Protein 5HOB (pdb70)

Sequence (363 aa):
DEDTYYLQVRGRKNFEILMELKRSLELMELVPQPLVDSYEQQQQLDTYYLQVRGRKNFEILMELKRSLELMELVPQPLVDSYEEQQQQLLQEDTYYLQVRGRKNFEILMEELKRSLELMELVPQPLVDSYEQQQQLLQDTYYLQVRGRKNFEILMELKRSLELMELVPQPLVDSYEQQQQLGSDEDTYYLQVRGRKNFEILMELKRSLELMELVPQPLVDSYEQQQQLLDTYYLQVRGRKNFEILMELKRSLELMELVPQPLVDSYEQQQQLLDEDTYYLQVRGRKNFEILMELKRSLELMELVPQPLVDSYEQQQQLLQSDEDTYYLQVRGRKNFEILMELKRSLELMELVPQPLVDSYEQQQQ

Solvent-accessible surface area: 19938 Å² total

Radius of gyration: 28.08 Å; Cα contacts (8 Å, |Δi|>4): 445; chains: 8; bounding box: 33×70×87 Å

Foldseek 3Di:
DPDDDDDDDPDPVVVVVVVVVVCCVVCVVVDPPVVVVVVVVVVVD/DDDDDDDPDPVVVVVVVVVVVVVVCVVVPPPVVVVVVVVVVVVVD/DPDDDDDDDDDVVVVVVVVVVVVVVCVVVPPVVVVVVVVVVVVVPD/DDDDDDDPDDVVVVVVVVVVVCVVCVVVDPVVVVVVVVVVVVD/DVVPDDDDDDDPDPVVVVVVVVVVVVVVCVVVDPPVVVVVVVVVVVVD/DDDDDDDPDPVVVVVVVVVVVCVVVVVVDDVVVVVVVVVVVVVD/DDDDDDDDDPDPVVVVVVVVVVVCVVVVVVDPPVVVVVVVVVVVVDD/DVPDDDDDDDDDPVVVVVVVVVVVVVVCVVVDDVVNVVVVVVVVD

CATH classification: 4.10.170.10

Secondary structure (P-SEA, 3-state):
ccbbbbbccccaaaaaaaaaaaaaaaacccccaaaaaaaaaaaac/cccccccccaaaaaaaaaaaaaaaacccccaaaaaaaaaaacccc/ccbbbbbbccaaaaaaaaaaaaaaaacccccaaaaaaaaaaacccc/cbbbbbbccaaaaaaaaaaaaaaaccccccaaaaaaaaaaaac/ccccbbbbbccccaaaaaaaaaaaaaaaacccccaaaaaaaaaaaaac/cccccccccaaaaaaaaaaaaaaaaaaaccaaaaaaaaaaaaac/ccbbbbbccccaaaaaaaaaaaaaaaaaaaccaaaaaaaaaaaaaac/cccbbbbbccccaaaaaaaaaaaaaaaaccccaaaaaaaaaaacc

Structure (mmCIF, N/CA/C/O backbone):
data_5HOB
#
_entry.id   5HOB
#
_cell.length_a   29.050
_cell.length_b   48.400
_cell.length_c   75.730
_cell.angle_alpha   89.600
_cell.angle_beta   83.200
_cell.angle_gamma   74.270
#
_symmetry.space_group_name_H-M   'P 1'
#
loop_
_entity.id
_entity.type
_entity.pdbx_description
1 polymer 'Tumor protein p73'
2 non-polymer 'MAGNESIUM ION'
3 water water
#
loop_
_atom_site.group_PDB
_atom_site.id
_atom_site.type_symbol
_atom_site.label_atom_id
_atom_site.label_alt_id
_atom_site.label_comp_id
_atom_site.label_asym_id
_atom_site.label_entity_id
_atom_site.label_seq_id
_atom_site.pdbx_PDB_ins_code
_atom_site.Cartn_x
_atom_site.Cartn_y
_atom_site.Cartn_z
_atom_site.occupancy
_atom_site.B_iso_or_equiv
_atom_site.auth_seq_id
_atom_site.auth_comp_id
_atom_site.auth_asym_id
_atom_site.auth_atom_id
_atom_site.pdbx_PDB_model_num
ATOM 1 N N . ASP A 1 3 ? -16.82955 -4.02288 15.32106 1.000 56.22899 351 ASP A N 1
ATOM 2 C CA . ASP A 1 3 ? -16.58814 -4.19389 16.75012 1.000 52.47655 351 ASP A CA 1
ATOM 3 C C . ASP A 1 3 ? -15.09423 -4.07003 17.04834 1.000 44.57277 351 ASP A C 1
ATOM 4 O O . ASP A 1 3 ? -14.27383 -4.80714 16.49847 1.000 43.62133 351 ASP A O 1
ATOM 12 N N . GLU A 1 4 ? -14.74941 -3.12040 17.91616 1.000 46.38284 352 GLU A N 1
ATOM 13 C CA . GLU A 1 4 ? -13.36158 -2.78859 18.20538 1.000 43.23162 352 GLU A CA 1
ATOM 14 C C . GLU A 1 4 ? -12.94656 -3.19904 19.60746 1.000 40.03682 352 GLU A C 1
ATOM 15 O O . GLU A 1 4 ? -11.77919 -3.01343 19.97884 1.000 40.26924 352 GLU A O 1
ATOM 19 N N . ASP A 1 5 ? -13.87222 -3.74257 20.39086 1.000 40.54767 353 ASP A N 1
ATOM 20 C CA . ASP A 1 5 ? -13.55054 -4.26336 21.70901 1.000 38.24201 353 ASP A CA 1
ATOM 21 C C . ASP A 1 5 ? -12.49733 -5.36195 21.59884 1.000 33.09314 353 ASP A C 1
ATOM 22 O O . ASP A 1 5 ? -12.42453 -6.09588 20.60701 1.000 30.84405 353 ASP A O 1
ATOM 31 N N . THR A 1 6 ? -11.68634 -5.48360 22.63947 1.000 30.22769 354 THR A N 1
ATOM 32 C CA . THR A 1 6 ? -10.67787 -6.52274 22.70315 1.000 28.42823 354 THR A CA 1
ATOM 33 C C . THR A 1 6 ? -11.05129 -7.55737 23.75766 1.000 31.09925 354 THR A C 1
ATOM 34 O O . THR A 1 6 ? -11.65118 -7.24530 24.79494 1.000 26.87320 354 THR A O 1
ATOM 45 N N . TYR A 1 7 ? -10.69484 -8.80236 23.46265 1.000 23.38234 355 TYR A N 1
ATOM 46 C CA . TYR A 1 7 ? -11.05054 -9.94217 24.28001 1.000 22.23835 355 TYR A CA 1
ATOM 47 C C . TYR A 1 7 ? -9.79577 -10.75998 24.51734 1.000 22.11335 355 TYR A C 1
ATOM 48 O O . TYR A 1 7 ? -8.87089 -10.75536 23.69730 1.000 27.09739 355 TYR A O 1
ATOM 66 N N . TYR A 1 8 ? -9.77254 -11.46272 25.64089 1.000 21.94299 356 TYR A N 1
ATOM 67 C CA . TYR A 1 8 ? -8.62588 -12.25075 26.05113 1.000 20.44383 356 TYR A CA 1
ATOM 68 C C . TYR A 1 8 ? -9.00683 -13.71961 26.10498 1.000 22.67989 356 TYR A C 1
ATOM 69 O O . TYR A 1 8 ? -10.14283 -14.08140 26.42773 1.000 26.39884 356 TYR A O 1
ATOM 73 N N . LEU A 1 9 ? -8.04166 -14.56623 25.77016 1.000 22.29667 357 LEU A N 1
ATOM 74 C CA . LEU A 1 9 ? -8.18986 -15.98547 25.99746 1.000 22.76333 357 LEU A CA 1
ATOM 75 C C . LEU A 1 9 ? -6.82656 -16.56617 26.32348 1.000 20.23443 357 LEU A C 1
ATOM 76 O O . LEU A 1 9 ? -5.78694 -15.95458 26.08304 1.000 24.71166 357 LEU A O 1
ATOM 92 N N . GLN A 1 10 ? -6.84835 -17.75646 26.88669 1.000 22.40075 358 GLN A N 1
ATOM 93 C CA . GLN A 1 10 ? -5.63787 -18.52160 27.07504 1.000 23.59871 358 GLN A CA 1
ATOM 94 C C . GLN A 1 10 ? -5.84105 -19.86587 26.41181 1.000 19.75422 358 GLN A C 1
ATOM 95 O O . GLN A 1 10 ? -6.96654 -20.31948 26.22386 1.000 23.38780 358 GLN A O 1
ATOM 109 N N . VAL A 1 11 ? -4.74654 -20.48540 26.03267 1.000 18.73801 359 VAL A N 1
ATOM 110 C CA . VAL A 1 11 ? -4.80671 -21.78170 25.37818 1.000 17.77512 359 VAL A CA 1
ATOM 111 C C . VAL A 1 11 ? -3.63543 -22.61701 25.85930 1.000 20.74543 359 VAL A C 1
ATOM 112 O O . VAL A 1 11 ? -2.54078 -22.09257 26.09837 1.000 21.13074 359 VAL A O 1
ATOM 125 N N . ARG A 1 12 ? -3.88432 -23.90791 26.02542 1.000 18.69799 360 ARG A N 1
ATOM 126 C CA . ARG A 1 12 ? -2.87302 -24.85637 26.46043 1.000 23.25444 360 ARG A CA 1
ATOM 127 C C . ARG A 1 12 ? -2.19579 -25.46732 25.24669 1.000 23.91110 360 ARG A C 1
ATOM 128 O O . ARG A 1 12 ? -2.86498 -26.00231 24.35645 1.000 24.75449 360 ARG A O 1
ATOM 149 N N . GLY A 1 13 ? -0.87317 -25.38684 25.21303 1.000 22.76351 361 GLY A N 1
ATOM 150 C CA . GLY A 1 13 ? -0.11048 -26.02697 24.16702 1.000 23.09638 361 GLY A CA 1
ATOM 151 C C . GLY A 1 13 ? 0.47893 -25.02195 23.21242 1.000 24.25696 361 GLY A C 1
ATOM 152 O O . GLY A 1 13 ? -0.25479 -24.21574 22.63218 1.000 21.79029 361 GLY A O 1
ATOM 156 N N . ARG A 1 14 ? 1.79887 -25.07175 23.01235 1.000 23.87763 362 ARG A N 1
ATOM 157 C CA . ARG A 1 14 ? 2.44831 -24.08929 22.15116 1.000 22.40853 362 ARG A CA 1
ATOM 158 C C . ARG A 1 14 ? 1.96638 -24.20361 20.71704 1.000 21.88051 362 ARG A C 1
ATOM 159 O O . ARG A 1 14 ? 1.76345 -23.18959 20.04870 1.000 20.80019 362 ARG A O 1
ATOM 180 N N . LYS A 1 15 ? 1.81000 -25.42806 20.21357 1.000 22.14861 363 LYS A N 1
ATOM 181 C CA . LYS A 1 15 ? 1.35940 -25.59415 18.83703 1.000 22.41385 363 LYS A CA 1
ATOM 182 C C . LYS A 1 15 ? -0.05018 -25.03153 18.64976 1.000 18.47349 363 LYS A C 1
ATOM 183 O O . LYS A 1 15 ? -0.35084 -24.40278 17.62606 1.000 19.97866 363 LYS A O 1
ATOM 190 N N . ASN A 1 16 ? -0.91809 -25.25237 19.62927 1.000 19.53087 364 ASN A N 1
ATOM 191 C CA . ASN A 1 16 ? -2.25814 -24.68776 19.56065 1.000 17.72380 364 ASN A CA 1
ATOM 192 C C . ASN A 1 16 ? -2.20386 -23.16622 19.59139 1.000 17.00459 364 ASN A C 1
ATOM 193 O O . ASN A 1 16 ? -2.90476 -22.48935 18.83006 1.000 16.99438 364 ASN A O 1
ATOM 204 N N . PHE A 1 17 ? -1.37025 -22.61096 20.47009 1.000 16.89400 365 PHE A N 1
ATOM 205 C CA . PHE A 1 17 ? -1.16216 -21.17270 20.50336 1.000 15.98381 365 PHE A CA 1
ATOM 206 C C . PHE A 1 17 ? -0.73304 -20.65850 19.14104 1.000 16.14077 365 PHE A C 1
ATOM 207 O O . PHE A 1 17 ? -1.24611 -19.64901 18.66820 1.000 15.88746 365 PHE A O 1
ATOM 224 N N . GLU A 1 18 ? 0.22406 -21.33837 18.49310 1.000 17.78218 366 GLU A N 1
ATOM 225 C CA . GLU A 1 18 ? 0.73899 -20.84251 17.22099 1.000 17.29619 366 GLU A CA 1
ATOM 226 C C . GLU A 1 18 ? -0.33597 -20.84283 16.13269 1.000 16.76706 366 GLU A C 1
ATOM 227 O O . GLU A 1 18 ? -0.42342 -19.90562 15.33847 1.000 16.54160 366 GLU A O 1
ATOM 239 N N . ILE A 1 19 ? -1.18234 -21.87807 16.09881 1.000 17.43609 367 ILE A N 1
ATOM 240 C CA . ILE A 1 19 ? -2.28236 -21.88250 15.14266 1.000 17.33857 367 ILE A CA 1
ATOM 241 C C . ILE A 1 19 ? -3.23429 -20.73202 15.42293 1.000 13.98350 367 ILE A C 1
ATOM 242 O O . ILE A 1 19 ? -3.64223 -20.00285 14.52444 1.000 14.81007 367 ILE A O 1
ATOM 258 N N . LEU A 1 20 ? -3.64531 -20.57920 16.67682 1.000 14.09065 368 LEU A N 1
ATOM 259 C CA . LEU A 1 20 ? -4.59227 -19.51218 16.99804 1.000 13.78910 368 LEU A CA 1
ATOM 260 C C . LEU A 1 20 ? -4.01407 -18.13405 16.69200 1.000 14.78155 368 LEU A C 1
ATOM 261 O O . LEU A 1 20 ? -4.72984 -17.24158 16.23233 1.000 14.38418 368 LEU A O 1
ATOM 277 N N . MET A 1 21 ? -2.70433 -17.94566 16.91475 1.000 13.62017 369 MET A N 1
ATOM 278 C CA . MET A 1 21 ? -2.08593 -16.67570 16.58719 1.000 15.19513 369 MET A CA 1
ATOM 279 C C . MET A 1 21 ? -2.11819 -16.40957 15.08568 1.000 14.06861 369 MET A C 1
ATOM 280 O O . MET A 1 21 ? -2.34188 -15.27258 14.67783 1.000 15.93439 369 MET A O 1
ATOM 294 N N . GLU A 1 22 ? -1.90993 -17.44289 14.25417 1.000 14.71903 370 GLU A N 1
ATOM 295 C CA . GLU A 1 22 ? -2.00965 -17.24674 12.80598 1.000 16.45534 370 GLU A CA 1
ATOM 296 C C . GLU A 1 22 ? -3.41152 -16.81119 12.41015 1.000 15.21489 370 GLU A C 1
ATOM 297 O O . GLU A 1 22 ? -3.57582 -15.94454 11.54391 1.000 15.32515 370 GLU A O 1
ATOM 309 N N . LEU A 1 23 ? -4.42511 -17.43042 13.01711 1.000 14.10074 371 LEU A N 1
ATOM 310 C CA . LEU A 1 23 ? -5.79536 -17.09353 12.70180 1.000 12.97195 371 LEU A CA 1
ATOM 311 C C . LEU A 1 23 ? -6.14616 -15.70778 13.20805 1.000 14.84995 371 LEU A C 1
ATOM 312 O O . LEU A 1 23 ? -6.82549 -14.95053 12.51252 1.000 15.07809 371 LEU A O 1
ATOM 328 N N . LYS A 1 24 ? -5.72153 -15.38256 14.42214 1.000 13.92999 372 LYS A N 1
ATOM 329 C CA . LYS A 1 24 ? -5.88875 -14.03562 14.94423 1.000 14.79854 372 LYS A CA 1
ATOM 330 C C . LYS A 1 24 ? -5.30967 -13.00067 13.99453 1.000 15.00684 372 LYS A C 1
ATOM 331 O O . LYS A 1 24 ? -5.97280 -12.01655 13.66391 1.000 14.70921 372 LYS A O 1
ATOM 350 N N . ARG A 1 25 ? -4.07846 -13.23085 13.53568 1.000 14.61567 373 ARG A N 1
ATOM 351 C CA . ARG A 1 25 ? -3.42177 -12.33449 12.58994 1.000 16.22768 373 ARG A CA 1
ATOM 352 C C . ARG A 1 25 ? -4.25943 -12.19504 11.32475 1.000 16.70722 373 ARG A C 1
ATOM 353 O O . ARG A 1 25 ? -4.55585 -11.08342 10.88163 1.000 16.64426 373 ARG A O 1
ATOM 374 N N . SER A 1 26 ? -4.72795 -13.31953 10.76009 1.000 15.13964 374 SER A N 1
ATOM 375 C CA . SER A 1 26 ? -5.49372 -13.21903 9.52340 1.000 15.58014 374 SER A CA 1
ATOM 376 C C . SER A 1 26 ? -6.80605 -12.47871 9.74680 1.000 15.51607 374 SER A C 1
ATOM 377 O O . SER A 1 26 ? -7.23084 -11.66936 8.91174 1.000 16.16845 374 SER A O 1
ATOM 385 N N . LEU A 1 27 ? -7.49805 -12.75626 10.85192 1.000 15.10744 375 LEU A N 1
ATOM 386 C CA . LEU A 1 27 ? -8.77850 -12.10683 11.11395 1.000 14.86938 375 LEU A CA 1
ATOM 387 C C . LEU A 1 27 ? -8.60681 -10.61819 11.35603 1.000 16.49016 375 LEU A C 1
ATOM 388 O O . LEU A 1 27 ? -9.46057 -9.82587 10.94116 1.000 18.81779 375 LEU A O 1
ATOM 404 N N . GLU A 1 28 ? -7.50869 -10.22220 11.99422 1.000 15.43447 376 GLU A N 1
ATOM 405 C CA . GLU A 1 28 ? -7.28115 -8.80866 12.26504 1.000 17.69372 376 GLU A CA 1
ATOM 406 C C . GLU A 1 28 ? -6.70327 -8.08290 11.05223 1.000 18.47001 376 GLU A C 1
ATOM 407 O O . GLU A 1 28 ? -6.97388 -6.89304 10.87564 1.000 24.01193 376 GLU A O 1
ATOM 419 N N . LEU A 1 29 ? -5.86545 -8.74681 10.26127 1.000 16.99291 377 LEU A N 1
ATOM 420 C CA . LEU A 1 29 ? -5.28647 -8.11022 9.07576 1.000 17.18853 377 LEU A CA 1
ATOM 421 C C . LEU A 1 29 ? -6.31099 -7.89454 7.95475 1.000 20.36079 377 LEU A C 1
ATOM 422 O O . LEU A 1 29 ? -6.08619 -7.04027 7.08636 1.000 20.22258 377 LEU A O 1
ATOM 438 N N . MET A 1 30 ? -7.43353 -8.61978 7.95664 1.000 18.26568 378 MET A N 1
ATOM 439 C CA . MET A 1 30 ? -8.33624 -8.64501 6.80943 1.000 22.11500 378 MET A CA 1
ATOM 440 C C . MET A 1 30 ? -8.90351 -7.26286 6.53277 1.000 22.76950 378 MET A C 1
ATOM 441 O O . MET A 1 30 ? -9.09243 -6.88565 5.37141 1.000 22.21339 378 MET A O 1
ATOM 455 N N . GLU A 1 31 ? -9.14856 -6.47330 7.58712 1.000 25.39480 379 GLU A N 1
ATOM 456 C CA . GLU A 1 31 ? -9.70188 -5.14064 7.38117 1.000 30.32117 379 GLU A CA 1
ATOM 457 C C . GLU A 1 31 ? -8.69974 -4.17581 6.76458 1.000 24.32930 379 GLU A C 1
ATOM 458 O O . GLU A 1 31 ? -9.10758 -3.08459 6.36317 1.000 30.22028 379 GLU A O 1
ATOM 465 N N . LEU A 1 32 ? -7.41364 -4.53737 6.68534 1.000 21.43286 380 LEU A N 1
ATOM 466 C CA . LEU A 1 32 ? -6.40851 -3.68748 6.04989 1.000 19.52387 380 LEU A CA 1
ATOM 467 C C . LEU A 1 32 ? -6.30702 -3.90856 4.53835 1.000 20.32645 380 LEU A C 1
ATOM 468 O O . LEU A 1 32 ? -5.53626 -3.21516 3.87964 1.000 21.52437 380 LEU A O 1
ATOM 484 N N . VAL A 1 33 ? -7.05741 -4.84551 3.96269 1.000 17.58876 381 VAL A N 1
ATOM 485 C CA . VAL A 1 33 ? -7.01023 -5.03293 2.50459 1.000 18.11996 381 VAL A CA 1
ATOM 486 C C . VAL A 1 33 ? -7.74518 -3.88162 1.83280 1.000 19.05318 381 VAL A C 1
ATOM 487 O O . VAL A 1 33 ? -8.90946 -3.61611 2.16800 1.000 19.56676 381 VAL A O 1
ATOM 500 N N . PRO A 1 34 ? -7.14254 -3.22882 0.83593 1.000 18.99129 382 PRO A N 1
ATOM 501 C CA . PRO A 1 34 ? -7.85667 -2.19176 0.07459 1.000 20.43358 382 PRO A CA 1
ATOM 502 C C . PRO A 1 34 ? -9.15603 -2.71167 -0.50191 1.000 18.76243 382 PRO A C 1
ATOM 503 O O . PRO A 1 34 ? -9.21506 -3.79999 -1.07740 1.000 20.76588 382 PRO A O 1
ATOM 514 N N . GLN A 1 35 ? -10.20686 -1.91080 -0.37403 1.000 22.51076 383 GLN A N 1
ATOM 515 C CA . GLN A 1 35 ? -11.51940 -2.36522 -0.81332 1.000 25.04712 383 GLN A CA 1
ATOM 516 C C . GLN A 1 35 ? -11.56640 -2.82180 -2.26595 1.000 22.92771 383 GLN A C 1
ATOM 517 O O . GLN A 1 35 ? -12.23254 -3.83148 -2.54096 1.000 23.41341 383 GLN A O 1
ATOM 531 N N . PRO A 1 36 ? -10.90789 -2.17351 -3.23277 1.000 24.65805 384 PRO A N 1
ATOM 532 C CA . PRO A 1 36 ? -10.97717 -2.71418 -4.59966 1.000 22.47364 384 PRO A CA 1
ATOM 533 C C . PRO A 1 36 ? -10.46397 -4.14698 -4.71473 1.000 20.25766 384 PRO A C 1
ATOM 534 O O . PRO A 1 36 ? -11.00496 -4.93923 -5.49903 1.000 22.92339 384 PRO A O 1
ATOM 545 N N . LEU A 1 37 ? -9.43936 -4.50456 -3.93538 1.000 19.72526 385 LEU A N 1
ATOM 546 C CA . LEU A 1 37 ? -8.91391 -5.86633 -3.98934 1.000 20.99142 385 LEU A CA 1
ATOM 547 C C . LEU A 1 37 ? -9.86221 -6.84999 -3.31744 1.000 20.31972 385 LEU A C 1
ATOM 548 O O . LEU A 1 37 ? -10.00382 -7.98142 -3.78732 1.000 18.93494 385 LEU A O 1
ATOM 564 N N . VAL A 1 38 ? -10.51606 -6.43347 -2.23053 1.000 18.72958 386 VAL A N 1
ATOM 565 C CA . VAL A 1 38 ? -11.54099 -7.28328 -1.62109 1.000 19.61154 386 VAL A CA 1
ATOM 566 C C . VAL A 1 38 ? -12.63846 -7.57684 -2.63571 1.000 21.20261 386 VAL A C 1
ATOM 567 O O . VAL A 1 38 ? -13.06506 -8.72658 -2.80876 1.000 21.64628 386 VAL A O 1
ATOM 580 N N . ASP A 1 39 ? -13.08600 -6.53650 -3.35438 1.000 24.06265 387 ASP A N 1
ATOM 581 C CA . ASP A 1 39 ? -14.15822 -6.70870 -4.33270 1.000 22.96063 387 ASP A CA 1
ATOM 582 C C . ASP A 1 39 ? -13.75055 -7.67273 -5.44170 1.000 21.82583 387 ASP A C 1
ATOM 583 O O . ASP A 1 39 ? -14.53984 -8.52521 -5.86983 1.000 23.19990 387 ASP A O 1
ATOM 592 N N . SER A 1 40 ? -12.51098 -7.56962 -5.89283 1.000 21.94429 388 SER A N 1
ATOM 593 C CA . SER A 1 40 ? -12.01115 -8.47650 -6.90888 1.000 25.66389 388 SER A CA 1
ATOM 594 C C . SER A 1 40 ? -11.92950 -9.89809 -6.37787 1.000 28.61303 388 SER A C 1
ATOM 595 O O . SER A 1 40 ? -12.21201 -10.85518 -7.10609 1.000 28.08042 388 SER A O 1
ATOM 603 N N . TYR A 1 41 ? -11.54000 -10.05478 -5.10649 1.000 22.76430 389 TYR A N 1
ATOM 604 C CA . TYR A 1 41 ? -11.53786 -11.37417 -4.48544 1.000 23.37668 389 TYR A CA 1
ATOM 605 C C . TYR A 1 41 ? -12.94490 -11.95605 -4.41129 1.000 20.94526 389 TYR A C 1
ATOM 606 O O . TYR A 1 41 ? -13.15860 -13.12917 -4.74707 1.000 23.76777 389 TYR A O 1
ATOM 624 N N . GLU A 1 42 ? -13.91249 -11.17278 -3.92007 1.000 21.54732 390 GLU A N 1
ATOM 625 C CA . GLU A 1 42 ? -15.27724 -11.68438 -3.81009 1.000 26.87025 390 GLU A CA 1
ATOM 626 C C . GLU A 1 42 ? -15.78691 -12.15906 -5.16327 1.000 34.81045 390 GLU A C 1
ATOM 627 O O . GLU A 1 42 ? -16.43873 -13.20630 -5.25753 1.000 34.18891 390 GLU A O 1
ATOM 639 N N . GLN A 1 43 ? -15.50197 -11.39604 -6.22190 1.000 34.21394 391 GLN A N 1
ATOM 640 C CA . GLN A 1 43 ? -15.94585 -11.78054 -7.55780 1.000 38.31960 391 GLN A CA 1
ATOM 641 C C . GLN A 1 43 ? -15.38234 -13.13969 -7.94743 1.000 39.03793 391 GLN A C 1
ATOM 642 O O . GLN A 1 43 ? -16.12043 -14.02849 -8.38988 1.000 39.86141 391 GLN A O 1
ATOM 656 N N . GLN A 1 44 ? -14.06963 -13.32058 -7.78760 1.000 31.27605 392 GLN A N 1
ATOM 657 C CA . GLN A 1 44 ? -13.45956 -14.59602 -8.13531 1.000 32.65498 392 GLN A CA 1
ATOM 658 C C . GLN A 1 44 ? -14.10208 -15.74352 -7.36290 1.000 41.34894 392 GLN A C 1
ATOM 659 O O . GLN A 1 44 ? -14.32372 -16.82726 -7.91816 1.000 42.66547 392 GLN A O 1
ATOM 663 N N . GLN A 1 45 ? -14.44928 -15.51559 -6.09121 1.000 34.74922 393 GLN A N 1
ATOM 664 C CA . GLN A 1 45 ? -14.87400 -16.62382 -5.23946 1.000 38.21997 393 GLN A CA 1
ATOM 665 C C . GLN A 1 45 ? -16.25389 -17.15264 -5.62962 1.000 45.68358 393 GLN A C 1
ATOM 666 O O . GLN A 1 45 ? -16.47065 -18.37032 -5.63619 1.000 48.18025 393 GLN A O 1
ATOM 680 N N . GLN A 1 46 ? -17.20370 -16.27231 -5.95489 1.000 46.06483 394 GLN A N 1
ATOM 681 C CA . GLN A 1 46 ? -18.52393 -16.76336 -6.35755 1.000 52.80236 394 GLN A CA 1
ATOM 682 C C . GLN A 1 46 ? -18.47135 -17.43668 -7.72597 1.000 50.79173 394 GLN A C 1
ATOM 683 O O . GLN A 1 46 ? -18.86581 -18.59985 -7.87477 1.000 52.97384 394 GLN A O 1
ATOM 697 N N . LEU A 1 47 ? -17.97180 -16.73033 -8.73374 1.000 50.48032 395 LEU A N 1
ATOM 698 C CA . LEU A 1 47 ? -17.75607 -17.32721 -10.04946 1.000 53.49635 395 LEU A CA 1
ATOM 699 C C . LEU A 1 47 ? -16.89860 -18.58657 -9.94552 1.000 51.61659 395 LEU A C 1
ATOM 700 O O . LEU A 1 47 ? -16.53413 -19.01696 -8.85012 1.000 58.87294 395 LEU A O 1
ATOM 704 N N . ASP B 1 5 ? 2.93684 -24.11363 30.00457 1.000 33.89804 353 ASP B N 1
ATOM 705 C CA . ASP B 1 5 ? 2.48816 -24.47975 28.67156 1.000 27.78177 353 ASP B CA 1
ATOM 706 C C . ASP B 1 5 ? 1.15994 -23.80282 28.34904 1.000 26.02190 353 ASP B C 1
ATOM 707 O O . ASP B 1 5 ? 0.47827 -24.19120 27.39478 1.000 27.03589 353 ASP B O 1
ATOM 710 N N . THR B 1 6 ? 0.79976 -22.80518 29.15209 1.000 28.65404 354 THR B N 1
ATOM 711 C CA . THR B 1 6 ? -0.37690 -21.98153 28.91652 1.000 28.72330 354 THR B CA 1
ATOM 712 C C . THR B 1 6 ? 0.05472 -20.66036 28.29109 1.000 26.67773 354 THR B C 1
ATOM 713 O O . THR B 1 6 ? 0.99126 -20.00350 28.76801 1.000 26.12283 354 THR B O 1
ATOM 724 N N . TYR B 1 7 ? -0.63835 -20.27306 27.22813 1.000 21.92708 355 TYR B N 1
ATOM 725 C CA . TYR B 1 7 ? -0.28155 -19.10055 26.44920 1.000 22.92529 355 TYR B CA 1
ATOM 726 C C . TYR B 1 7 ? -1.47744 -18.17716 26.36085 1.000 20.80088 355 TYR B C 1
ATOM 727 O O . TYR B 1 7 ? -2.61904 -18.62626 26.29283 1.000 22.69287 355 TYR B O 1
ATOM 745 N N . TYR B 1 8 ? -1.19803 -16.87731 26.32859 1.000 24.14230 356 TYR B N 1
ATOM 746 C CA . TYR B 1 8 ? -2.19877 -15.84283 26.46877 0.000 26.28705 356 TYR B CA 1
ATOM 747 C C . TYR B 1 8 ? -2.21494 -15.02693 25.20153 0.000 24.72543 356 TYR B C 1
ATOM 748 O O . TYR B 1 8 ? -1.16416 -14.64865 24.67347 0.000 25.20385 356 TYR B O 1
ATOM 766 N N . LEU B 1 9 ? -3.41345 -14.76904 24.71753 1.000 19.20097 357 LEU B N 1
ATOM 767 C CA . LEU B 1 9 ? -3.56537 -13.92089 23.53543 1.000 19.04364 357 LEU B CA 1
ATOM 768 C C . LEU B 1 9 ? -4.80154 -13.04579 23.67244 1.000 21.07081 357 LEU B C 1
ATOM 769 O O . LEU B 1 9 ? -5.71145 -13.30319 24.47256 1.000 23.71312 357 LEU B O 1
ATOM 785 N N . GLN B 1 10 ? -4.83301 -11.99618 22.87023 1.000 19.67732 358 GLN B N 1
ATOM 786 C CA . GLN B 1 10 ? -5.98290 -11.12297 22.82638 1.000 18.73720 358 GLN B CA 1
ATOM 787 C C . GLN B 1 10 ? -6.33014 -10.91895 21.37023 1.000 18.02157 358 GLN B C 1
ATOM 788 O O . GLN B 1 10 ? -5.47420 -11.04015 20.48500 1.000 19.16343 358 GLN B O 1
ATOM 802 N N . VAL B 1 11 ? -7.58878 -10.62022 21.12523 1.000 18.14152 359 VAL B N 1
ATOM 803 C CA . VAL B 1 11 ? -8.06162 -10.43232 19.76592 1.000 20.17683 359 VAL B CA 1
ATOM 804 C C . VAL B 1 11 ? -9.09895 -9.32420 19.77146 1.000 18.67787 359 VAL B C 1
ATOM 805 O O . VAL B 1 11 ? -9.87723 -9.18440 20.72231 1.000 20.64680 359 VAL B O 1
ATOM 818 N N . ARG B 1 12 ? -9.11472 -8.54486 18.70172 1.000 20.42915 360 ARG B N 1
ATOM 819 C CA . ARG B 1 12 ? -10.09032 -7.47633 18.54887 1.000 22.59380 360 ARG B CA 1
ATOM 820 C C . ARG B 1 12 ? -11.31422 -8.00924 17.81566 1.000 23.69034 360 ARG B C 1
ATOM 821 O O . ARG B 1 12 ? -11.18716 -8.68206 16.79102 1.000 22.06407 360 ARG B O 1
ATOM 842 N N . GLY B 1 13 ? -12.49650 -7.70529 18.33462 1.000 24.35133 361 GLY B N 1
ATOM 843 C CA . GLY B 1 13 ? -13.72220 -8.10286 17.67529 1.000 23.60631 361 GLY B CA 1
ATOM 844 C C . GLY B 1 13 ? -14.40806 -9.28210 18.32642 1.000 25.97298 361 GLY B C 1
ATOM 845 O O . GLY B 1 13 ? -13.81775 -10.35072 18.44675 1.000 21.29355 361 GLY B O 1
ATOM 849 N N . ARG B 1 14 ? -15.66573 -9.10401 18.73578 1.000 23.83314 362 ARG B N 1
ATOM 850 C CA . ARG B 1 14 ? -16.38437 -10.15881 19.44448 1.000 22.17635 362 ARG B CA 1
ATOM 851 C C . ARG B 1 14 ? -16.57549 -11.39307 18.57144 1.000 22.77733 362 ARG B C 1
ATOM 852 O O . ARG B 1 14 ? -16.45821 -12.52572 19.05485 1.000 20.76891 362 ARG B O 1
ATOM 873 N N . LYS B 1 15 ? -16.86941 -11.19841 17.28616 1.000 21.92550 363 LYS B N 1
ATOM 874 C CA . LYS B 1 15 ? -17.07096 -12.33343 16.39734 1.000 19.52318 363 LYS B CA 1
ATOM 875 C C . LYS B 1 15 ? -15.76156 -13.08185 16.17906 1.000 16.87093 363 LYS B C 1
ATOM 876 O O . LYS B 1 15 ? -15.75164 -14.32037 16.13569 1.000 18.39287 363 LYS B O 1
ATOM 883 N N . ASN B 1 16 ? -14.65485 -12.35032 16.05320 1.000 17.57573 364 ASN B N 1
ATOM 884 C CA . ASN B 1 16 ? -13.34062 -12.99440 15.99274 1.000 18.49247 364 ASN B CA 1
ATOM 885 C C . ASN B 1 16 ? -13.04350 -13.77224 17.26508 1.000 19.29048 364 ASN B C 1
ATOM 886 O O . ASN B 1 16 ? -12.54367 -14.89642 17.21364 1.000 17.19869 364 ASN B O 1
ATOM 897 N N . PHE B 1 17 ? -13.34399 -13.18810 18.41004 1.000 17.95218 365 PHE B N 1
ATOM 898 C CA . PHE B 1 17 ? -13.16077 -13.89644 19.66286 1.000 16.95368 365 PHE B CA 1
ATOM 899 C C . PHE B 1 17 ? -13.97076 -15.18257 19.69703 1.000 16.72471 365 PHE B C 1
ATOM 900 O O . PHE B 1 17 ? -13.47644 -16.23023 20.13140 1.000 16.06995 365 PHE B O 1
ATOM 917 N N . GLU B 1 18 ? -15.21703 -15.12413 19.25815 1.000 16.83313 366 GLU B N 1
ATOM 918 C CA . GLU B 1 18 ? -16.06518 -16.30024 19.31986 1.000 18.91891 366 GLU B CA 1
ATOM 919 C C . GLU B 1 18 ? -15.55728 -17.41407 18.41673 1.000 17.62487 366 GLU B C 1
ATOM 920 O O . GLU B 1 18 ? -15.61601 -18.58644 18.79048 1.000 16.25969 366 GLU B O 1
ATOM 932 N N . ILE B 1 19 ? -15.03888 -17.07095 17.23128 1.000 15.99014 367 ILE B N 1
ATOM 933 C CA . ILE B 1 19 ? -14.44252 -18.09375 16.36754 1.000 17.07015 367 ILE B CA 1
ATOM 934 C C . ILE B 1 19 ? -13.22018 -18.71369 17.03534 1.000 14.88244 367 ILE B C 1
ATOM 935 O O . ILE B 1 19 ? -13.06949 -19.94502 17.07205 1.000 14.43599 367 ILE B O 1
ATOM 951 N N . LEU B 1 20 ? -12.30625 -17.87267 17.55827 1.000 14.21255 368 LEU B N 1
ATOM 952 C CA . LEU B 1 20 ? -11.11122 -18.41642 18.18323 1.000 15.28260 368 LEU B CA 1
ATOM 953 C C . LEU B 1 20 ? -11.45732 -19.28116 19.38994 1.000 14.15969 368 LEU B C 1
ATOM 954 O O . LEU B 1 20 ? -10.76689 -20.25862 19.66667 1.000 15.24179 368 LEU B O 1
ATOM 970 N N . MET B 1 21 ? -12.52045 -18.94513 20.13610 1.000 14.37273 369 MET B N 1
ATOM 971 C CA . MET B 1 21 ? -12.88262 -19.75599 21.30124 1.000 15.53430 369 MET B CA 1
ATOM 972 C C . MET B 1 21 ? -13.41677 -21.11594 20.88565 1.000 14.80950 369 MET B C 1
ATOM 973 O O . MET B 1 21 ? -13.13873 -22.11451 21.56261 1.000 15.98381 369 MET B O 1
ATOM 987 N N . GLU B 1 22 ? -14.18295 -21.17497 19.79257 1.000 15.85401 370 GLU B N 1
ATOM 988 C CA . GLU B 1 22 ? -14.61341 -22.47567 19.29043 1.000 15.56209 370 GLU B CA 1
ATOM 989 C C . GLU B 1 22 ? -13.40243 -23.32478 18.92893 1.000 14.39661 370 GLU B C 1
ATOM 990 O O . GLU B 1 22 ? -13.34847 -24.51540 19.25289 1.000 14.66642 370 GLU B O 1
ATOM 1002 N N . LEU B 1 23 ? -12.40313 -22.71550 18.29967 1.000 13.78798 371 LEU B N 1
ATOM 1003 C CA . LEU B 1 23 ? -11.22323 -23.46590 17.88819 1.000 14.88572 371 LEU B CA 1
ATOM 1004 C C . LEU B 1 23 ? -10.32130 -23.80794 19.06943 1.000 14.94976 371 LEU B C 1
ATOM 1005 O O . LEU B 1 23 ? -9.71276 -24.88106 19.09289 1.000 14.05332 371 LEU B O 1
ATOM 1021 N N . LYS B 1 24 ? -10.20343 -22.91015 20.05563 1.000 14.36027 372 LYS B N 1
ATOM 1022 C CA . LYS B 1 24 ? -9.46132 -23.23670 21.26255 1.000 15.75808 372 LYS B CA 1
ATOM 1023 C C . LYS B 1 24 ? -10.03305 -24.50072 21.88186 1.000 14.33261 372 LYS B C 1
ATOM 1024 O O . LYS B 1 24 ? -9.29956 -25.40967 22.28974 1.000 15.20224 372 LYS B O 1
ATOM 1043 N N . ARG B 1 25 ? -11.35060 -24.54576 21.99179 1.000 13.78990 373 ARG B N 1
ATOM 1044 C CA . ARG B 1 25 ? -12.00550 -25.70520 22.58085 1.000 16.56952 373 ARG B CA 1
ATOM 1045 C C . ARG B 1 25 ? -11.72752 -26.97330 21.77589 1.000 14.88223 373 ARG B C 1
ATOM 1046 O O . ARG B 1 25 ? -11.37400 -28.01641 22.33519 1.000 14.85675 373 ARG B O 1
ATOM 1067 N N . SER B 1 26 ? -11.90781 -26.92085 20.45479 1.000 13.6183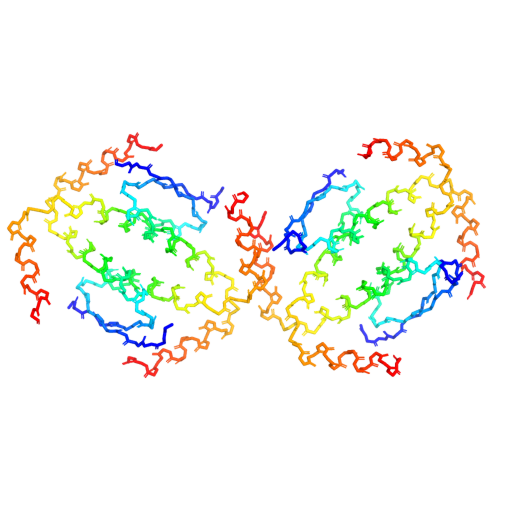6 374 SER B N 1
ATOM 1068 C CA . SER B 1 26 ? -11.68398 -28.12926 19.66085 1.000 13.43649 374 SER B CA 1
ATOM 1069 C C . SER B 1 26 ? -10.22469 -28.58001 19.72328 1.000 13.37426 374 SER B C 1
ATOM 1070 O O . SER B 1 26 ? -9.92443 -29.77929 19.82884 1.000 13.98881 374 SER B O 1
ATOM 1078 N N . LEU B 1 27 ? -9.29352 -27.63382 19.65102 1.000 12.73835 375 LEU B N 1
ATOM 1079 C CA . LEU B 1 27 ? -7.88782 -28.00708 19.70205 1.000 13.46036 375 LEU B CA 1
ATOM 1080 C C . LEU B 1 27 ? -7.50762 -28.56647 21.06096 1.000 15.10162 375 LEU B C 1
ATOM 1081 O O . LEU B 1 27 ? -6.71363 -29.51331 21.14737 1.000 16.77328 375 LEU B O 1
ATOM 1097 N N . GLU B 1 28 ? -8.05293 -28.00051 22.13788 1.000 14.97805 376 GLU B N 1
ATOM 1098 C CA . GLU B 1 28 ? -7.69313 -28.51367 23.45070 1.000 15.37153 376 GLU B CA 1
ATOM 1099 C C . GLU B 1 28 ? -8.31822 -29.88005 23.67793 1.000 17.38831 376 GLU B C 1
ATOM 1100 O O . GLU B 1 28 ? -7.67790 -30.77039 24.25130 1.000 19.27196 376 GLU B O 1
ATOM 1112 N 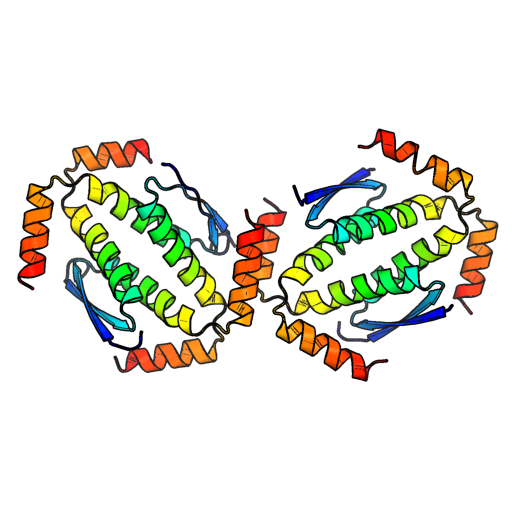N . LEU B 1 29 ? -9.57750 -30.05726 23.26763 1.000 14.50147 377 LEU B N 1
ATOM 1113 C CA . LEU B 1 29 ? -10.23092 -31.35041 23.42383 1.000 16.02527 377 LEU B CA 1
ATOM 1114 C C . LEU B 1 29 ? -9.56596 -32.43313 22.59439 1.000 18.69855 377 LEU B C 1
ATOM 1115 O O . LEU B 1 29 ? -9.68040 -33.61584 22.92682 1.000 17.02390 377 LEU B O 1
ATOM 1131 N N . MET B 1 30 ? -8.86819 -32.06988 21.51379 1.000 17.72323 378 MET B N 1
ATOM 1132 C CA . MET B 1 30 ? -8.16151 -33.07904 20.72749 1.000 19.23797 378 MET B CA 1
ATOM 1133 C C . MET B 1 30 ? -7.22680 -33.92568 21.56525 1.000 21.91822 378 MET B C 1
ATOM 1134 O O . MET B 1 30 ? -7.02579 -35.11257 21.26583 1.000 22.91138 378 MET B O 1
ATOM 1148 N N . GLU B 1 31 ? -6.60727 -33.33525 22.58982 1.000 20.13434 379 GLU B N 1
ATOM 1149 C CA . GLU B 1 31 ? -5.65842 -34.07277 23.40638 1.000 24.51083 379 GLU B CA 1
ATOM 1150 C C . GLU B 1 31 ? -6.32862 -35.22844 24.13585 1.000 20.28045 379 GLU B C 1
ATOM 1151 O O . GLU B 1 31 ? -5.63434 -36.15685 24.56749 1.000 24.83001 379 GLU B O 1
ATOM 1155 N N . LEU B 1 32 ? -7.65152 -35.17437 24.29796 1.000 15.93234 380 LEU B N 1
ATOM 1156 C CA . LEU B 1 32 ? -8.40829 -36.14097 25.07643 1.000 16.64202 380 LEU B CA 1
ATOM 1157 C C . LEU B 1 32 ? -9.10354 -37.17103 24.20710 1.000 14.89422 380 LEU B C 1
ATOM 1158 O O . LEU B 1 32 ? -9.74031 -38.08399 24.73304 1.000 18.34229 380 LEU B O 1
ATOM 1174 N N . VAL B 1 33 ? -9.00452 -37.05529 22.88500 1.000 15.26294 381 VAL B N 1
ATOM 1175 C CA . VAL B 1 33 ? -9.56324 -38.10196 22.03737 1.000 15.18272 381 VAL B CA 1
ATOM 1176 C C . VAL B 1 33 ? -8.69807 -39.34866 22.16106 1.000 14.59569 381 VAL B C 1
ATOM 1177 O O . VAL B 1 33 ? -7.48350 -39.28499 21.93194 1.000 15.14170 381 VAL B O 1
ATOM 1190 N N . PRO B 1 34 ? -9.26620 -40.50141 22.48518 1.000 14.64825 382 PRO B N 1
ATOM 1191 C CA . PRO B 1 34 ? -8.46928 -41.72861 22.50915 1.000 14.68030 382 PRO B CA 1
ATOM 1192 C C . PRO B 1 34 ? -7.72378 -41.95143 21.19575 1.000 14.97803 382 PRO B C 1
ATOM 1193 O O . PRO B 1 34 ? -8.29133 -41.81545 20.10191 1.000 15.02347 382 PRO B O 1
ATOM 1204 N N . GLN B 1 35 ? -6.45354 -42.32669 21.30042 1.000 14.26284 383 GLN B N 1
ATOM 1205 C CA . GLN B 1 35 ? -5.59434 -42.42043 20.13015 1.000 15.84796 383 GLN B CA 1
ATOM 1206 C C . GLN B 1 35 ? -6.16008 -43.29550 19.03078 1.000 15.38079 383 GLN B C 1
ATOM 1207 O O . GLN B 1 35 ? -6.11594 -42.86262 17.86479 1.000 14.53386 383 GLN B O 1
ATOM 1221 N N . PRO B 1 36 ? -6.72511 -44.47339 19.29616 1.000 13.82608 384 PRO B N 1
ATOM 1222 C CA . PRO B 1 36 ? -7.23677 -45.28223 18.18280 1.000 17.57993 384 PRO B CA 1
ATOM 1223 C C . PRO B 1 36 ? -8.32775 -44.58137 17.41270 1.000 17.47351 384 PRO B C 1
ATOM 1224 O O . PRO B 1 36 ? -8.48799 -44.84295 16.20447 1.000 16.44630 384 PRO B O 1
ATOM 1235 N N . LEU B 1 37 ? -9.06166 -43.65936 18.02396 1.000 15.14686 385 LEU B N 1
ATOM 1236 C CA . LEU B 1 37 ? -10.08235 -42.93325 17.28211 1.000 16.27687 385 LEU B CA 1
ATOM 1237 C C . LEU B 1 37 ? -9.48176 -41.88650 16.37568 1.000 19.00658 385 LEU B C 1
ATOM 1238 O O . LEU B 1 37 ? -10.06378 -41.57911 15.31659 1.000 18.19099 385 LEU B O 1
ATOM 1254 N N . VAL B 1 38 ? -8.32397 -41.34454 16.73548 1.000 16.34086 386 VAL B N 1
ATOM 1255 C CA . VAL B 1 38 ? -7.60127 -40.46374 15.83004 1.000 18.21098 386 VAL B CA 1
ATOM 1256 C C . VAL B 1 38 ? -7.11429 -41.25472 14.62162 1.000 19.11142 386 VAL B C 1
ATOM 1257 O O . VAL B 1 38 ? -7.21090 -40.79447 13.46848 1.000 16.38233 386 VAL B O 1
ATOM 1270 N N . ASP B 1 39 ? -6.60610 -42.46497 14.86701 1.000 16.67933 387 ASP B N 1
ATOM 1271 C CA . ASP B 1 39 ? -6.15277 -43.33371 13.79421 1.000 18.22431 387 ASP B CA 1
ATOM 1272 C C . ASP B 1 39 ? -7.32142 -43.74223 12.90444 1.000 16.45405 387 ASP B C 1
ATOM 1273 O O . ASP B 1 39 ? -7.21466 -43.69622 11.66703 1.000 16.41157 387 ASP B O 1
ATOM 1282 N N . SER B 1 40 ? -8.46034 -44.06427 13.50099 1.000 14.60216 388 SER B N 1
ATOM 1283 C CA . SER B 1 40 ? -9.65839 -44.39207 12.73996 1.000 16.81210 388 SER B CA 1
ATOM 1284 C C . SER B 1 40 ? -10.06629 -43.22137 11.85432 1.000 16.17536 388 SER B C 1
ATOM 1285 O O . SER B 1 40 ? -10.41662 -43.41817 10.68199 1.000 16.38178 388 SER B O 1
ATOM 1293 N N . TYR B 1 41 ? -9.97939 -41.99246 12.36650 1.000 16.22834 389 TYR B N 1
ATOM 1294 C CA . TYR B 1 41 ? -10.37088 -40.81787 11.60743 1.000 17.42926 389 TYR B CA 1
ATOM 1295 C C . TYR B 1 41 ? -9.51440 -40.70653 10.36456 1.000 17.64735 389 TYR B C 1
ATOM 1296 O O . TYR B 1 41 ? -10.01004 -40.42114 9.26615 1.000 16.51077 389 TYR B O 1
ATOM 1314 N N . GLU B 1 42 ? -8.20662 -40.87114 10.50886 1.000 15.88651 390 GLU B N 1
ATOM 1315 C CA A GLU B 1 42 ? -7.31654 -40.76544 9.36480 0.445 18.63839 390 GLU B CA 1
ATOM 1316 C CA B GLU B 1 42 ? -7.32254 -40.75982 9.35953 0.555 18.62882 390 GLU B CA 1
ATOM 1317 C C . GLU B 1 42 ? -7.66490 -41.81267 8.32102 1.000 18.61870 390 GLU B C 1
ATOM 1318 O O . GLU B 1 42 ? -7.66722 -41.53082 7.12264 1.000 18.07686 390 GLU B O 1
ATOM 1331 N N . GLN B 1 43 ? -8.02464 -43.00908 8.75789 1.000 16.13543 391 GLN B N 1
ATOM 1332 C CA . GLN B 1 43 ? -8.41224 -44.03734 7.80227 1.000 18.30827 391 GLN B CA 1
ATOM 1333 C C . GLN B 1 43 ? -9.70477 -43.65929 7.09446 1.000 18.67490 391 GLN B C 1
ATOM 1334 O O . GLN B 1 43 ? -9.82123 -43.81279 5.86919 1.000 17.27024 391 GLN B O 1
ATOM 1348 N N . GLN B 1 44 ? -10.69992 -43.19408 7.84426 1.000 16.78358 392 GLN B N 1
ATOM 1349 C CA . GLN B 1 44 ? -11.98061 -42.82686 7.24502 1.000 16.92010 392 GLN B CA 1
ATOM 1350 C C . GLN B 1 44 ? -11.79598 -41.73492 6.20786 1.000 21.11917 392 GLN B C 1
ATOM 1351 O O . GLN B 1 44 ? -12.47832 -41.71832 5.16677 1.000 18.15251 392 GLN B O 1
ATOM 1365 N N . GLN B 1 45 ? -10.89106 -40.80294 6.46100 1.000 16.81484 393 GLN B N 1
ATOM 1366 C CA . GLN B 1 45 ? -10.71580 -39.68059 5.56199 1.000 19.03092 393 GLN B CA 1
ATOM 1367 C C . GLN B 1 45 ? -10.15676 -40.12135 4.21829 1.000 17.42620 393 GLN B C 1
ATOM 1368 O O . GLN B 1 45 ? -10.36617 -39.41707 3.21933 1.000 21.17512 393 GLN B O 1
ATOM 1382 N N . GLN B 1 46 ? -9.51122 -41.29787 4.16156 1.000 18.28700 394 GLN B N 1
ATOM 1383 C CA . GLN B 1 46 ? -9.08359 -41.87239 2.88527 1.000 20.48850 394 GLN B CA 1
ATOM 1384 C C . GLN B 1 46 ? -10.25864 -42.23856 1.97303 1.000 17.18973 394 GLN B C 1
ATOM 1385 O O . GLN B 1 46 ? -10.04169 -42.45603 0.77133 1.000 20.05289 394 GLN B O 1
ATOM 1399 N N . LEU B 1 47 ? -11.47102 -42.36669 2.49926 1.000 18.58879 395 LEU B N 1
ATOM 1400 C CA . LEU B 1 47 ? -12.64023 -42.65803 1.66765 1.000 17.89083 395 LEU B CA 1
ATOM 1401 C C . LEU B 1 47 ? -13.30503 -41.39831 1.12237 1.000 24.26981 395 LEU B C 1
ATOM 1402 O O . LEU B 1 47 ? -14.26050 -41.51135 0.33819 1.000 20.90146 395 LEU B O 1
ATOM 1418 N N . LEU B 1 48 ? -12.82186 -40.20886 1.48803 1.000 20.16590 396 LEU B N 1
ATOM 1419 C CA . LEU B 1 48 ? -13.51872 -38.98225 1.12789 1.000 19.77600 396 LEU B CA 1
ATOM 1420 C C . LEU B 1 48 ? -12.82816 -38.26335 -0.01181 1.000 27.02758 396 LEU B C 1
ATOM 1421 O O . LEU B 1 48 ? -13.50329 -37.57253 -0.78670 1.000 27.37491 396 LEU B O 1
ATOM 1437 N N . GLN B 1 49 ? -11.53290 -38.50343 -0.18971 1.000 23.80718 397 GLN B N 1
ATOM 1438 C CA . GLN B 1 49 ? -10.72248 -37.93299 -1.25663 1.000 32.15452 397 GLN B CA 1
ATOM 1439 C C . GLN B 1 49 ? -11.48334 -37.92706 -2.56167 1.000 38.67336 397 GLN B C 1
ATOM 1446 N N . GLU C 1 4 ? -2.77174 -26.52191 -9.05928 1.000 44.62028 352 GLU C N 1
ATOM 1447 C CA . GLU C 1 4 ? -1.39964 -26.59767 -8.56531 1.000 44.59104 352 GLU C CA 1
ATOM 1448 C C . GLU C 1 4 ? -1.28479 -26.18997 -7.09487 1.000 39.64874 352 GLU C C 1
ATOM 1449 O O . GLU C 1 4 ? -0.79507 -26.96047 -6.26773 1.000 46.64514 352 GLU C O 1
ATOM 1450 N N . ASP C 1 5 ? -1.74392 -24.97795 -6.77503 1.000 34.65004 353 ASP C N 1
ATOM 1451 C CA . ASP C 1 5 ? -1.60725 -24.40370 -5.43808 1.000 26.06770 353 ASP C CA 1
ATOM 1452 C C . ASP C 1 5 ? -2.95394 -24.26617 -4.72889 1.000 21.79614 353 ASP C C 1
ATOM 1453 O O . ASP C 1 5 ? -3.02363 -23.64877 -3.66222 1.000 23.01074 353 ASP C O 1
ATOM 1462 N N . THR C 1 6 ? -4.01497 -24.79475 -5.31175 1.000 24.05740 354 THR C N 1
ATOM 1463 C CA . THR C 1 6 ? -5.33345 -24.81084 -4.69978 1.000 22.56728 354 THR C CA 1
ATOM 1464 C C . THR C 1 6 ? -5.61337 -26.21772 -4.19359 1.000 19.44348 354 THR C C 1
ATOM 1465 O O . THR C 1 6 ? -5.32654 -27.21007 -4.87726 1.000 23.32169 354 THR C O 1
ATOM 1476 N N . TYR C 1 7 ? -6.17119 -26.30750 -2.98303 1.000 16.65733 355 TYR C N 1
ATOM 1477 C CA . TYR C 1 7 ? -6.37784 -27.57514 -2.29468 1.000 13.95683 355 TYR C CA 1
ATOM 1478 C C . TYR C 1 7 ? -7.83817 -27.70036 -1.90679 1.000 16.37122 355 TYR C C 1
ATOM 1479 O O . TYR C 1 7 ? -8.48535 -26.71055 -1.55572 1.000 19.99761 355 TYR C O 1
ATOM 1497 N N . TYR C 1 8 ? -8.33713 -28.92185 -1.97313 1.000 17.79239 356 TYR C N 1
ATOM 1498 C CA . TYR C 1 8 ? -9.73185 -29.26616 -1.75080 1.000 17.75681 356 TYR C CA 1
ATOM 1499 C C . TYR C 1 8 ? -9.83628 -29.86747 -0.35971 1.000 13.61314 356 TYR C C 1
ATOM 1500 O O . TYR C 1 8 ? -9.02740 -30.71594 0.01812 1.000 13.85592 356 TYR C O 1
ATOM 1518 N N . LEU C 1 9 ? -10.91053 -29.53453 0.33813 1.000 14.03245 357 LEU C N 1
ATOM 1519 C CA . LEU C 1 9 ? -11.20138 -30.09393 1.63957 1.000 14.56642 357 LEU C CA 1
ATOM 1520 C C . LEU C 1 9 ? -12.69524 -30.33418 1.76292 1.000 14.77046 357 LEU C C 1
ATOM 1521 O O . LEU C 1 9 ? -13.49941 -29.63902 1.15136 1.000 15.05394 357 LEU C O 1
ATOM 1537 N N . GLN C 1 10 ? -13.05894 -31.35269 2.48499 1.000 13.87404 358 GLN C N 1
ATOM 1538 C CA . GLN C 1 10 ? -14.45893 -31.56031 2.79272 1.000 13.82952 358 GLN C CA 1
ATOM 1539 C C . GLN C 1 10 ? -14.60335 -31.62512 4.30369 1.000 13.66292 358 GLN C C 1
ATOM 1540 O O . GLN C 1 10 ? -13.67983 -32.04303 5.01879 1.000 18.34257 358 GLN C O 1
ATOM 1554 N N . VAL C 1 11 ? -15.72615 -31.15107 4.80798 1.000 12.82909 359 VAL C N 1
ATOM 1555 C CA . VAL C 1 11 ? -15.94229 -31.07679 6.23900 1.000 13.06095 359 VAL C CA 1
ATOM 1556 C C . VAL C 1 11 ? -17.39316 -31.40962 6.53773 1.000 13.88006 359 VAL C C 1
ATOM 1557 O O . VAL C 1 11 ? -18.30266 -31.05385 5.78164 1.000 14.50616 359 VAL C O 1
ATOM 1570 N N . ARG C 1 12 ? -17.59851 -32.10852 7.62999 1.000 13.10561 360 ARG C N 1
ATOM 1571 C CA . ARG C 1 12 ? -18.92321 -32.48116 8.08519 1.000 15.06585 360 ARG C CA 1
ATOM 1572 C C . ARG C 1 12 ? -19.46810 -31.41658 9.02454 1.000 14.08229 360 ARG C C 1
ATOM 1573 O O . ARG C 1 12 ? -18.78957 -31.01104 9.97528 1.000 15.71490 360 ARG C O 1
ATOM 1594 N N . GLY C 1 13 ? -20.71347 -31.01600 8.78819 1.000 13.93226 361 GLY C N 1
ATOM 1595 C CA . GLY C 1 13 ? -21.42589 -30.13270 9.67440 1.000 15.65463 361 GLY C CA 1
ATOM 1596 C C . GLY C 1 13 ? -21.46977 -28.71408 9.16645 1.000 13.98413 361 GLY C C 1
ATOM 1597 O O . GLY C 1 13 ? -20.43810 -28.13019 8.79287 1.000 13.80703 361 GLY C O 1
ATOM 1601 N N . ARG C 1 14 ? -22.65868 -28.12774 9.16852 1.000 14.19315 362 ARG C N 1
ATOM 1602 C CA . ARG C 1 14 ? -22.83364 -26.77038 8.67860 1.000 14.16254 362 ARG C CA 1
ATOM 1603 C C . ARG C 1 14 ? -22.02464 -25.76421 9.48840 1.000 13.93345 362 ARG C C 1
ATOM 1604 O O . ARG C 1 14 ? -21.38491 -24.87474 8.91561 1.000 12.97252 362 ARG C O 1
ATOM 1625 N N . LYS C 1 15 ? -22.08903 -25.84119 10.81391 1.000 13.94863 363 LYS C N 1
ATOM 1626 C CA . LYS C 1 15 ? -21.36897 -24.85540 11.60214 1.000 14.35146 363 LYS C CA 1
ATOM 1627 C C . LYS C 1 15 ? -19.86259 -24.98452 11.38348 1.000 11.99863 363 LYS C C 1
ATOM 1628 O O . LYS C 1 15 ? -19.16453 -23.97467 11.27486 1.000 12.96376 363 LYS C O 1
ATOM 1647 N N . ASN C 1 16 ? -19.35837 -26.21389 11.34720 1.000 12.01154 364 ASN C N 1
ATOM 1648 C CA . ASN C 1 16 ? -17.93933 -26.41827 11.05897 1.000 11.22357 364 ASN C CA 1
ATOM 1649 C C . ASN C 1 16 ? -17.56287 -25.84140 9.71035 1.000 12.85282 364 ASN C C 1
ATOM 1650 O O . ASN C 1 16 ? -16.50831 -25.21932 9.57614 1.000 11.65367 364 ASN C O 1
ATOM 1661 N N . PHE C 1 17 ? -18.37685 -26.08562 8.70503 1.000 11.98318 365 PHE C N 1
ATOM 1662 C CA . PHE C 1 17 ? -18.14684 -25.50032 7.40119 1.000 10.73786 365 PHE C CA 1
ATOM 1663 C C . PHE C 1 17 ? -18.08069 -23.97862 7.47488 1.000 13.31556 365 PHE C C 1
ATOM 1664 O O . PHE C 1 17 ? -17.20239 -23.34791 6.87752 1.000 12.19930 365 PHE C O 1
ATOM 1681 N N . GLU C 1 18 ? -19.03131 -23.35469 8.16463 1.000 12.54751 366 GLU C N 1
ATOM 1682 C CA . GLU C 1 18 ? -19.03339 -21.89810 8.21843 1.000 13.34129 366 GLU C CA 1
ATOM 1683 C C . GLU C 1 18 ? -17.78250 -21.35187 8.90002 1.000 12.10617 366 GLU C C 1
ATOM 1684 O O . GLU C 1 18 ? -17.26870 -20.30355 8.51343 1.000 12.78326 366 GLU C O 1
ATOM 1696 N N . ILE C 1 19 ? -17.31799 -22.02246 9.94667 1.000 12.25571 367 ILE C N 1
ATOM 1697 C CA . ILE C 1 19 ? -16.09631 -21.60202 10.63629 1.000 14.33881 367 ILE C CA 1
ATOM 1698 C C . ILE C 1 19 ? -14.91532 -21.67565 9.69579 1.000 11.99309 367 ILE C C 1
ATOM 1699 O O . ILE C 1 19 ? -14.15644 -20.70770 9.52911 1.000 12.85943 367 ILE C O 1
ATOM 1715 N N . LEU C 1 20 ? -14.77876 -22.80930 8.99511 1.000 11.34160 368 LEU C N 1
ATOM 1716 C CA . LEU C 1 20 ? -13.66498 -22.96569 8.08916 1.000 11.09042 368 LEU C CA 1
ATOM 1717 C C . LEU C 1 20 ? -13.75540 -21.98059 6.93681 1.000 12.46201 368 LEU C C 1
ATOM 1718 O O . LEU C 1 20 ? -12.72297 -21.53215 6.42672 1.000 11.90646 368 LEU C O 1
ATOM 1734 N N . MET C 1 21 ? -14.96676 -21.67631 6.44407 1.000 12.09916 369 MET C N 1
ATOM 1735 C CA . MET C 1 21 ? -15.10686 -20.71602 5.34646 1.000 13.36816 369 MET C CA 1
ATOM 1736 C C . MET C 1 21 ? -14.66991 -19.31947 5.78513 1.000 13.16863 369 MET C C 1
ATOM 1737 O O . MET C 1 21 ? -14.04281 -18.59305 5.00540 1.000 13.41237 369 MET C O 1
ATOM 1751 N N . GLU C 1 22 ? -15.01177 -18.92101 7.00407 1.000 12.49636 370 GLU C N 1
ATOM 1752 C CA A GLU C 1 22 ? -14.60330 -17.61235 7.48634 0.383 13.64450 370 GLU C CA 1
ATOM 1753 C CA B GLU C 1 22 ? -14.60117 -17.60864 7.46846 0.617 13.61324 370 GLU C CA 1
ATOM 1754 C C . GLU C 1 22 ? -13.08526 -17.52681 7.55450 1.000 13.67680 370 GLU C C 1
ATOM 1755 O O . GLU C 1 22 ? -12.49420 -16.49193 7.21297 1.000 14.61076 370 GLU C O 1
ATOM 1768 N N . LEU C 1 23 ? -12.44825 -18.60610 8.01344 1.000 13.03579 371 LEU C N 1
ATOM 1769 C CA . LEU C 1 23 ? -10.98717 -18.61888 8.11270 1.000 13.63627 371 LEU C CA 1
ATOM 1770 C C . LEU C 1 23 ? -10.31422 -18.74820 6.75580 1.000 14.31505 371 LEU C C 1
ATOM 1771 O O . LEU C 1 23 ? -9.25293 -18.15384 6.52366 1.000 13.06295 371 LEU C O 1
ATOM 1787 N N . LYS C 1 24 ? -10.89854 -19.51244 5.83785 1.000 12.59005 372 LYS C N 1
ATOM 1788 C CA . LYS C 1 24 ? -10.41389 -19.55044 4.46607 1.000 14.27472 372 LYS C CA 1
ATOM 1789 C C . LYS C 1 24 ? -10.33482 -18.14133 3.92278 1.000 13.73206 372 LYS C C 1
ATOM 1790 O O . LYS C 1 24 ? -9.32695 -17.74232 3.32892 1.000 13.28990 372 LYS C O 1
ATOM 1809 N N . ARG C 1 25 ? -11.41216 -17.38801 4.08200 1.000 12.27440 373 ARG C N 1
ATOM 1810 C CA . ARG C 1 25 ? -11.45290 -16.03316 3.55001 1.000 13.57342 373 ARG C CA 1
ATOM 1811 C C . ARG C 1 25 ? -10.36951 -15.17037 4.18913 1.000 14.58714 373 ARG C C 1
ATOM 1812 O O . ARG C 1 25 ? -9.62767 -14.48799 3.49391 1.000 14.05138 373 ARG C O 1
ATOM 1833 N N . SER C 1 26 ? -10.21483 -15.22750 5.51079 1.000 13.17451 374 SER C N 1
ATOM 1834 C CA . SER C 1 26 ? -9.23384 -14.35246 6.14576 1.000 12.67209 374 SER C CA 1
ATOM 1835 C C . SER C 1 26 ? -7.81363 -14.74400 5.75568 1.000 14.06348 374 SER C C 1
ATOM 1836 O O . SER C 1 26 ? -6.96265 -13.87977 5.49121 1.000 13.20992 374 SER C O 1
ATOM 1844 N N . LEU C 1 27 ? -7.53888 -16.04166 5.69287 1.000 12.56705 375 LEU C N 1
ATOM 1845 C CA . LEU C 1 27 ? -6.21865 -16.49846 5.31463 1.000 13.96505 375 LEU C CA 1
ATOM 1846 C C . LEU C 1 27 ? -5.89094 -16.13508 3.87394 1.000 14.09969 375 LEU C C 1
ATOM 1847 O O . LEU C 1 27 ? -4.75008 -15.75934 3.56809 1.000 14.77206 375 LEU C O 1
ATOM 1863 N N . GLU C 1 28 ? -6.85810 -16.23764 2.97564 1.000 13.06907 376 GLU C N 1
ATOM 1864 C CA . GLU C 1 28 ? -6.60844 -15.88166 1.58344 1.000 14.26540 376 GLU C CA 1
ATOM 1865 C C . GLU C 1 28 ? -6.44482 -14.38030 1.43450 1.000 12.98677 376 GLU C C 1
ATOM 1866 O O . GLU C 1 28 ? -5.57947 -13.91981 0.67791 1.000 17.12835 376 GLU C O 1
ATOM 1878 N N . LEU C 1 29 ? -7.27104 -13.60167 2.10220 1.000 13.10811 377 LEU C N 1
ATOM 1879 C CA . LEU C 1 29 ? -7.18088 -12.14881 1.98782 1.000 14.76734 377 LEU C CA 1
ATOM 1880 C C . LEU C 1 29 ? -5.91879 -11.59256 2.60390 1.000 16.34610 377 LEU C C 1
ATOM 1881 O O . LEU C 1 29 ? -5.47756 -10.50965 2.19392 1.000 16.19413 377 LEU C O 1
ATOM 1897 N N . MET C 1 30 ? -5.30254 -12.29202 3.55134 1.000 14.87199 378 MET C N 1
ATOM 1898 C CA . MET C 1 30 ? -4.16294 -11.67187 4.19851 1.000 16.58184 378 MET C CA 1
ATOM 1899 C C . MET C 1 30 ? -2.99785 -11.49502 3.23062 1.000 18.42133 378 MET C C 1
ATOM 1900 O O . MET C 1 30 ? -2.17379 -10.58440 3.43044 1.000 20.56347 378 MET C O 1
ATOM 1914 N N . GLU C 1 31 ? -2.95515 -12.26836 2.14022 1.000 21.00241 379 GLU C N 1
ATOM 1915 C CA . GLU C 1 31 ? -1.91505 -12.09541 1.13783 1.000 22.91193 379 GLU C CA 1
ATOM 1916 C C . GLU C 1 31 ? -2.02613 -10.76346 0.40232 1.000 21.18563 379 GLU C C 1
ATOM 1917 O O . GLU C 1 31 ? -1.04125 -10.32321 -0.20864 1.000 23.33569 379 GLU C O 1
ATOM 1921 N N . LEU C 1 32 ? -3.19442 -10.13778 0.43166 1.000 17.62176 380 LEU C N 1
ATOM 1922 C CA . LEU C 1 32 ? -3.45952 -8.88466 -0.26600 1.000 16.94621 380 LEU C CA 1
ATOM 1923 C C . LEU C 1 32 ? -3.25687 -7.64621 0.60219 1.000 17.45193 380 LEU C C 1
ATOM 1924 O O . LEU C 1 32 ? -3.48322 -6.51981 0.11375 1.000 17.88559 380 LEU C O 1
ATOM 1940 N N . VAL C 1 33 ? -2.86090 -7.80974 1.86587 1.000 15.75048 381 VAL C N 1
ATOM 1941 C CA . VAL C 1 33 ? -2.57483 -6.64513 2.70518 1.000 15.70536 381 VAL C CA 1
ATOM 1942 C C . VAL C 1 33 ? -1.24268 -6.04200 2.28603 1.000 15.67248 381 VAL C C 1
ATOM 1943 O O . VAL C 1 33 ? -0.22697 -6.74325 2.25054 1.000 15.81018 381 VAL C O 1
ATOM 1956 N N . PRO C 1 34 ? -1.20081 -4.75764 1.96683 1.000 15.94760 382 PRO C N 1
ATOM 1957 C CA . PRO C 1 34 ? 0.07197 -4.11806 1.64834 1.000 18.23040 382 PRO C CA 1
ATOM 1958 C C . PRO C 1 34 ? 1.07373 -4.33208 2.77181 1.000 15.09795 382 PRO C C 1
ATOM 1959 O O . PRO C 1 34 ? 0.74295 -4.20557 3.95667 1.000 17.25645 382 PRO C O 1
ATOM 1970 N N . GLN C 1 35 ? 2.30830 -4.60674 2.39558 1.000 16.11934 383 GLN C N 1
ATOM 1971 C CA . GLN C 1 35 ? 3.29555 -5.00068 3.39463 1.000 18.11708 383 GLN C CA 1
ATOM 1972 C C . GLN C 1 35 ? 3.50060 -3.96226 4.48839 1.000 18.66828 383 GLN C C 1
ATOM 1973 O O . GLN C 1 35 ? 3.58436 -4.35982 5.65893 1.000 17.50599 383 GLN C O 1
ATOM 1987 N N . PRO C 1 36 ? 3.57004 -2.66317 4.21791 1.000 15.93474 384 PRO C N 1
ATOM 1988 C CA . PRO C 1 36 ? 3.76813 -1.73071 5.33774 1.000 17.43957 384 PRO C CA 1
ATOM 1989 C C . PRO C 1 36 ? 2.64494 -1.76754 6.34093 1.000 18.09761 384 PRO C C 1
ATOM 1990 O O . PRO C 1 36 ? 2.87854 -1.48614 7.52781 1.000 15.93985 384 PRO C O 1
ATOM 2001 N N . LEU C 1 37 ? 1.42717 -2.14094 5.93721 1.000 15.73132 385 LEU C N 1
ATOM 2002 C CA . LEU C 1 37 ? 0.34747 -2.24356 6.89268 1.000 16.19280 385 LEU C CA 1
ATOM 2003 C C . LEU C 1 37 ? 0.48209 -3.49870 7.73008 1.000 16.84628 385 LEU C C 1
ATOM 2004 O O . LEU C 1 37 ? 0.06510 -3.50743 8.89261 1.000 16.69538 385 LEU C O 1
ATOM 2020 N N . VAL C 1 38 ? 1.07932 -4.56275 7.18094 1.000 15.42599 386 VAL C N 1
ATOM 2021 C CA . VAL C 1 38 ? 1.41898 -5.71317 8.01074 1.000 17.72967 386 VAL C CA 1
ATOM 2022 C C . VAL C 1 38 ? 2.44064 -5.29531 9.05540 1.000 16.60294 386 VAL C C 1
ATOM 2023 O O . VAL C 1 38 ? 2.32008 -5.62517 10.25225 1.000 17.66217 386 VAL C O 1
ATOM 2036 N N . ASP C 1 39 ? 3.45839 -4.56071 8.62869 1.000 15.75974 387 ASP C N 1
ATOM 2037 C CA . ASP C 1 39 ? 4.47707 -4.11829 9.57271 1.000 18.09096 387 ASP C CA 1
ATOM 2038 C C . ASP C 1 39 ? 3.87417 -3.21615 10.65232 1.000 17.66715 387 ASP C C 1
ATOM 2039 O O . ASP C 1 39 ? 4.18432 -3.36042 11.85165 1.000 17.15163 387 ASP C O 1
ATOM 2048 N N . SER C 1 40 ? 3.00617 -2.28614 10.25031 1.000 17.49358 388 SER C N 1
ATOM 2049 C CA . SER C 1 40 ? 2.31573 -1.42153 11.20005 1.000 16.82122 388 SER C CA 1
ATOM 2050 C C . SER C 1 40 ? 1.50574 -2.22637 12.20573 1.000 18.03783 388 SER C C 1
ATOM 2051 O O . SER C 1 40 ? 1.53283 -1.92599 13.40467 1.000 15.75918 388 SER C O 1
ATOM 2059 N N . TYR C 1 41 ? 0.80293 -3.26842 11.74253 1.000 15.90139 389 TYR C N 1
ATOM 2060 C CA . TYR C 1 41 ? 0.02932 -4.13785 12.61913 1.000 15.75165 389 TYR C CA 1
ATOM 2061 C C . TYR C 1 41 ? 0.92767 -4.78609 13.65875 1.000 15.99380 389 TYR C C 1
ATOM 2062 O O . TYR C 1 41 ? 0.60903 -4.79225 14.85433 1.000 16.11534 389 TYR C O 1
ATOM 2080 N N . GLU C 1 42 ? 2.08217 -5.28691 13.22696 1.000 15.94539 390 GLU C N 1
ATOM 2081 C CA . GLU C 1 42 ? 2.96797 -5.94764 14.17276 1.000 17.08035 390 GLU C CA 1
ATOM 2082 C C . GLU C 1 42 ? 3.47470 -4.95758 15.21630 1.000 17.34046 390 GLU C C 1
ATOM 2083 O O . GLU C 1 42 ? 3.62828 -5.31733 16.39421 1.000 18.39267 390 GLU C O 1
ATOM 2095 N N . GLN C 1 43 ? 3.71549 -3.71129 14.81526 1.000 15.84090 391 GLN C N 1
ATOM 2096 C CA . GLN C 1 43 ? 4.14249 -2.67740 15.75282 1.000 16.87975 391 GLN C CA 1
ATOM 2097 C C . GLN C 1 43 ? 3.02642 -2.37102 16.73607 1.000 18.54113 391 GLN C C 1
ATOM 2098 O O . GLN C 1 43 ? 3.25464 -2.34365 17.94559 1.000 17.33602 391 GLN C O 1
ATOM 2112 N N . GLN C 1 44 ? 1.80287 -2.19258 16.24469 1.000 15.85950 392 GLN C N 1
ATOM 2113 C CA . GLN C 1 44 ? 0.67593 -1.92501 17.11928 1.000 18.19061 392 GLN C CA 1
ATOM 2114 C C . GLN C 1 44 ? 0.50748 -3.03679 18.14149 1.000 17.62625 392 GLN C C 1
ATOM 2115 O O . GLN C 1 44 ? 0.13850 -2.78310 19.29234 1.000 18.45538 392 GLN C O 1
ATOM 2129 N N . GLN C 1 45 ? 0.72189 -4.28154 17.73231 1.000 17.25454 393 GLN C N 1
ATOM 2130 C CA . GLN C 1 45 ? 0.50582 -5.41059 18.61285 1.000 19.88650 393 GLN C CA 1
ATOM 2131 C C . GLN C 1 45 ? 1.45468 -5.38688 19.80754 1.000 20.16678 393 GLN C C 1
ATOM 2132 O O . GLN C 1 45 ? 1.15321 -6.00683 20.83618 1.000 20.90670 393 GLN C O 1
ATOM 2146 N N . GLN C 1 46 ? 2.58834 -4.69054 19.69724 1.000 17.74793 394 GLN C N 1
ATOM 2147 C CA . GLN C 1 46 ? 3.50454 -4.56303 20.82838 1.000 17.74996 394 GLN C CA 1
ATOM 2148 C C . GLN C 1 46 ? 2.90397 -3.79490 21.99946 1.000 17.99288 394 GLN C C 1
ATOM 2149 O O . GLN C 1 46 ? 3.42388 -3.93107 23.12082 1.000 19.58288 394 GLN C O 1
ATOM 2163 N N . LEU C 1 47 ? 1.85225 -2.99733 21.77655 1.000 17.83343 395 LEU C N 1
ATOM 2164 C CA . LEU C 1 47 ? 1.19287 -2.23112 22.83482 1.000 17.06960 395 LEU C CA 1
ATOM 2165 C C . LEU C 1 47 ? 0.15678 -3.04694 23.58935 1.000 22.90665 395 LEU C C 1
ATOM 2166 O O . LEU C 1 47 ? -0.40704 -2.54274 24.56983 1.000 22.50086 395 LEU C O 1
ATOM 2182 N N . LEU C 1 48 ? -0.13675 -4.27388 23.15399 1.000 22.11027 396 LEU C N 1
ATOM 2183 C CA . LEU C 1 48 ? -1.24575 -5.02535 23.71940 1.000 23.14424 396 LEU C CA 1
ATOM 2184 C C . LEU C 1 48 ? -0.82185 -6.18758 24.61010 1.000 35.67918 396 LEU C C 1
ATOM 2185 O O . LEU C 1 48 ? -1.52206 -6.48652 25.58696 1.000 41.02224 396 LEU C O 1
ATOM 2201 N N . GLN C 1 49 ? 0.30884 -6.82724 24.32585 1.000 33.13628 397 GLN C N 1
ATOM 2202 C CA . GLN C 1 49 ? 0.81764 -7.90946 25.17340 1.000 42.07083 397 GLN C CA 1
ATOM 2203 C C . GLN C 1 49 ? 2.21377 -7.57237 25.69776 1.000 40.72120 397 GLN C C 1
ATOM 2204 O O . GLN C 1 49 ? 2.57270 -7.93362 26.82691 1.000 41.89338 397 GLN C O 1
ATOM 2208 C C . GLU D 1 4 ? -24.09576 -34.43102 7.97854 1.000 28.82165 352 GLU D C 1
ATOM 2209 O O . GLU D 1 4 ? -23.49314 -35.38038 7.48116 1.000 32.96109 352 GLU D O 1
ATOM 2210 N N . ASP D 1 5 ? -24.44377 -33.36463 7.26983 1.000 28.89436 353 ASP D N 1
ATOM 2211 C CA . ASP D 1 5 ? -24.09099 -33.26241 5.85858 1.000 26.81771 353 ASP D CA 1
ATOM 2212 C C . ASP D 1 5 ? -22.63039 -32.85152 5.73640 1.000 19.56158 353 ASP D C 1
ATOM 2213 O O . ASP D 1 5 ? -22.05329 -32.36414 6.69290 1.000 18.66515 353 ASP D O 1
ATOM 2222 N N . THR D 1 6 ? -22.05309 -33.09634 4.57327 1.000 19.70696 354 THR D N 1
ATOM 2223 C CA . THR D 1 6 ? -20.67516 -32.73896 4.29345 1.000 18.16357 354 THR D CA 1
ATOM 2224 C C . THR D 1 6 ? -20.62224 -31.69321 3.19117 1.000 16.13731 354 THR D C 1
ATOM 2225 O O . THR D 1 6 ? -21.46871 -31.65384 2.29150 1.000 17.04786 354 THR D O 1
ATOM 2236 N N . TYR D 1 7 ? -19.61874 -30.82599 3.28488 1.000 14.38558 355 TYR D N 1
ATOM 2237 C CA . TYR D 1 7 ? -19.49772 -29.64767 2.44937 1.000 12.40206 355 TYR D CA 1
ATOM 2238 C C . TYR D 1 7 ? -18.07448 -29.54661 1.95194 1.000 12.01963 355 TYR D C 1
ATOM 2239 O O . TYR D 1 7 ? -17.14170 -29.98164 2.62344 1.000 17.21098 355 TYR D O 1
ATOM 2257 N N . TYR D 1 8 ? -17.88126 -28.98020 0.79000 1.000 12.50389 356 TYR D N 1
ATOM 2258 C CA . TYR D 1 8 ? -16.54298 -28.84099 0.24949 1.000 13.46079 356 TYR D CA 1
ATOM 2259 C C . TYR D 1 8 ? -16.11057 -27.38876 0.25257 1.000 12.94786 356 TYR D C 1
ATOM 2260 O O . TYR D 1 8 ? -16.92146 -26.45252 0.15157 1.000 13.67407 356 TYR D O 1
ATOM 2278 N N . LEU D 1 9 ? -14.79802 -27.23893 0.31691 1.000 13.38985 357 LEU D N 1
ATOM 2279 C CA . LEU D 1 9 ? -14.12730 -25.96999 0.39391 1.000 16.49197 357 LEU D CA 1
ATOM 2280 C C . LEU D 1 9 ? -12.86319 -26.08956 -0.44311 1.000 16.64074 357 LEU D C 1
ATOM 2281 O O . LEU D 1 9 ? -12.22947 -27.14271 -0.43475 1.000 18.29956 357 LEU D O 1
ATOM 2297 N N . GLN D 1 10 ? -12.51953 -25.04960 -1.18672 1.000 15.66083 358 GLN D N 1
ATOM 2298 C CA . GLN D 1 10 ? -11.22407 -24.94241 -1.83505 1.000 16.79828 358 GLN D CA 1
ATOM 2299 C C . GLN D 1 10 ? -10.45963 -23.79680 -1.19072 1.000 18.14008 358 GLN D C 1
ATOM 2300 O O . GLN D 1 10 ? -11.03528 -22.76245 -0.85148 1.000 18.81963 358 GLN D O 1
ATOM 2314 N N . VAL D 1 11 ? -9.15765 -23.97253 -1.01293 1.000 14.38723 359 VAL D N 1
ATOM 2315 C CA . VAL D 1 11 ? -8.32068 -22.94216 -0.41368 1.000 15.04980 359 VAL D CA 1
ATOM 2316 C C . VAL D 1 11 ? -7.00169 -22.85732 -1.16688 1.000 15.05807 359 VAL D C 1
ATOM 2317 O O . VAL D 1 11 ? -6.42743 -23.87571 -1.56217 1.000 16.51874 359 VAL D O 1
ATOM 2330 N N . ARG D 1 12 ? -6.54990 -21.63198 -1.39398 1.000 13.79347 360 ARG D N 1
ATOM 2331 C CA . ARG D 1 12 ? -5.28024 -21.38139 -2.04463 1.000 15.84015 360 ARG D CA 1
ATOM 2332 C C . ARG D 1 12 ? -4.18381 -21.30067 -0.99825 1.000 14.40538 360 ARG D C 1
ATOM 2333 O O . ARG D 1 12 ? -4.30428 -20.56663 -0.01513 1.000 18.11059 360 ARG D O 1
ATOM 2354 N N . GLY D 1 13 ? -3.12381 -22.06018 -1.22431 1.000 15.46960 361 GLY D N 1
ATOM 2355 C CA . GLY D 1 13 ? -1.95632 -21.99870 -0.38325 1.000 16.99586 361 GLY D CA 1
ATOM 2356 C C . GLY D 1 13 ? -1.77924 -23.21503 0.48899 1.000 14.72479 361 GLY D C 1
ATOM 2357 O O . GLY D 1 13 ? -2.68737 -23.58640 1.24353 1.000 14.35130 361 GLY D O 1
ATOM 2361 N N . ARG D 1 14 ? -0.60968 -23.84266 0.40884 1.000 14.64411 362 ARG D N 1
ATOM 2362 C CA . ARG D 1 14 ? -0.39728 -25.10351 1.10259 1.000 14.00417 362 ARG D CA 1
ATOM 2363 C C . ARG D 1 14 ? -0.42326 -24.92421 2.61486 1.000 14.23261 362 ARG D C 1
ATOM 2364 O O . ARG D 1 14 ? -1.01494 -25.73872 3.34519 1.000 13.44990 362 ARG D O 1
ATOM 2385 N N . LYS D 1 15 ? 0.22855 -23.87931 3.12242 1.000 13.62005 363 LYS D N 1
ATOM 2386 C CA . LYS D 1 15 ? 0.17420 -23.64495 4.55784 1.000 13.25745 363 LYS D CA 1
ATOM 2387 C C . LYS D 1 15 ? -1.25994 -23.38280 5.02227 1.000 12.56278 363 LYS D C 1
ATOM 2388 O O . LYS D 1 15 ? -1.67908 -23.90050 6.05556 1.000 13.73278 363 LYS D O 1
ATOM 2407 N N . ASN D 1 16 ? -2.01760 -22.60827 4.23688 1.000 13.02407 364 ASN D N 1
ATOM 2408 C CA . ASN D 1 16 ? -3.41444 -22.35869 4.58664 1.000 14.44391 364 ASN D CA 1
ATOM 2409 C C . ASN D 1 16 ? -4.19269 -23.67213 4.64840 1.000 12.53639 364 ASN D C 1
ATOM 2410 O O . ASN D 1 16 ? -5.01035 -23.88945 5.55839 1.000 13.15246 364 ASN D O 1
ATOM 2421 N N . PHE D 1 17 ? -3.98283 -24.52928 3.64910 1.000 11.55020 365 PHE D N 1
ATOM 2422 C CA . PHE D 1 17 ? -4.57733 -25.85455 3.65079 1.000 11.81160 365 PHE D CA 1
ATOM 2423 C C . PHE D 1 17 ? -4.19574 -26.65103 4.89996 1.000 11.87431 365 PHE D C 1
ATOM 2424 O O . PHE D 1 17 ? -5.04224 -27.28338 5.53903 1.000 11.86427 365 PHE D O 1
ATOM 2441 N N . GLU D 1 18 ? -2.92183 -26.61979 5.30594 1.000 11.76588 366 GLU D N 1
ATOM 2442 C CA . GLU D 1 18 ? -2.51353 -27.36844 6.48894 1.000 11.54827 366 GLU D CA 1
ATOM 2443 C C . GLU D 1 18 ? -3.24636 -26.87568 7.71970 1.000 11.02020 366 GLU D C 1
ATOM 2444 O O . GLU D 1 18 ? -3.65684 -27.66557 8.57787 1.000 11.90378 366 GLU D O 1
ATOM 2456 N N . ILE D 1 19 ? -3.36823 -25.55716 7.83727 1.000 11.73373 367 ILE D N 1
ATOM 2457 C CA . ILE D 1 19 ? -4.06981 -24.99024 8.97508 1.000 12.38320 367 ILE D CA 1
ATOM 2458 C C . ILE D 1 19 ? -5.53042 -25.44937 8.99062 1.000 11.62940 367 ILE D C 1
ATOM 2459 O O . ILE D 1 19 ? -6.03580 -25.92140 10.00190 1.000 13.04034 367 ILE D O 1
ATOM 2475 N N . LEU D 1 20 ? -6.22715 -25.26146 7.88751 1.000 10.85099 368 LEU D N 1
ATOM 2476 C CA . LEU D 1 20 ? -7.63581 -25.63837 7.83099 1.000 10.64495 368 LEU D CA 1
ATOM 2477 C C . LEU D 1 20 ? -7.81589 -27.13037 8.08705 1.000 10.95089 368 LEU D C 1
ATOM 2478 O O . LEU D 1 20 ? -8.80200 -27.53001 8.71233 1.000 11.32248 368 LEU D O 1
ATOM 2494 N N . MET D 1 21 ? -6.87919 -27.97018 7.59246 1.000 11.58079 369 MET D N 1
ATOM 2495 C CA . MET D 1 21 ? -7.01029 -29.40318 7.81000 1.000 11.36227 369 MET D CA 1
ATOM 2496 C C . MET D 1 21 ? -6.84768 -29.76069 9.28275 1.000 11.71216 369 MET D C 1
ATOM 2497 O O . MET D 1 21 ? -7.51302 -30.67121 9.78164 1.000 12.72378 369 MET D O 1
ATOM 2511 N N . GLU D 1 22 ? -5.92983 -29.09089 9.98623 1.000 11.79023 370 GLU D N 1
ATOM 2512 C CA . GLU D 1 22 ? -5.77289 -29.33180 11.42160 1.000 12.66356 370 GLU D CA 1
ATOM 2513 C C . GLU D 1 22 ? -7.03133 -28.92940 12.17989 1.000 12.13012 370 GLU D C 1
ATOM 2514 O O . GLU D 1 22 ? -7.47715 -29.64476 13.08049 1.000 12.81307 370 GLU D O 1
ATOM 2526 N N . LEU D 1 23 ? -7.60663 -27.79640 11.81774 1.000 10.89206 371 LEU D N 1
ATOM 2527 C CA . LEU D 1 23 ? -8.83238 -27.34836 12.45747 1.000 11.64124 371 LEU D CA 1
ATOM 2528 C C . LEU D 1 23 ? -9.99750 -28.27134 12.12214 1.000 11.96417 371 LEU D C 1
ATOM 2529 O O . LEU D 1 23 ? -10.82241 -28.58868 12.98626 1.000 12.49933 371 LEU D O 1
ATOM 2545 N N . LYS D 1 24 ? -10.10555 -28.68682 10.87489 1.000 10.98397 372 LYS D N 1
ATOM 2546 C CA . LYS D 1 24 ? -11.15306 -29.61638 10.49661 1.000 11.98810 372 LYS D CA 1
ATOM 2547 C C . LYS D 1 24 ? -11.12269 -30.87188 11.34813 1.000 11.29339 372 LYS D C 1
ATOM 2548 O O . LYS D 1 24 ? -12.15119 -31.31559 11.85693 1.000 11.66483 372 LYS D O 1
ATOM 2567 N N . ARG D 1 25 ? -9.93720 -31.44628 11.51830 1.000 10.82718 373 ARG D N 1
ATOM 2568 C CA . ARG D 1 25 ? -9.80478 -32.63612 12.34311 1.000 12.27025 373 ARG D CA 1
ATOM 2569 C C . ARG D 1 25 ? -10.25804 -32.36450 13.76562 1.000 12.37803 373 ARG D C 1
ATOM 2570 O O . ARG D 1 25 ? -11.00965 -33.15076 14.35067 1.000 14.08171 373 ARG D O 1
ATOM 2591 N N . SER D 1 26 ? -9.81645 -31.24100 14.33960 1.000 11.75483 374 SER D N 1
ATOM 2592 C CA . SER D 1 26 ? -10.18542 -30.99892 15.72989 1.000 13.04627 374 SER D CA 1
ATOM 2593 C C . SER D 1 26 ? -11.68758 -30.82577 15.85436 1.000 12.44459 374 SER D C 1
ATOM 2594 O O . SER D 1 26 ? -12.30210 -31.30248 16.80098 1.000 14.67211 374 SER D O 1
ATOM 2602 N N . LEU D 1 27 ? -12.30336 -30.17682 14.88040 1.000 11.99500 375 LEU D N 1
ATOM 2603 C CA . LEU D 1 27 ? -13.73533 -29.94648 14.93953 1.000 14.04517 375 LEU D CA 1
ATOM 2604 C C . LEU D 1 27 ? -14.51142 -31.23511 14.76298 1.000 15.38984 375 LEU D C 1
ATOM 2605 O O . LEU D 1 27 ? -15.57595 -31.40492 15.37989 1.000 17.08743 375 LEU D O 1
ATOM 2621 N N . GLU D 1 28 ? -14.02537 -32.11852 13.89590 1.000 12.25759 376 GLU D N 1
ATOM 2622 C CA . GLU D 1 28 ? -14.70390 -33.37920 13.57755 1.000 15.20471 376 GLU D CA 1
ATOM 2623 C C . GLU D 1 28 ? -14.46617 -34.46981 14.62059 1.000 16.79757 376 GLU D C 1
ATOM 2624 O O . GLU D 1 28 ? -15.25786 -35.42633 14.69080 1.000 22.17819 376 GLU D O 1
ATOM 2636 N N . LEU D 1 29 ? -13.40847 -34.37013 15.41840 1.000 14.84784 377 LEU D N 1
ATOM 2637 C CA . LEU D 1 29 ? -13.15005 -35.36646 16.45058 1.000 16.22042 377 LEU D CA 1
ATOM 2638 C C . LEU D 1 29 ? -13.59765 -34.96570 17.83696 1.000 18.45314 377 LEU D C 1
ATOM 2639 O O . LEU D 1 29 ? -13.67736 -35.83537 18.71659 1.000 17.70582 377 LEU D O 1
ATOM 2655 N N . MET D 1 30 ? -13.84003 -33.69125 18.08754 1.000 17.58350 378 MET D N 1
ATOM 2656 C CA . MET D 1 30 ? -14.16075 -33.30307 19.44587 1.000 21.51085 378 MET D CA 1
ATOM 2657 C C . MET D 1 30 ? -15.38650 -34.04011 19.96388 1.000 22.22752 378 MET D C 1
ATOM 2658 O O . MET D 1 30 ? -15.44455 -34.33676 21.16086 1.000 20.47565 378 MET D O 1
ATOM 2672 N N . GLU D 1 31 ? -16.34315 -34.38901 19.09510 1.000 22.24993 379 GLU D N 1
ATOM 2673 C CA . GLU D 1 31 ? -17.51428 -35.17729 19.49673 1.000 28.41795 379 GLU D CA 1
ATOM 2674 C C . GLU D 1 31 ? -17.17465 -36.58467 19.98182 1.000 21.60451 379 GLU D C 1
ATOM 2675 O O . GLU D 1 31 ? -18.06086 -37.27215 20.51507 1.000 26.94160 379 GLU D O 1
ATOM 2679 N N . LEU D 1 32 ? -15.94519 -37.05126 19.80920 1.000 21.44579 380 LEU D N 1
ATOM 2680 C CA . LEU D 1 32 ? -15.57965 -38.39841 20.22557 1.000 23.36549 380 LEU D CA 1
ATOM 2681 C C . LEU D 1 32 ? -14.84012 -38.42600 21.55316 1.000 23.29642 380 LEU D C 1
ATOM 2682 O O . LEU D 1 32 ? -14.46281 -39.51427 22.00809 1.000 22.97221 380 LEU D O 1
ATOM 2698 N N . VAL D 1 33 ? -14.61453 -37.28094 22.18766 1.000 18.36076 381 VAL D N 1
ATOM 2699 C CA . VAL D 1 33 ? -14.04464 -37.32013 23.53647 1.000 18.67947 381 VAL D CA 1
ATOM 2700 C C . VAL D 1 33 ? -15.06758 -37.95355 24.46863 1.000 16.75046 381 VAL D C 1
ATOM 2701 O O . VAL D 1 33 ? -16.23594 -37.52310 24.47990 1.000 18.31042 381 VAL D O 1
ATOM 2714 N N . PRO D 1 34 ? -14.68123 -38.93305 25.29094 1.000 17.84224 382 PRO D N 1
ATOM 2715 C CA . PRO D 1 34 ? -15.62430 -39.48618 26.27236 1.000 19.09266 382 PRO D CA 1
ATOM 2716 C C . PRO D 1 34 ? -16.24315 -38.39060 27.12433 1.000 17.78548 382 PRO D C 1
ATOM 2717 O O . PRO D 1 34 ? -15.54430 -37.51981 27.65849 1.000 19.65220 382 PRO D O 1
ATOM 2728 N N . GLN D 1 35 ? -17.55909 -38.47900 27.33800 1.000 21.08095 383 GLN D N 1
ATOM 2729 C CA . GLN D 1 35 ? -18.24460 -37.40147 28.04155 1.000 20.63372 383 GLN D CA 1
ATOM 2730 C C . GLN D 1 35 ? -17.67156 -37.09993 29.42300 1.000 20.15178 383 GLN D C 1
ATOM 2731 O O . GLN D 1 35 ? -17.57877 -35.91218 29.76987 1.000 21.11118 383 GLN D O 1
ATOM 2745 N N . PRO D 1 36 ? -17.27493 -38.07614 30.24497 1.000 23.13008 384 PRO D N 1
ATOM 2746 C CA . PRO D 1 36 ? -16.68294 -37.71389 31.54302 1.000 25.33921 384 PRO D CA 1
ATOM 2747 C C . PRO D 1 36 ? -15.44959 -36.82586 31.41744 1.000 20.60440 384 PRO D C 1
ATOM 2748 O O . PRO D 1 36 ? -15.21610 -35.94739 32.25978 1.000 21.58262 384 PRO D O 1
ATOM 2759 N N . LEU D 1 37 ? -14.66154 -37.00848 30.36474 1.000 19.76326 385 LEU D N 1
ATOM 2760 C CA . LEU D 1 37 ? -13.49429 -36.15968 30.18963 1.000 21.64119 385 LEU D CA 1
ATOM 2761 C C . LEU D 1 37 ? -13.88047 -34.76624 29.69399 1.000 18.85944 385 LEU D C 1
ATOM 2762 O O . LEU D 1 37 ? -13.27296 -33.77355 30.09837 1.000 19.48641 385 LEU D O 1
ATOM 2778 N N . VAL D 1 38 ? -14.89316 -34.67790 28.83315 1.000 17.75387 386 VAL D N 1
ATOM 2779 C CA . VAL D 1 38 ? -15.42477 -33.36382 28.46288 1.000 21.66221 386 VAL D CA 1
ATOM 2780 C C . VAL D 1 38 ? -15.92173 -32.62734 29.70024 1.000 23.80257 386 VAL D C 1
ATOM 2781 O O . VAL D 1 38 ? -15.66924 -31.42908 29.87775 1.000 22.32322 386 VAL D O 1
ATOM 2794 N N . ASP D 1 39 ? -16.65882 -33.32742 30.56801 1.000 23.07772 387 ASP D N 1
ATOM 2795 C CA . ASP D 1 39 ? -17.17603 -32.68091 31.76944 1.000 22.51153 387 ASP D CA 1
ATOM 2796 C C . ASP D 1 39 ? -16.03965 -32.13501 32.62206 1.000 22.52440 387 ASP D C 1
ATOM 2797 O O . ASP D 1 39 ? -16.08946 -30.98859 33.09104 1.000 26.18675 387 ASP D O 1
ATOM 2806 N N . SER D 1 40 ? -14.98705 -32.93384 32.80387 1.000 21.99722 388 SER D N 1
ATOM 2807 C CA . SER D 1 40 ? -13.81537 -32.47990 33.54265 1.000 22.58417 388 SER D CA 1
ATOM 2808 C C . SER D 1 40 ? -13.16156 -31.26262 32.87806 1.000 25.12985 388 SER D C 1
ATOM 2809 O O . SER D 1 40 ? -12.73254 -30.32212 33.55543 1.000 25.84628 388 SER D O 1
ATOM 2817 N N . TYR D 1 41 ? -13.03361 -31.28364 31.55143 1.000 22.54611 389 TYR D N 1
ATOM 2818 C CA . TYR D 1 41 ? -12.44911 -30.15442 30.83604 1.000 24.23752 389 TYR D CA 1
ATOM 2819 C C . TYR D 1 41 ? -13.23516 -28.87234 31.07493 1.000 21.66680 389 TYR D C 1
ATOM 2820 O O . TYR D 1 41 ? -12.65291 -27.80922 31.32909 1.000 24.39459 389 TYR D O 1
ATOM 2838 N N . GLU D 1 42 ? -14.55562 -28.93801 30.93514 1.000 21.67313 390 GLU D N 1
ATOM 2839 C CA . GLU D 1 42 ? -15.35499 -27.72969 31.07824 1.000 28.10983 390 GLU D CA 1
ATOM 2840 C C . GLU D 1 42 ? -15.30543 -27.18069 32.49599 1.000 30.30426 390 GLU D C 1
ATOM 2841 O O . GLU D 1 42 ? -15.33040 -25.95817 32.67724 1.000 31.82967 390 GLU D O 1
ATOM 2853 N N . GLN D 1 43 ? -15.21751 -28.05020 33.50717 1.000 28.28758 391 GLN D N 1
ATOM 2854 C CA . GLN D 1 43 ? -15.04309 -27.55650 34.86858 1.000 32.05456 391 GLN D CA 1
ATOM 2855 C C . GLN D 1 43 ? -13.75441 -26.74785 34.98552 1.000 33.07556 391 GLN D C 1
ATOM 2856 O O . GLN D 1 43 ? -13.74266 -25.66823 35.59081 1.000 36.38721 391 GLN D O 1
ATOM 2860 N N . GLN D 1 44 ? -12.66596 -27.23687 34.37892 1.000 29.81060 392 GLN D N 1
ATOM 2861 C CA . GLN D 1 44 ? -11.38421 -26.53607 34.44792 1.000 31.58439 392 GLN D CA 1
ATOM 2862 C C . GLN D 1 44 ? -11.44534 -25.19181 33.73173 1.000 37.96999 392 GLN D C 1
ATOM 2863 O O . GLN D 1 44 ? -10.79171 -24.22709 34.15004 1.000 42.52154 392 GLN D O 1
ATOM 2870 N N . GLN D 1 45 ? -12.19721 -25.11417 32.63216 1.000 34.75700 393 GLN D N 1
ATOM 2871 C CA . GLN D 1 45 ? -12.25884 -23.86675 31.87312 1.000 39.05736 393 GLN D CA 1
ATOM 2872 C C . GLN D 1 45 ? -13.01749 -22.79719 32.64444 1.000 43.79760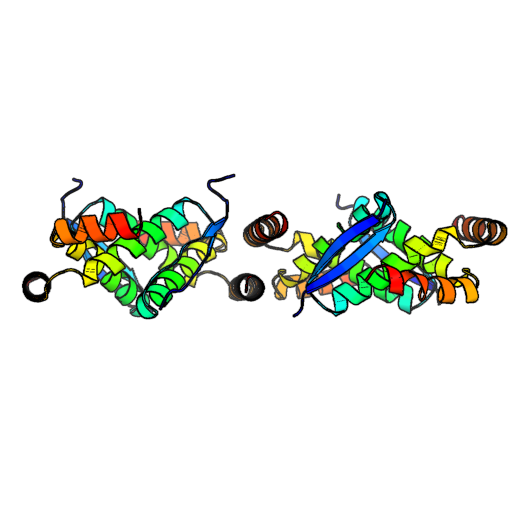 393 GLN D C 1
ATOM 2873 O O . GLN D 1 45 ? -12.63218 -21.62120 32.62787 1.000 47.77428 393 GLN D O 1
ATOM 2887 N N . GLN D 1 46 ? -14.09451 -23.18738 33.33054 1.000 39.48696 394 GLN D N 1
ATOM 2888 C CA . GLN D 1 46 ? -14.83251 -22.23394 34.15189 1.000 47.75513 394 GLN D CA 1
ATOM 2889 C C . GLN D 1 46 ? -13.92742 -21.56428 35.17721 1.000 47.16895 394 GLN D C 1
ATOM 2890 O O . GLN D 1 46 ? -14.11468 -20.38351 35.49156 1.000 49.33754 394 GLN D O 1
ATOM 2894 N N . LEU D 1 47 ? -12.93768 -22.28560 35.69508 1.000 48.96498 395 LEU D N 1
ATOM 2895 C CA . LEU D 1 47 ? -12.04951 -21.72699 36.70773 1.000 49.93292 395 LEU D CA 1
ATOM 2896 C C . LEU D 1 47 ? -11.24648 -20.56434 36.13771 1.000 51.10802 395 LEU D C 1
ATOM 2897 O O . LEU D 1 47 ? -10.08083 -20.37799 36.48666 1.000 57.48737 395 LEU D O 1
ATOM 2913 N N . GLY E 1 1 ? -22.20416 -4.29083 -7.81428 1.000 42.48793 349 GLY E N 1
ATOM 2914 C CA . GLY E 1 1 ? -23.12118 -4.11724 -8.92899 1.000 43.42539 349 GLY E CA 1
ATOM 2915 C C . GLY E 1 1 ? -22.51581 -4.53542 -10.25798 1.000 40.61884 349 GLY E C 1
ATOM 2916 O O . GLY E 1 1 ? -21.30930 -4.74208 -10.35937 1.000 37.83475 349 GLY E O 1
ATOM 2919 N N . SER E 1 2 ? -23.35439 -4.66068 -11.28808 1.000 46.16182 350 SER E N 1
ATOM 2920 C CA . SER E 1 2 ? -22.84701 -5.07774 -12.59091 1.000 46.13343 350 SER E CA 1
ATOM 2921 C C . SER E 1 2 ? -21.89269 -4.04164 -13.16492 1.000 39.90566 350 SER E C 1
ATOM 2922 O O . SER E 1 2 ? -20.99750 -4.38787 -13.94428 1.000 44.13284 350 SER E O 1
ATOM 2930 N N . ASP E 1 3 ? -22.05753 -2.77101 -12.78898 1.000 39.84606 351 ASP E N 1
ATOM 2931 C CA . ASP E 1 3 ? -21.09025 -1.75660 -13.18228 1.000 42.33407 351 ASP E CA 1
ATOM 2932 C C . ASP E 1 3 ? -19.73940 -1.96148 -12.50611 1.000 41.14779 351 ASP E C 1
ATOM 2933 O O . ASP E 1 3 ? -18.73198 -1.44264 -12.99614 1.000 30.43403 351 ASP E O 1
ATOM 2942 N N . GLU E 1 4 ? -19.69592 -2.71704 -11.40767 1.000 39.42306 352 GLU E N 1
ATOM 2943 C CA . GLU E 1 4 ? -18.46725 -2.99187 -10.67369 1.000 38.83150 352 GLU E CA 1
ATOM 2944 C C . GLU E 1 4 ? -17.97216 -4.41935 -10.87100 1.000 36.71804 352 GLU E C 1
ATOM 2945 O O . GLU E 1 4 ? -16.90991 -4.77748 -10.34393 1.000 37.27579 352 GLU E O 1
ATOM 2957 N N . ASP E 1 5 ? -18.70955 -5.24595 -11.60085 1.000 30.87347 353 ASP E N 1
ATOM 2958 C CA . ASP E 1 5 ? -18.32551 -6.63066 -11.79290 1.000 30.62573 353 ASP E CA 1
ATOM 2959 C C . ASP E 1 5 ? -17.08429 -6.74596 -12.67875 1.000 34.27259 353 ASP E C 1
ATOM 2960 O O . ASP E 1 5 ? -16.66248 -5.80148 -13.36079 1.000 28.49340 353 ASP E O 1
ATOM 2969 N N . THR E 1 6 ? -16.52575 -7.95374 -12.68081 1.000 29.23595 354 THR E N 1
ATOM 2970 C CA . THR E 1 6 ? -15.39995 -8.32866 -13.51985 1.000 28.28223 354 THR E CA 1
ATOM 2971 C C . THR E 1 6 ? -15.91854 -8.85555 -14.85318 1.000 28.61691 354 THR E C 1
ATOM 2972 O O . THR E 1 6 ? -16.90119 -9.60060 -14.89786 1.000 32.90367 354 THR E O 1
ATOM 2983 N N . TYR E 1 7 ? -15.24763 -8.46991 -15.94447 1.000 25.76771 355 TYR E N 1
ATOM 2984 C CA . TYR E 1 7 ? -15.64440 -8.84660 -17.29607 1.000 24.25210 355 TYR E CA 1
ATOM 2985 C C . TYR E 1 7 ? -14.45294 -9.47165 -18.01391 1.000 29.48088 355 TYR E C 1
ATOM 2986 O O . TYR E 1 7 ? -13.29901 -9.23810 -17.64879 1.000 26.75029 355 TYR E O 1
ATOM 3004 N N . TYR E 1 8 ? -14.73775 -10.26135 -19.05397 1.000 27.44769 356 TYR E N 1
ATOM 3005 C CA . TYR E 1 8 ? -13.72917 -11.07795 -19.71997 1.000 30.57811 356 TYR E CA 1
ATOM 3006 C C . TYR E 1 8 ? -13.73906 -10.81443 -21.21706 1.000 28.55951 356 TYR E C 1
ATOM 3007 O O . TYR E 1 8 ? -14.80289 -10.59964 -21.80883 1.000 35.15693 356 TYR E O 1
ATOM 3025 N N . LEU E 1 9 ? -12.55757 -10.82649 -21.83987 1.000 31.83012 357 LEU E N 1
ATOM 3026 C CA . LEU E 1 9 ? -12.48740 -10.69273 -23.29101 1.000 32.76372 357 LEU E CA 1
ATOM 3027 C C . LEU E 1 9 ? -11.32453 -11.50594 -23.84180 1.000 33.59176 357 LEU E C 1
ATOM 3028 O O . LEU E 1 9 ? -10.43660 -11.93678 -23.10611 1.000 35.49942 357 LEU E O 1
ATOM 3044 N N . GLN E 1 10 ? -11.35749 -11.72645 -25.15320 1.000 33.92681 358 GLN E N 1
ATOM 3045 C CA . GLN E 1 10 ? -10.26145 -12.34770 -25.88219 1.000 40.03628 358 GLN E CA 1
ATOM 3046 C C . GLN E 1 10 ? -9.83281 -11.41982 -27.00887 1.000 35.06530 358 GLN E C 1
ATOM 3047 O O . GLN E 1 10 ? -10.63437 -10.63390 -27.52412 1.000 40.16699 358 GLN E O 1
ATOM 3061 N N . VAL E 1 11 ? -8.56876 -11.53014 -27.40958 1.000 34.06461 359 VAL E N 1
ATOM 3062 C CA . VAL E 1 11 ? -8.00043 -10.65612 -28.42681 1.000 42.28208 359 VAL E CA 1
ATOM 3063 C C . VAL E 1 11 ? -7.01382 -11.44348 -29.27618 1.000 43.32428 359 VAL E C 1
ATOM 3064 O O . VAL E 1 11 ? -6.23798 -12.25384 -28.75934 1.000 48.53453 359 VAL E O 1
ATOM 3077 N N . ARG E 1 12 ? -7.03059 -11.18529 -30.58051 1.000 48.69004 360 ARG E N 1
ATOM 3078 C CA . ARG E 1 12 ? -6.10412 -11.80571 -31.51584 1.000 45.22751 360 ARG E CA 1
ATOM 3079 C C . ARG E 1 12 ? -4.93665 -10.85575 -31.73831 1.000 42.58900 360 ARG E C 1
ATOM 3080 O O . ARG E 1 12 ? -5.13181 -9.71315 -32.17245 1.000 46.78847 360 ARG E O 1
ATOM 3084 N N . GLY E 1 13 ? -3.72923 -11.33325 -31.45228 1.000 46.36047 361 GLY E N 1
ATOM 3085 C CA . GLY E 1 13 ? -2.53724 -10.51741 -31.56154 1.000 41.38520 361 GLY E CA 1
ATOM 3086 C C . GLY E 1 13 ? -1.83021 -10.37734 -30.22847 1.000 47.63543 361 GLY E C 1
ATOM 3087 O O . GLY E 1 13 ? -2.38221 -9.78543 -29.29690 1.000 44.94709 361 GLY E O 1
ATOM 3091 N N . ARG E 1 14 ? -0.62123 -10.93665 -30.11030 1.000 45.13310 362 ARG E N 1
ATOM 3092 C CA . ARG E 1 14 ? 0.17859 -10.70304 -28.91399 1.000 39.45072 362 ARG E CA 1
ATOM 3093 C C . ARG E 1 14 ? 0.44996 -9.21925 -28.73166 1.000 39.62097 362 ARG E C 1
ATOM 3094 O O . ARG E 1 14 ? 0.41612 -8.71108 -27.60577 1.000 34.63496 362 ARG E O 1
ATOM 3104 N N . LYS E 1 15 ? 0.71992 -8.50397 -29.82813 1.000 38.83629 363 LYS E N 1
ATOM 3105 C CA . LYS E 1 15 ? 0.92443 -7.06278 -29.72697 1.000 38.97877 363 LYS E CA 1
ATOM 3106 C C . LYS E 1 15 ? -0.35150 -6.37378 -29.25906 1.000 32.72673 363 LYS E C 1
ATOM 3107 O O . LYS E 1 15 ? -0.30214 -5.43949 -28.45055 1.000 32.56668 363 LYS E O 1
ATOM 3111 N N . ASN E 1 16 ? -1.50588 -6.84119 -29.74214 1.000 32.93974 364 ASN E N 1
ATOM 3112 C CA . ASN E 1 16 ? -2.77912 -6.27187 -29.31384 1.000 31.77807 364 ASN E CA 1
ATOM 3113 C C . ASN E 1 16 ? -3.08436 -6.64175 -27.87047 1.000 30.32659 364 ASN E C 1
ATOM 3114 O O . ASN E 1 16 ? -3.61078 -5.81907 -27.11237 1.000 28.97155 364 ASN E O 1
ATOM 3125 N N . PHE E 1 17 ? -2.75603 -7.87190 -27.47878 1.000 29.02023 365 PHE E N 1
ATOM 3126 C CA . PHE E 1 17 ? -2.92125 -8.29308 -26.09554 1.000 29.82288 365 PHE E CA 1
ATOM 3127 C C . PHE E 1 17 ? -2.08192 -7.43550 -25.16916 1.000 26.70209 365 PHE E C 1
ATOM 3128 O O . PHE E 1 17 ? -2.56406 -6.97739 -24.12808 1.000 23.73704 365 PHE E O 1
ATOM 3145 N N . GLU E 1 18 ? -0.81936 -7.20394 -25.53243 1.000 27.82933 366 GLU E N 1
ATOM 3146 C CA . GLU E 1 18 ? 0.06606 -6.42646 -24.67776 1.000 27.85789 366 GLU E CA 1
ATOM 3147 C C . GLU E 1 18 ? -0.42010 -4.98821 -24.54772 1.000 24.57764 366 GLU E C 1
ATOM 3148 O O . GLU E 1 18 ? -0.32958 -4.39125 -23.47092 1.000 24.32992 366 GLU E O 1
ATOM 3160 N N . ILE E 1 19 ? -0.96769 -4.43561 -25.63703 1.000 24.21372 367 ILE E N 1
ATOM 3161 C CA . ILE E 1 19 ? -1.54557 -3.09219 -25.61686 1.000 27.62337 367 ILE E CA 1
ATOM 3162 C C . ILE E 1 19 ? -2.68469 -3.02945 -24.60750 1.000 21.52553 367 ILE E C 1
ATOM 3163 O O . ILE E 1 19 ? -2.74827 -2.14049 -23.74573 1.000 21.30234 367 ILE E O 1
ATOM 3179 N N . LEU E 1 20 ? -3.61820 -3.95621 -24.73112 1.000 20.11956 368 LEU E N 1
ATOM 3180 C CA . LEU E 1 20 ? -4.80565 -3.91329 -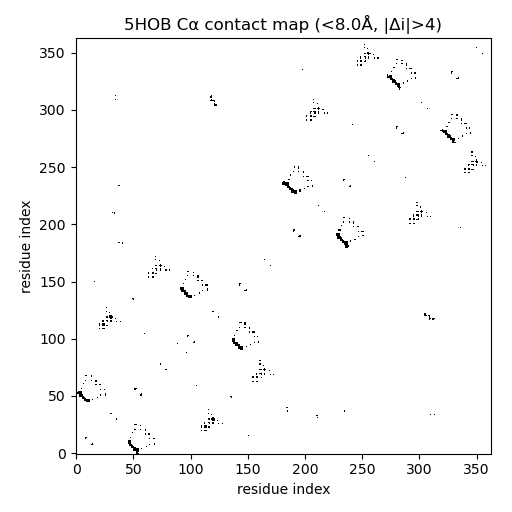23.89716 1.000 19.65673 368 LEU E CA 1
ATOM 3181 C C . LEU E 1 20 ? -4.45309 -4.17817 -22.44678 1.000 17.65276 368 LEU E C 1
ATOM 3182 O O . LEU E 1 20 ? -5.09481 -3.61922 -21.54282 1.000 17.19220 368 LEU E O 1
ATOM 3198 N N . MET E 1 21 ? -3.47053 -5.04691 -22.19733 1.000 19.30883 369 MET E N 1
ATOM 3199 C CA . MET E 1 21 ? -3.05672 -5.32068 -20.82021 1.000 18.97578 369 MET E CA 1
ATOM 3200 C C . MET E 1 21 ? -2.49835 -4.07276 -20.16214 1.000 19.61242 369 MET E C 1
ATOM 3201 O O . MET E 1 21 ? -2.71167 -3.85844 -18.96690 1.000 17.30073 369 MET E O 1
ATOM 3215 N N . GLU E 1 22 ? -1.78597 -3.23156 -20.91336 1.000 16.88321 370 GLU E N 1
ATOM 3216 C CA . GLU E 1 22 ? -1.26505 -1.99453 -20.32598 1.000 18.87788 370 GLU E CA 1
ATOM 3217 C C . GLU E 1 22 ? -2.40883 -1.13485 -19.82550 1.000 17.21278 370 GLU E C 1
ATOM 3218 O O . GLU E 1 22 ? -2.33201 -0.53721 -18.74185 1.000 16.70811 370 GLU E O 1
ATOM 3230 N N . LEU E 1 23 ? -3.49427 -1.07827 -20.58760 1.000 14.89353 371 LEU E N 1
ATOM 3231 C CA . LEU E 1 23 ? -4.59695 -0.20349 -20.23716 1.000 14.89877 371 LEU E CA 1
ATOM 3232 C C . LEU E 1 23 ? -5.48772 -0.83363 -19.18464 1.000 15.56322 371 LEU E C 1
ATOM 3233 O O . LEU E 1 23 ? -6.02967 -0.12591 -18.33577 1.000 14.21599 371 LEU E O 1
ATOM 3249 N N . LYS E 1 24 ? -5.66459 -2.15626 -19.21898 1.000 14.33253 372 LYS E N 1
ATOM 3250 C CA . LYS E 1 24 ? -6.34376 -2.84112 -18.12330 1.000 13.49289 372 LYS E CA 1
ATOM 3251 C C . LYS E 1 24 ? -5.67949 -2.49170 -16.79778 1.000 15.06319 372 LYS E C 1
ATOM 3252 O O . LYS E 1 24 ? -6.35371 -2.13987 -15.82798 1.000 15.61246 372 LYS E O 1
ATOM 3271 N N . ARG E 1 25 ? -4.35456 -2.58228 -16.75878 1.000 13.54797 373 ARG E N 1
ATOM 3272 C CA . ARG E 1 25 ? -3.60429 -2.27934 -15.54302 1.000 13.88182 373 ARG E CA 1
ATOM 3273 C C . ARG E 1 25 ? -3.80020 -0.82934 -15.14267 1.000 16.00067 373 ARG E C 1
ATOM 3274 O O . ARG E 1 25 ? -4.06474 -0.53305 -13.97154 1.000 15.16781 373 ARG E O 1
ATOM 3295 N N . SER E 1 26 ? -3.67886 0.10900 -16.07837 1.000 13.87395 374 SER E N 1
ATOM 3296 C CA . SER E 1 26 ? -3.77383 1.50664 -15.67204 1.000 15.62045 374 SER E CA 1
ATOM 3297 C C . SER E 1 26 ? -5.18420 1.83756 -15.21029 1.000 15.55402 374 SER E C 1
ATOM 3298 O O . SER E 1 26 ? -5.37958 2.56696 -14.22474 1.000 15.54504 374 SER E O 1
ATOM 3306 N N . LEU E 1 27 ? -6.19301 1.27209 -15.87432 1.000 15.28367 375 LEU E N 1
ATOM 3307 C CA . LEU E 1 27 ? -7.57117 1.55555 -15.50441 1.000 15.28634 375 LEU E CA 1
ATOM 3308 C C . LEU E 1 27 ? -7.88915 0.97917 -14.13660 1.000 16.49896 375 LEU E C 1
ATOM 3309 O O . LEU E 1 27 ? -8.61986 1.59552 -13.36109 1.000 18.67003 375 LEU E O 1
ATOM 3325 N N . GLU E 1 28 ? -7.38245 -0.21915 -13.84355 1.000 15.67002 376 GLU E N 1
ATOM 3326 C CA . GLU E 1 28 ? -7.62479 -0.83058 -12.54080 1.000 15.68894 376 GLU E CA 1
ATOM 3327 C C . GLU E 1 28 ? -6.81260 -0.15118 -11.44206 1.000 17.62756 376 GLU E C 1
ATOM 3328 O O . GLU E 1 28 ? -7.34037 0.09064 -10.35091 1.000 18.78437 376 GLU E O 1
ATOM 3340 N N . LEU E 1 29 ? -5.54959 0.17278 -11.69772 1.000 15.67412 377 LEU E N 1
ATOM 3341 C CA . LEU E 1 29 ? -4.72935 0.81610 -10.66586 1.000 15.57047 377 LEU E CA 1
ATOM 3342 C C . LEU E 1 29 ? -5.22589 2.19744 -10.28286 1.000 20.16151 377 LEU E C 1
ATOM 3343 O O . LEU E 1 29 ? -4.96493 2.64804 -9.15992 1.000 18.87419 377 LEU E O 1
ATOM 3359 N N . MET E 1 30 ? -5.90958 2.90685 -11.16322 1.000 18.81374 378 MET E N 1
ATOM 3360 C CA . MET E 1 30 ? -6.33115 4.24182 -10.78059 1.000 23.50908 378 MET E CA 1
ATOM 3361 C C . MET E 1 30 ? -7.31097 4.21424 -9.60206 1.000 23.08500 378 MET E C 1
ATOM 3362 O O . MET E 1 30 ? -7.40230 5.21041 -8.87790 1.000 22.81933 378 MET E O 1
ATOM 3376 N N . GLU E 1 31 ? -7.97666 3.08182 -9.33778 1.000 19.69014 379 GLU E N 1
ATOM 3377 C CA . GLU E 1 31 ? -8.84534 2.94851 -8.16685 1.000 22.92972 379 GLU E CA 1
ATOM 3378 C C . GLU E 1 31 ? -8.07710 2.88158 -6.84299 1.000 19.82107 379 GLU E C 1
ATOM 3379 O O . GLU E 1 31 ? -8.69449 2.99289 -5.78183 1.000 24.06240 379 GLU E O 1
ATOM 3386 N N . LEU E 1 32 ? -6.76439 2.69398 -6.87584 1.000 18.92697 380 LEU E N 1
ATOM 3387 C CA . LEU E 1 32 ? -5.94221 2.65031 -5.68203 1.000 15.98026 380 LEU E CA 1
ATOM 3388 C C . LEU E 1 32 ? -5.21904 3.96972 -5.42094 1.000 18.09033 380 LEU E C 1
ATOM 3389 O O . LEU E 1 32 ? -4.50194 4.07962 -4.43003 1.000 18.88083 380 LEU E O 1
ATOM 3405 N N . VAL E 1 33 ? -5.40735 4.98419 -6.25526 1.000 16.89453 381 VAL E N 1
ATOM 3406 C CA . VAL E 1 33 ? -4.74911 6.27258 -5.97602 1.000 18.70268 381 VAL E CA 1
ATOM 3407 C C . VAL E 1 33 ? -5.46536 6.95071 -4.81681 1.000 16.74503 381 VAL E C 1
ATOM 3408 O O . VAL E 1 33 ? -6.69876 7.09908 -4.86723 1.000 18.78708 381 VAL E O 1
ATOM 3421 N N . PRO E 1 34 ? -4.74891 7.38870 -3.77491 1.000 18.57352 382 PRO E N 1
ATOM 3422 C CA . PRO E 1 34 ? -5.40069 8.14863 -2.69709 1.000 22.53200 382 PRO E CA 1
ATOM 3423 C C . PRO E 1 34 ? -6.14652 9.35920 -3.24013 1.000 21.45987 382 PRO E C 1
ATOM 3424 O O . PRO E 1 34 ? -5.66181 10.08402 -4.11188 1.000 18.31607 382 PRO E O 1
ATOM 3435 N N . GLN E 1 35 ? -7.33786 9.58881 -2.69393 1.000 20.01454 383 GLN E N 1
ATOM 3436 C CA . GLN E 1 35 ? -8.18573 10.66166 -3.19891 1.000 21.04223 383 GLN E CA 1
ATOM 3437 C C . GLN E 1 35 ? -7.50309 12.02279 -3.24993 1.000 19.58961 383 GLN E C 1
ATOM 3438 O O . GLN E 1 35 ? -7.69576 12.74350 -4.24303 1.000 19.88809 383 GLN E O 1
ATOM 3452 N N . PRO E 1 36 ? -6.75011 12.45560 -2.23828 1.000 18.62609 384 PRO E N 1
ATOM 3453 C CA . PRO E 1 36 ? -6.12962 13.78365 -2.35098 1.000 19.09874 384 PRO E CA 1
ATOM 3454 C C . PRO E 1 36 ? -5.18302 13.89625 -3.52968 1.000 19.95766 384 PRO E C 1
ATOM 3455 O O . PRO E 1 36 ? -5.02381 14.98911 -4.08451 1.000 20.50774 384 PRO E O 1
ATOM 3466 N N . LEU E 1 37 ? -4.54068 12.79390 -3.91867 1.000 19.01993 385 LEU E N 1
ATOM 3467 C CA . LEU E 1 37 ? -3.66585 12.82199 -5.07856 1.000 17.93042 385 LEU E CA 1
ATOM 3468 C C . LEU E 1 37 ? -4.47452 12.92102 -6.36057 1.000 18.37522 385 LEU E C 1
ATOM 3469 O O . LEU E 1 37 ? -4.08258 13.63501 -7.29761 1.000 20.93327 385 LEU E O 1
ATOM 3485 N N . VAL E 1 38 ? -5.62619 12.24600 -6.41343 1.000 18.44166 386 VAL E N 1
ATOM 3486 C CA . VAL E 1 38 ? -6.52866 12.43592 -7.53956 1.000 22.69262 386 VAL E CA 1
ATOM 3487 C C . VAL E 1 38 ? -6.95256 13.89641 -7.63236 1.000 22.74795 386 VAL E C 1
ATOM 3488 O O . VAL E 1 38 ? -6.93845 14.50371 -8.70929 1.000 22.41543 386 VAL E O 1
ATOM 3501 N N . ASP E 1 39 ? -7.31378 14.49360 -6.50144 1.000 24.34372 387 ASP E N 1
ATOM 3502 C CA . ASP E 1 39 ? -7.76370 15.87962 -6.52938 1.000 25.62355 387 ASP E CA 1
ATOM 3503 C C . ASP E 1 39 ? -6.63429 16.80197 -6.96210 1.000 22.56702 387 ASP E C 1
ATOM 3504 O O . ASP E 1 39 ? -6.85075 17.72433 -7.75923 1.000 27.70287 387 ASP E O 1
ATOM 3513 N N . SER E 1 40 ? -5.41977 16.55621 -6.46343 1.000 23.81615 388 SER E N 1
ATOM 3514 C CA . SER E 1 40 ? -4.26602 17.34253 -6.89848 1.000 23.51075 388 SER E CA 1
ATOM 3515 C C . SER E 1 40 ? -4.06607 17.22673 -8.40991 1.000 28.28122 388 SER E C 1
ATOM 3516 O O . SER E 1 40 ? -3.83799 18.22964 -9.09342 1.000 27.00693 388 SER E O 1
ATOM 3524 N N . TYR E 1 41 ? -4.15424 16.00299 -8.94966 1.000 22.38834 389 TYR E N 1
ATOM 3525 C CA . TYR E 1 41 ? -4.01310 15.79296 -10.38890 1.000 22.03634 389 TYR E CA 1
ATOM 3526 C C . TYR E 1 41 ? -5.06325 16.56421 -11.18373 1.000 25.20523 389 TYR E C 1
ATOM 3527 O O . TYR E 1 41 ? -4.74340 17.24535 -12.16923 1.000 25.15324 389 TYR E O 1
ATOM 3545 N N . GLU E 1 42 ? -6.33253 16.43866 -10.79987 1.000 24.80341 390 GLU E N 1
ATOM 3546 C CA . GLU E 1 42 ? -7.39309 17.14846 -11.50481 1.000 28.51194 390 GLU E CA 1
ATOM 3547 C C . GLU E 1 42 ? -7.20194 18.65507 -11.41649 1.000 28.71971 390 GLU E C 1
ATOM 3548 O O . GLU E 1 42 ? -7.50579 19.37607 -12.37310 1.000 33.02549 390 GLU E O 1
ATOM 3560 N N . GLN E 1 43 ? -6.64345 19.14124 -10.30929 1.000 27.93703 391 GLN E N 1
ATOM 3561 C CA . GLN E 1 43 ? -6.32197 20.56020 -10.19613 1.000 33.70806 391 GLN E CA 1
ATOM 3562 C C . GLN E 1 43 ? -5.21123 20.95146 -11.16751 1.000 34.09286 391 GLN E C 1
ATOM 3563 O O . GLN E 1 43 ? -5.31913 21.96329 -11.87167 1.000 35.51807 391 GLN E O 1
ATOM 3567 N N . GLN E 1 44 ? -4.12050 20.17580 -11.20060 1.000 30.18548 392 GLN E N 1
ATOM 3568 C CA . GLN E 1 44 ? -3.04861 20.43696 -12.15907 1.000 30.36733 392 GLN E CA 1
ATOM 3569 C C . GLN E 1 44 ? -3.57457 20.43028 -13.59240 1.000 33.99219 392 GLN E C 1
ATOM 3570 O O . GLN E 1 44 ? -3.22037 21.30097 -14.39987 1.000 35.31866 392 GLN E O 1
ATOM 3577 N N . GLN E 1 45 ? -4.43214 19.46342 -13.92672 1.000 31.30384 393 GLN E N 1
ATOM 3578 C CA . GLN E 1 45 ? -4.92283 19.35696 -15.29406 1.000 33.49635 393 GLN E CA 1
ATOM 3579 C C . GLN E 1 45 ? -5.76241 20.56451 -15.68072 1.000 38.75759 393 GLN E C 1
ATOM 3580 O O . GLN E 1 45 ? -5.73105 20.98777 -16.84115 1.000 39.19923 393 GLN E O 1
ATOM 3594 N N . GLN E 1 46 ? -6.49456 21.14618 -14.72474 1.000 41.66711 394 GLN E N 1
ATOM 3595 C CA . GLN E 1 46 ? -7.36693 22.27382 -15.04388 1.000 46.90700 394 GLN E CA 1
ATOM 3596 C C . GLN E 1 46 ? -6.56795 23.45788 -15.56907 1.000 43.63265 394 GLN E C 1
ATOM 3597 O O . GLN E 1 46 ? -7.06049 24.21604 -16.41172 1.000 47.51515 394 GLN E O 1
ATOM 3601 N N . LEU E 1 47 ? -5.33521 23.62173 -15.09525 1.000 43.45491 395 LEU E N 1
ATOM 3602 C CA . LEU E 1 47 ? -4.41670 24.63759 -15.59356 1.000 46.16837 395 LEU E CA 1
ATOM 3603 C C . LEU E 1 47 ? -3.64977 24.18256 -16.84001 1.000 51.66995 395 LEU E C 1
ATOM 3604 O O . LEU E 1 47 ? -2.64077 24.80819 -17.19439 1.000 53.29492 395 LEU E O 1
ATOM 3620 N N . LEU E 1 48 ? -4.10152 23.11542 -17.49910 1.000 52.08764 396 LEU E N 1
ATOM 3621 C CA . LEU E 1 48 ? -3.44415 22.57691 -18.69494 1.000 52.90899 396 LEU E CA 1
ATOM 3622 C C . LEU E 1 48 ? -1.96655 22.26797 -18.44340 1.000 45.95638 396 LEU E C 1
ATOM 3623 O O . LEU E 1 48 ? -1.57328 21.10295 -18.34222 1.000 47.08345 396 LEU E O 1
ATOM 3627 N N . ASP F 1 5 ? -1.56558 -16.48819 -30.51506 1.000 59.91228 353 ASP F N 1
ATOM 3628 C CA . ASP F 1 5 ? -2.68574 -16.16540 -31.39498 1.000 63.66574 353 ASP F CA 1
ATOM 3629 C C . ASP F 1 5 ? -3.84225 -15.52374 -30.62256 1.000 64.54938 353 ASP F C 1
ATOM 3630 O O . ASP F 1 5 ? -4.05852 -14.31120 -30.71290 1.000 61.19332 353 ASP F O 1
ATOM 3639 N N . THR F 1 6 ? -4.57731 -16.34023 -29.86412 1.000 61.43278 354 THR F N 1
ATOM 3640 C CA . THR F 1 6 ? -5.73819 -15.88511 -29.10456 1.000 60.98776 354 THR F CA 1
ATOM 3641 C C . THR F 1 6 ? -5.36385 -15.76147 -27.63131 1.000 57.36569 354 THR F C 1
ATOM 3642 O O . THR F 1 6 ? -5.04008 -16.76438 -26.98230 1.000 53.16149 354 THR F O 1
ATOM 3646 N N . TYR F 1 7 ? -5.42506 -14.53590 -27.10714 1.000 52.39466 355 TYR F N 1
ATOM 3647 C CA . TYR F 1 7 ? -5.10418 -14.23920 -25.71708 1.000 43.72169 355 TYR F CA 1
ATOM 3648 C C . TYR F 1 7 ? -6.35645 -13.77850 -24.98127 1.000 42.56227 355 TYR F C 1
ATOM 3649 O O . TYR F 1 7 ? -7.27337 -13.21009 -25.58389 1.000 41.64001 355 TYR F O 1
ATOM 3667 N N A TYR F 1 8 ? -6.38123 -14.01442 -23.66991 0.825 36.94689 356 TYR F N 1
ATOM 3668 N N B TYR F 1 8 ? -6.38342 -14.01790 -23.67015 0.175 36.98329 356 TYR F N 1
ATOM 3669 C CA . TYR F 1 8 ? -7.53662 -13.71070 -22.83736 1.000 33.80117 356 TYR F CA 1
ATOM 3670 C C A TYR F 1 8 ? -7.13737 -12.80908 -21.67370 0.825 35.50918 356 TYR F C 1
ATOM 3671 C C B TYR F 1 8 ? -7.13705 -12.80879 -21.67480 0.175 35.38210 356 TYR F C 1
ATOM 3672 O O . TYR F 1 8 ? -6.02475 -12.89891 -21.14659 1.000 33.06793 356 TYR F O 1
ATOM 3678 N N . LEU F 1 9 ? -8.06078 -11.93795 -21.27534 1.000 30.89626 357 LEU F N 1
ATOM 3679 C CA . LEU F 1 9 ? -7.84713 -11.09141 -20.11113 1.000 30.83152 357 LEU F CA 1
ATOM 3680 C C . LEU F 1 9 ? -9.19043 -10.81211 -19.45970 1.000 27.29852 357 LEU F C 1
ATOM 3681 O O . LEU F 1 9 ? -10.25170 -10.99622 -20.06714 1.000 31.67293 357 LEU F O 1
ATOM 3698 N N . GLN F 1 10 ? -9.13035 -10.34788 -18.21746 1.000 26.17739 358 GLN F N 1
ATOM 3699 C CA . GLN F 1 10 ? -10.31387 -9.92877 -17.49398 1.000 22.11504 358 GLN F CA 1
ATOM 3700 C C . GLN F 1 10 ? -10.07433 -8.53235 -16.94335 1.000 23.59362 358 GLN F C 1
ATOM 3701 O O . GLN F 1 10 ? -8.93325 -8.10725 -16.76645 1.000 22.43860 358 GLN F O 1
ATOM 3715 N N . VAL F 1 11 ? -11.15848 -7.80566 -16.67582 1.000 20.62740 359 VAL F N 1
ATOM 3716 C CA . VAL F 1 11 ? -11.03764 -6.44597 -16.16961 1.000 18.51727 359 VAL F CA 1
ATOM 3717 C C . VAL F 1 11 ? -12.16279 -6.14517 -15.19403 1.000 20.35651 359 VAL F C 1
ATOM 3718 O O . VAL F 1 11 ? -13.30455 -6.57520 -15.38864 1.000 23.72794 359 VAL F O 1
ATOM 3731 N N . ARG F 1 12 ? -11.82853 -5.33776 -14.18067 1.000 19.91251 360 ARG F N 1
ATOM 3732 C CA . ARG F 1 12 ? -12.78292 -4.86272 -13.18246 1.000 25.16500 360 ARG F CA 1
ATOM 3733 C C . ARG F 1 12 ? -13.50470 -3.63057 -13.70704 1.000 19.13085 360 ARG F C 1
ATOM 3734 O O . ARG F 1 12 ? -12.87145 -2.59213 -13.96279 1.000 22.42400 360 ARG F O 1
ATOM 3755 N N . GLY F 1 13 ? -14.82217 -3.73959 -13.84765 1.000 21.51975 361 GLY F N 1
ATOM 3756 C CA . GLY F 1 13 ? -15.64891 -2.58224 -14.11307 1.000 23.11196 361 GLY F CA 1
ATOM 3757 C C . GLY F 1 13 ? -16.20821 -2.56903 -15.52216 1.000 22.10779 361 GLY F C 1
ATOM 3758 O O . GLY F 1 13 ? -15.48582 -2.80615 -16.51013 1.000 19.21250 361 GLY F O 1
ATOM 3762 N N . ARG F 1 14 ? -17.51502 -2.30674 -15.63613 1.000 24.05024 362 ARG F N 1
ATOM 3763 C CA . ARG F 1 14 ? -18.14398 -2.37767 -16.95324 1.000 23.66196 362 ARG F CA 1
ATOM 3764 C C . ARG F 1 14 ? -17.67173 -1.24905 -17.86885 1.000 20.40395 362 ARG F C 1
ATOM 3765 O O . ARG F 1 14 ? -17.47370 -1.46749 -19.07289 1.000 18.62916 362 ARG F O 1
ATOM 3786 N N . LYS F 1 15 ? -17.50087 -0.03803 -17.33178 1.000 19.06897 363 LYS F N 1
ATOM 3787 C CA . LYS F 1 15 ? -16.98755 1.07084 -18.13243 1.000 19.91389 363 LYS F CA 1
ATOM 3788 C C . LYS F 1 15 ? -15.60923 0.74013 -18.68655 1.000 19.86016 363 LYS F C 1
ATOM 3789 O O . LYS F 1 15 ? -15.32520 0.97158 -19.86379 1.000 18.33887 363 LYS F O 1
ATOM 3796 N N . ASN F 1 16 ? -14.73781 0.18931 -17.84200 1.000 20.22449 364 ASN F N 1
ATOM 3797 C CA . ASN F 1 16 ? -13.42291 -0.23352 -18.29313 1.000 17.71609 364 ASN F CA 1
ATOM 3798 C C . ASN F 1 16 ? -13.52367 -1.31438 -19.36171 1.000 17.34735 364 ASN F C 1
ATOM 3799 O O . ASN F 1 16 ? -12.81438 -1.25316 -20.37434 1.000 16.28080 364 ASN F O 1
ATOM 3810 N N . PHE F 1 17 ? -14.39777 -2.30822 -19.16497 1.000 15.82873 365 PHE F N 1
ATOM 3811 C CA . PHE F 1 17 ? -14.62135 -3.33730 -20.16931 1.000 16.83989 365 PHE F CA 1
ATOM 3812 C C . PHE F 1 17 ? -15.02988 -2.71123 -21.49655 1.000 15.55930 365 PHE F C 1
ATOM 3813 O O . PHE F 1 17 ? -14.50051 -3.06279 -22.54742 1.000 16.19732 365 PHE F O 1
ATOM 3830 N N . GLU F 1 18 ? -15.96961 -1.77769 -21.46147 1.000 17.17383 366 GLU F N 1
ATOM 3831 C CA . GLU F 1 18 ? -16.45242 -1.20052 -22.71252 1.000 17.25556 366 GLU F CA 1
ATOM 3832 C C . GLU F 1 18 ? -15.36853 -0.38292 -23.40532 1.000 16.69936 366 GLU F C 1
ATOM 3833 O O . GLU F 1 18 ? -15.26670 -0.40443 -24.63636 1.000 15.78906 366 GLU F O 1
ATOM 3845 N N . ILE F 1 19 ? -14.52108 0.31203 -22.64726 1.000 16.01333 367 ILE F N 1
ATOM 3846 C CA . ILE F 1 19 ? -13.36868 0.97299 -23.25820 1.000 17.93022 367 ILE F CA 1
ATOM 3847 C C . ILE F 1 19 ? -12.46632 -0.05108 -23.91923 1.000 15.43183 367 ILE F C 1
ATOM 3848 O O . ILE F 1 19 ? -12.06173 0.11637 -25.07295 1.000 14.99320 367 ILE F O 1
ATOM 3864 N N . LEU F 1 20 ? -12.10771 -1.10948 -23.19442 1.000 14.47037 368 LEU F N 1
ATOM 3865 C CA . LEU F 1 20 ? -11.22900 -2.11286 -23.76247 1.000 15.02195 368 LEU F CA 1
ATOM 3866 C C . LEU F 1 20 ? -11.84272 -2.76961 -24.99212 1.000 16.38113 368 LEU F C 1
ATOM 3867 O O . LEU F 1 20 ? -11.11621 -3.07126 -25.94982 1.000 15.67628 368 LEU F O 1
ATOM 3883 N N . MET F 1 21 ? -13.16495 -2.95295 -25.02310 1.000 16.27304 369 MET F N 1
ATOM 3884 C CA . MET F 1 21 ? -13.77774 -3.57119 -26.19427 1.000 17.40632 369 MET F CA 1
ATOM 3885 C C . MET F 1 21 ? -13.73014 -2.63499 -27.38632 1.000 17.05906 369 MET F C 1
ATOM 3886 O O . MET F 1 21 ? -13.56371 -3.09011 -28.52585 1.000 18.13510 369 MET F O 1
ATOM 3900 N N . GLU F 1 22 ? -13.87725 -1.33109 -27.15457 1.000 15.98496 370 GLU F N 1
ATOM 3901 C CA . GLU F 1 22 ? -13.78459 -0.38339 -28.26583 1.000 17.04614 370 GLU F CA 1
ATOM 3902 C C . GLU F 1 22 ? -12.37274 -0.37863 -28.84002 1.000 18.27765 370 GLU F C 1
ATOM 3903 O O . GLU F 1 22 ? -12.18239 -0.30296 -30.06268 1.000 17.38589 370 GLU F O 1
ATOM 3915 N N . LEU F 1 23 ? -11.36406 -0.47458 -27.97688 1.000 15.56542 371 LEU F N 1
ATOM 3916 C CA . LEU F 1 23 ? -9.98301 -0.52307 -28.44367 1.000 16.19496 371 LEU F CA 1
ATOM 3917 C C . LEU F 1 23 ? -9.66132 -1.83121 -29.13966 1.000 15.93434 371 LEU F C 1
ATOM 3918 O O . LEU F 1 23 ? -8.95830 -1.82708 -30.16157 1.000 16.60148 371 LEU F O 1
ATOM 3934 N N . LYS F 1 24 ? -10.12017 -2.96547 -28.60203 1.000 16.86924 372 LYS F N 1
ATOM 3935 C CA . LYS F 1 24 ? -9.92278 -4.24855 -29.27001 1.000 18.60080 372 LYS F CA 1
ATOM 3936 C C . LYS F 1 24 ? -10.48974 -4.20395 -30.68548 1.000 18.91741 372 LYS F C 1
ATOM 3937 O O . LYS F 1 24 ? -9.83031 -4.63430 -31.64816 1.000 22.22423 372 LYS F O 1
ATOM 3956 N N . ARG F 1 25 ? -11.69511 -3.66937 -30.82652 1.000 16.78430 373 ARG F N 1
ATOM 3957 C CA . ARG F 1 25 ? -12.30499 -3.50658 -32.14646 1.000 18.18577 373 ARG F CA 1
ATOM 3958 C C . ARG F 1 25 ? -11.39726 -2.67799 -33.04836 1.000 22.44138 373 ARG F C 1
ATOM 3959 O O . ARG F 1 25 ? -11.05785 -3.10068 -34.16902 1.000 22.50349 373 ARG F O 1
ATOM 3980 N N . SER F 1 26 ? -10.97279 -1.50210 -32.58200 1.000 17.96244 374 SER F N 1
ATOM 3981 C CA . SER F 1 26 ? -10.17222 -0.63010 -33.44097 1.000 17.15176 374 SER F CA 1
ATOM 3982 C C . SER F 1 26 ? -8.85638 -1.29760 -33.83665 1.000 17.39171 374 SER F C 1
ATOM 3983 O O . SER F 1 26 ? -8.42196 -1.20428 -35.00569 1.000 20.45592 374 SER F O 1
ATOM 3991 N N . LEU F 1 27 ? -8.21244 -1.99996 -32.91676 1.000 19.52873 375 LEU F N 1
ATOM 3992 C CA . LEU F 1 27 ? -6.91601 -2.59814 -33.20470 1.000 20.30665 375 LEU F CA 1
ATOM 3993 C C . LEU F 1 27 ? -7.05003 -3.72699 -34.21993 1.000 30.16133 375 LEU F C 1
ATOM 3994 O O . LEU F 1 27 ? -6.23897 -3.83594 -35.14840 1.000 34.51048 375 LEU F O 1
ATOM 4010 N N . GLU F 1 28 ? -8.07534 -4.56800 -34.06805 1.000 27.23297 376 GLU F N 1
ATOM 4011 C CA . GLU F 1 28 ? -8.26070 -5.68562 -34.98846 1.000 29.26742 376 GLU F CA 1
ATOM 4012 C C . GLU F 1 28 ? -8.73748 -5.21133 -36.35740 1.000 31.48346 376 GLU F C 1
ATOM 4013 O O . GLU F 1 28 ? -8.28045 -5.72312 -37.39102 1.000 33.94973 376 GLU F O 1
ATOM 4025 N N . LEU F 1 29 ? -9.63865 -4.22478 -36.39690 1.000 25.23654 377 LEU F N 1
ATOM 4026 C CA . LEU F 1 29 ? -10.10548 -3.70275 -37.68303 1.000 29.19646 377 LEU F CA 1
ATOM 4027 C C . LEU F 1 29 ? -9.00770 -2.94782 -38.41850 1.000 28.23530 377 LEU F C 1
ATOM 4028 O O . LEU F 1 29 ? -8.97189 -2.95482 -39.66122 1.000 27.16862 377 LEU F O 1
ATOM 4044 N N . MET F 1 30 ? -8.13132 -2.26349 -37.68568 1.000 25.97169 378 MET F N 1
ATOM 4045 C CA . MET F 1 30 ? -7.08647 -1.47354 -38.32184 1.000 30.37643 378 MET F CA 1
ATOM 4046 C C . MET F 1 30 ? -6.28388 -2.33405 -39.27501 1.000 32.55881 378 MET F C 1
ATOM 4047 O O . MET F 1 30 ? -5.89121 -1.87943 -40.35786 1.000 27.30211 378 MET F O 1
ATOM 4061 N N . GLU F 1 31 ? -6.05311 -3.59077 -38.90017 1.000 31.24696 379 GLU F N 1
ATOM 4062 C CA . GLU F 1 31 ? -5.25908 -4.51170 -39.70175 1.000 30.87996 379 GLU F CA 1
ATOM 4063 C C . GLU F 1 31 ? -5.94848 -4.89940 -41.00099 1.000 26.57048 379 GLU F C 1
ATOM 4064 O O . GLU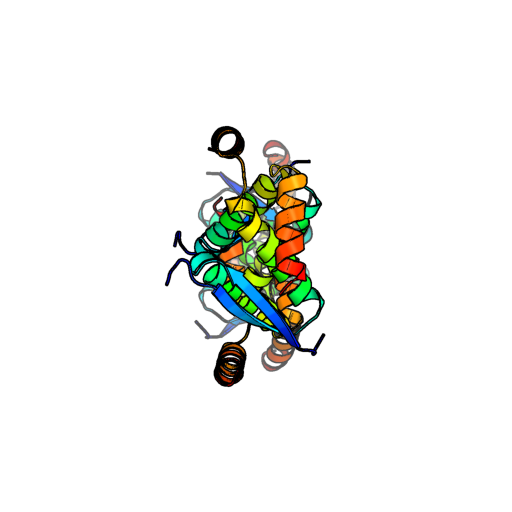 F 1 31 ? -5.30923 -5.51610 -41.85892 1.000 37.90524 379 GLU F O 1
ATOM 4068 N N . LEU F 1 32 ? -7.22398 -4.56429 -41.16061 1.000 26.32747 380 LEU F N 1
ATOM 4069 C CA . LEU F 1 32 ? -7.94562 -4.84658 -42.38846 1.000 27.97583 380 LEU F CA 1
ATOM 4070 C C . LEU F 1 32 ? -7.82847 -3.72788 -43.41222 1.000 27.40310 380 LEU F C 1
ATOM 4071 O O . LEU F 1 32 ? -8.25722 -3.92205 -44.55442 1.000 26.26675 380 LEU F O 1
ATOM 4087 N N . VAL F 1 33 ? -7.28111 -2.57611 -43.03813 1.000 24.00400 381 VAL F N 1
ATOM 4088 C CA . VAL F 1 33 ? -7.24220 -1.43629 -43.94806 1.000 22.58630 381 VAL F CA 1
ATOM 4089 C C . VAL F 1 33 ? -6.16346 -1.70736 -44.98835 1.000 20.04442 381 VAL F C 1
ATOM 4090 O O . VAL F 1 33 ? -4.99630 -1.94729 -44.64343 1.000 20.39403 381 VAL F O 1
ATOM 4103 N N . PRO F 1 34 ? -6.51396 -1.65893 -46.28006 1.000 20.79121 382 PRO F N 1
ATOM 4104 C CA . PRO F 1 34 ? -5.49959 -1.81064 -47.33013 1.000 24.64293 382 PRO F CA 1
ATOM 4105 C C . PRO F 1 34 ? -4.37779 -0.80146 -47.17517 1.000 19.36638 382 PRO F C 1
ATOM 4106 O O . PRO F 1 34 ? -4.59715 0.36857 -46.84529 1.000 20.44291 382 PRO F O 1
ATOM 4117 N N . GLN F 1 35 ? -3.16906 -1.24742 -47.46966 1.000 20.43927 383 GLN F N 1
ATOM 4118 C CA . GLN F 1 35 ? -2.00961 -0.39190 -47.25266 1.000 21.56968 383 GLN F CA 1
ATOM 4119 C C . GLN F 1 35 ? -2.06872 0.94058 -48.00754 1.000 20.10140 383 GLN F C 1
ATOM 4120 O O . GLN F 1 35 ? -1.53009 1.93438 -47.48993 1.000 21.12461 383 GLN F O 1
ATOM 4134 N N . PRO F 1 36 ? -2.61865 1.03532 -49.22575 1.000 19.99423 384 PRO F N 1
ATOM 4135 C CA . PRO F 1 36 ? -2.66965 2.36382 -49.85828 1.000 18.72361 384 PRO F CA 1
ATOM 4136 C C . PRO F 1 36 ? -3.47432 3.37632 -49.06983 1.000 19.70966 384 PRO F C 1
ATOM 4137 O O . PRO F 1 36 ? -3.19018 4.57977 -49.14787 1.000 19.03180 384 PRO F O 1
ATOM 4148 N N . LEU F 1 37 ? -4.51180 2.93057 -48.35844 1.000 17.79059 385 LEU F N 1
ATOM 4149 C CA . LEU F 1 37 ? -5.31096 3.83158 -47.52712 1.000 18.92795 385 LEU F CA 1
ATOM 4150 C C . LEU F 1 37 ? -4.55959 4.20053 -46.25534 1.000 17.79718 385 LEU F C 1
ATOM 4151 O O . LEU F 1 37 ? -4.54433 5.37062 -45.84524 1.000 18.48049 385 LEU F O 1
ATOM 4167 N N . VAL F 1 38 ? -3.84604 3.22967 -45.68286 1.000 19.96541 386 VAL F N 1
ATOM 4168 C CA . VAL F 1 38 ? -2.98198 3.54503 -44.55000 1.000 19.43729 386 VAL F CA 1
ATOM 4169 C C . VAL F 1 38 ? -1.98009 4.61460 -44.94860 1.000 18.13816 386 VAL F C 1
ATOM 4170 O O . VAL F 1 38 ? -1.73139 5.57959 -44.21904 1.000 19.67419 386 VAL F O 1
ATOM 4183 N N . ASP F 1 39 ? -1.39573 4.46104 -46.13685 1.000 18.73249 387 ASP F N 1
ATOM 4184 C CA . ASP F 1 39 ? -0.37529 5.39272 -46.58335 1.000 18.79569 387 ASP F CA 1
ATOM 4185 C C . ASP F 1 39 ? -0.93994 6.80258 -46.73042 1.000 16.61470 387 ASP F C 1
ATOM 4186 O O . ASP F 1 39 ? -0.27728 7.77877 -46.37234 1.000 19.29638 387 ASP F O 1
ATOM 4195 N N . SER F 1 40 ? -2.15944 6.93171 -47.26417 1.000 17.63678 388 SER F N 1
ATOM 4196 C CA . SER F 1 40 ? -2.77025 8.25183 -47.38747 1.000 18.62613 388 SER F CA 1
ATOM 4197 C C . SER F 1 40 ? -3.05756 8.85343 -46.01794 1.000 16.97823 388 SER F C 1
ATOM 4198 O O . SER F 1 40 ? -2.84997 10.05114 -45.80897 1.000 17.03586 388 SER F O 1
ATOM 4206 N N . TYR F 1 41 ? -3.55569 8.03451 -45.08658 1.000 17.68524 389 TYR F N 1
ATOM 4207 C CA . TYR F 1 41 ? -3.77059 8.49691 -43.71546 1.000 17.81717 389 TYR F CA 1
ATOM 4208 C C . TYR F 1 41 ? -2.46120 8.95905 -43.08616 1.000 16.80342 389 TYR F C 1
ATOM 4209 O O . TYR F 1 41 ? -2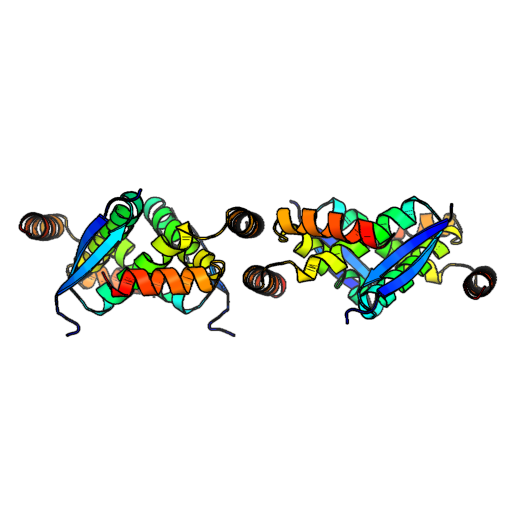.37530 10.04830 -42.50307 1.000 17.97661 389 TYR F O 1
ATOM 4227 N N . GLU F 1 42 ? -1.41846 8.15387 -43.22954 1.000 16.92166 390 GLU F N 1
ATOM 4228 C CA . GLU F 1 42 ? -0.13359 8.51492 -42.66388 1.000 23.95793 390 GLU F CA 1
ATOM 4229 C C . GLU F 1 42 ? 0.43270 9.75772 -43.33271 1.000 22.55223 390 GLU F C 1
ATOM 4230 O O . GLU F 1 42 ? 1.08017 10.58075 -42.67126 1.000 22.74285 390 GLU F O 1
ATOM 4242 N N . GLN F 1 43 ? 0.15106 9.95003 -44.62296 1.000 21.89699 391 GLN F N 1
ATOM 4243 C CA . GLN F 1 43 ? 0.57824 11.18120 -45.27601 1.000 26.73943 391 GLN F CA 1
ATOM 4244 C C . GLN F 1 43 ? -0.08229 12.39328 -44.62865 1.000 21.37780 391 GLN F C 1
ATOM 4245 O O . GLN F 1 43 ? 0.57436 13.39783 -44.33660 1.000 23.80784 391 GLN F O 1
ATOM 4259 N N . GLN F 1 44 ? -1.38923 12.32587 -44.41270 1.000 20.82082 392 GLN F N 1
ATOM 4260 C CA . GLN F 1 44 ? -2.07550 13.43683 -43.76284 1.000 20.82744 392 GLN F CA 1
ATOM 4261 C C . GLN F 1 44 ? -1.53660 13.67773 -42.35702 1.000 20.35697 392 GLN F C 1
ATOM 4262 O O . GLN F 1 44 ? -1.32875 14.82910 -41.96035 1.000 21.11075 392 GLN F O 1
ATOM 4276 N N . GLN F 1 45 ? -1.27976 12.60308 -41.60783 1.000 19.50283 393 GLN F N 1
ATOM 4277 C CA . GLN F 1 45 ? -0.72709 12.77292 -40.26110 1.000 20.07290 393 GLN F CA 1
ATOM 4278 C C . GLN F 1 45 ? 0.64303 13.45068 -40.29579 1.000 21.12518 393 GLN F C 1
ATOM 4279 O O . GLN F 1 45 ? 0.92652 14.31830 -39.46123 1.000 25.37971 393 GLN F O 1
ATOM 4293 N N . GLN F 1 46 ? 1.48460 13.10932 -41.27998 1.000 22.85412 394 GLN F N 1
ATOM 4294 C CA . GLN F 1 46 ? 2.77224 13.78539 -41.42080 1.000 28.67636 394 GLN F CA 1
ATOM 4295 C C . GLN F 1 46 ? 2.59095 15.26261 -41.75889 1.000 29.00567 394 GLN F C 1
ATOM 4296 O O . GLN F 1 46 ? 3.39528 16.09895 -41.33726 1.000 32.03352 394 GLN F O 1
ATOM 4300 N N . LEU F 1 47 ? 1.54686 15.60646 -42.51731 1.000 32.92744 395 LEU F N 1
ATOM 4301 C CA . LEU F 1 47 ? 1.32517 16.99998 -42.88349 1.000 34.42988 395 LEU F CA 1
ATOM 4302 C C . LEU F 1 47 ? 0.89668 17.84927 -41.69377 1.000 39.37705 395 LEU F C 1
ATOM 4303 O O . LEU F 1 47 ? 1.00772 19.07726 -41.75651 1.000 41.88322 395 LEU F O 1
ATOM 4319 N N . LEU F 1 48 ? 0.40282 17.23999 -40.61942 1.000 39.52097 396 LEU F N 1
ATOM 4320 C CA . LEU F 1 48 ? -0.03386 18.02022 -39.46470 1.000 42.46236 396 LEU F CA 1
ATOM 4321 C C . LEU F 1 48 ? 1.17647 18.61591 -38.75705 1.000 45.93966 396 LEU F C 1
ATOM 4322 O O . LEU F 1 48 ? 1.07445 19.07368 -37.61993 1.000 53.68961 396 LEU F O 1
ATOM 4338 C CA . ASP G 1 3 ? 9.14676 10.31323 -18.18227 1.000 36.40851 351 ASP G CA 1
ATOM 4339 C C . ASP G 1 3 ? 8.33398 11.50904 -17.69776 1.000 36.52386 351 ASP G C 1
ATOM 4340 O O . ASP G 1 3 ? 7.17637 11.35957 -17.27824 1.000 34.63125 351 ASP G O 1
ATOM 4341 N N . GLU G 1 4 ? 8.93345 12.69706 -17.77316 1.000 37.87857 352 GLU G N 1
ATOM 4342 C CA . GLU G 1 4 ? 8.29409 13.91220 -17.26669 1.000 38.28465 352 GLU G CA 1
ATOM 4343 C C . GLU G 1 4 ? 7.98486 14.93306 -18.36228 1.000 36.00394 352 GLU G C 1
ATOM 4344 O O . GLU G 1 4 ? 7.28880 15.91751 -18.11400 1.000 42.76516 352 GLU G O 1
ATOM 4348 N N . ASP G 1 5 ? 8.48636 14.71273 -19.57126 1.000 31.99561 353 ASP G N 1
ATOM 4349 C CA . ASP G 1 5 ? 8.22478 15.66583 -20.63931 1.000 30.41347 353 ASP G CA 1
ATOM 4350 C C . ASP G 1 5 ? 6.76838 15.55782 -21.11102 1.000 20.42526 353 ASP G C 1
ATOM 4351 O O . ASP G 1 5 ? 6.07884 14.56022 -20.86876 1.000 19.53875 353 ASP G O 1
ATOM 4360 N N . THR G 1 6 ? 6.31667 16.60924 -21.78629 1.000 21.93100 354 THR G N 1
ATOM 4361 C CA . THR G 1 6 ? 4.94819 16.72794 -22.26880 1.000 21.38765 354 THR G CA 1
ATOM 4362 C C . THR G 1 6 ? 4.91743 16.52628 -23.77333 1.000 22.41021 354 THR G C 1
ATOM 4363 O O . THR G 1 6 ? 5.77136 17.04083 -24.50972 1.000 20.20938 354 THR G O 1
ATOM 4374 N N . TYR G 1 7 ? 3.91552 15.76827 -24.22465 1.000 18.15076 355 TYR G N 1
ATOM 4375 C CA . TYR G 1 7 ? 3.72710 15.45026 -25.62867 1.000 16.75234 355 TYR G CA 1
ATOM 4376 C C . TYR G 1 7 ? 2.29825 15.80413 -26.02807 1.000 16.13882 355 TYR G C 1
ATOM 4377 O O . TYR G 1 7 ? 1.38850 15.77187 -25.19751 1.000 17.95045 355 TYR G O 1
ATOM 4395 N N . TYR G 1 8 ? 2.11256 16.15086 -27.28868 1.000 17.10423 356 TYR G N 1
ATOM 4396 C CA . TYR G 1 8 ? 0.85209 16.69236 -27.77119 1.000 17.43906 356 TYR G CA 1
ATOM 4397 C C . TYR G 1 8 ? 0.31673 15.82032 -28.88276 1.000 17.42716 356 TYR G C 1
ATOM 4398 O O . TYR G 1 8 ? 1.07759 15.32728 -29.70990 1.000 17.18653 356 TYR G O 1
ATOM 4416 N N . LEU G 1 9 ? -1.00329 15.66820 -28.90411 1.000 16.24381 357 LEU G N 1
ATOM 4417 C CA . LEU G 1 9 ? -1.68801 14.78629 -29.82388 1.000 20.86828 357 LEU G CA 1
ATOM 4418 C C . LEU G 1 9 ? -2.97629 15.47254 -30.25507 1.000 16.99095 357 LEU G C 1
ATOM 4419 O O . LEU G 1 9 ? -3.54430 16.26164 -29.50358 1.000 18.76339 357 LEU G O 1
ATOM 4435 N N . GLN G 1 10 ? -3.43830 15.14613 -31.44912 1.000 16.51233 358 GLN G N 1
ATOM 4436 C CA . GLN G 1 10 ? -4.78064 15.52401 -31.88383 1.000 16.75432 358 GLN G CA 1
ATOM 4437 C C . GLN G 1 10 ? -5.49374 14.28832 -32.40540 1.000 15.24942 358 GLN G C 1
ATOM 4438 O O . GLN G 1 10 ? -4.86254 13.34001 -32.87204 1.000 17.73790 358 GLN G O 1
ATOM 4452 N N . VAL G 1 11 ? -6.82919 14.29580 -32.32768 1.000 16.01485 359 VAL G N 1
ATOM 4453 C CA . VAL G 1 11 ? -7.60423 13.15080 -32.77011 1.000 14.83152 359 VAL G CA 1
ATOM 4454 C C . VAL G 1 11 ? -8.92087 13.62180 -33.37428 1.000 15.87135 359 VAL G C 1
ATOM 4455 O O . VAL G 1 11 ? -9.51191 14.60459 -32.92327 1.000 16.61253 359 VAL G O 1
ATOM 4468 N N . ARG G 1 12 ? -9.37556 12.87652 -34.37087 1.000 16.53983 360 ARG G N 1
ATOM 4469 C CA . ARG G 1 12 ? -10.63737 13.13672 -35.04979 1.000 19.74738 360 ARG G CA 1
ATOM 4470 C C . ARG G 1 12 ? -11.73842 12.38637 -34.32483 1.000 14.90160 360 ARG G C 1
ATOM 4471 O O . ARG G 1 12 ? -11.68255 11.15440 -34.23312 1.000 17.52865 360 ARG G O 1
ATOM 4492 N N . GLY G 1 13 ? -12.75826 13.11277 -33.87769 1.000 17.31337 361 GLY G N 1
ATOM 4493 C CA . GLY G 1 13 ? -13.94316 12.50071 -33.31656 1.000 17.54663 361 GLY G CA 1
ATOM 4494 C C . GLY G 1 13 ? -14.04167 12.66656 -31.81829 1.000 15.83411 361 GLY G C 1
ATOM 4495 O O . GLY G 1 13 ? -13.08092 12.38189 -31.08457 1.000 16.04792 361 GLY G O 1
ATOM 4499 N N . ARG G 1 14 ? -15.18767 13.15038 -31.34657 1.000 15.72393 362 ARG G N 1
ATOM 4500 C CA . ARG G 1 14 ? -15.38455 13.41909 -29.92770 1.000 15.87227 362 ARG G CA 1
ATOM 4501 C C . ARG G 1 14 ? -15.37578 12.13606 -29.11077 1.000 15.41510 362 ARG G C 1
ATOM 4502 O O . ARG G 1 14 ? -14.78423 12.11030 -28.02116 1.000 15.28732 362 ARG G O 1
ATOM 4523 N N . LYS G 1 15 ? -16.00492 11.05653 -29.60215 1.000 15.88987 363 LYS G N 1
ATOM 4524 C CA . LYS G 1 15 ? -15.97689 9.80373 -28.86270 1.000 16.06055 363 LYS G CA 1
ATOM 4525 C C . LYS G 1 15 ? -14.53986 9.30051 -28.72548 1.000 15.79264 363 LYS G C 1
ATOM 4526 O O . LYS G 1 15 ? -14.11184 8.87422 -27.64488 1.000 14.92913 363 LYS G O 1
ATOM 4545 N N . ASN G 1 16 ? -13.76355 9.39930 -29.79082 1.000 14.48363 364 ASN G N 1
ATOM 4546 C CA . ASN G 1 16 ? -12.36910 8.96664 -29.74536 1.000 14.31301 364 ASN G CA 1
ATOM 4547 C C . ASN G 1 16 ? -11.59817 9.78818 -28.73531 1.000 15.25637 364 ASN G C 1
ATOM 4548 O O . ASN G 1 16 ? -10.77699 9.24597 -27.97102 1.000 13.81041 364 ASN G O 1
ATOM 4559 N N . PHE G 1 17 ? -11.84286 11.09476 -28.71469 1.000 12.93489 365 PHE G N 1
ATOM 4560 C CA . PHE G 1 17 ? -11.22624 11.99369 -27.76067 1.000 13.38377 365 PHE G CA 1
ATOM 4561 C C . PHE G 1 17 ? -11.57700 11.58091 -26.34189 1.000 13.19626 365 PHE G C 1
ATOM 4562 O O . PHE G 1 17 ? -10.71075 11.52023 -25.45677 1.000 12.77038 365 PHE G O 1
ATOM 4579 N N . GLU G 1 18 ? -12.85815 11.31212 -26.08970 1.000 12.38319 366 GLU G N 1
ATOM 4580 C CA . GLU G 1 18 ? -13.26862 10.87666 -24.76160 1.000 13.35009 366 GLU G CA 1
ATOM 4581 C C . GLU G 1 18 ? -12.53098 9.61347 -24.31886 1.000 13.85548 366 GLU G C 1
ATOM 4582 O O . GLU G 1 18 ? -12.10624 9.49606 -23.16142 1.000 13.30142 366 GLU G O 1
ATOM 4594 N N . ILE G 1 19 ? -12.39670 8.64733 -25.21653 1.000 12.76346 367 ILE G N 1
ATOM 4595 C CA . ILE G 1 19 ? -11.66939 7.42922 -24.91257 1.000 13.41672 367 ILE G CA 1
ATOM 4596 C C . ILE G 1 19 ? -10.22075 7.75518 -24.57392 1.000 14.42152 367 ILE G C 1
ATOM 4597 O O . ILE G 1 19 ? -9.68164 7.28730 -23.56940 1.000 13.86613 367 ILE G O 1
ATOM 4613 N N . LEU G 1 20 ? -9.55477 8.52967 -25.42201 1.000 12.30757 368 LEU G N 1
ATOM 4614 C CA . LEU G 1 20 ? -8.14615 8.80510 -25.16711 1.000 11.39887 368 LEU G CA 1
ATOM 4615 C C . LEU G 1 20 ? -7.96859 9.60455 -23.89557 1.000 13.34921 368 LEU G C 1
ATOM 4616 O O . LEU G 1 20 ? -6.96382 9.43965 -23.20010 1.000 12.11129 368 LEU G O 1
ATOM 4632 N N . MET G 1 21 ? -8.92122 10.46378 -23.55668 1.000 13.36377 369 MET G N 1
ATOM 4633 C CA . MET G 1 21 ? -8.78680 11.23986 -22.32853 1.000 12.97313 369 MET G CA 1
ATOM 4634 C C . MET G 1 21 ? -8.93476 10.35704 -21.10023 1.000 13.36325 369 MET G C 1
ATOM 4635 O O . MET G 1 21 ? -8.24869 10.57294 -20.09488 1.000 14.45773 369 MET G O 1
ATOM 4649 N N . GLU G 1 22 ? -9.83502 9.39306 -21.15167 1.000 12.94417 370 GLU G N 1
ATOM 4650 C CA . GLU G 1 22 ? -9.95717 8.48112 -20.02938 1.000 14.10868 370 GLU G CA 1
ATOM 4651 C C . GLU G 1 22 ? -8.70045 7.63573 -19.87951 1.000 13.36157 370 GLU G C 1
ATOM 4652 O O . GLU G 1 22 ? -8.23213 7.39653 -18.75504 1.000 14.67538 370 GLU G O 1
ATOM 4664 N N . LEU G 1 23 ? -8.09111 7.21138 -20.98190 1.000 12.31925 371 LEU G N 1
ATOM 4665 C CA . LEU G 1 23 ? -6.83459 6.47212 -20.90868 1.000 13.36065 371 LEU G CA 1
ATOM 4666 C C . LEU G 1 23 ? -5.68852 7.35449 -20.42631 1.000 14.79248 371 LEU G C 1
ATOM 4667 O O . LEU G 1 23 ? -4.85706 6.91198 -19.61417 1.000 13.72645 371 LEU G O 1
ATOM 4683 N N . LYS G 1 24 ? -5.59185 8.58539 -20.92471 1.000 13.14308 372 LYS G N 1
ATOM 4684 C CA . LYS G 1 24 ? -4.60550 9.54703 -20.44177 1.000 13.87307 372 LYS G CA 1
ATOM 4685 C C . LYS G 1 24 ? -4.69996 9.68906 -18.93524 1.000 13.93106 372 LYS G C 1
ATOM 4686 O O . LYS G 1 24 ? -3.68226 9.61960 -18.22525 1.000 14.91883 372 LYS G O 1
ATOM 4705 N N . ARG G 1 25 ? -5.91216 9.85788 -18.42374 1.000 12.93153 373 ARG G N 1
ATOM 4706 C CA . ARG G 1 25 ? -6.11439 9.99977 -16.98844 1.000 14.26946 373 ARG G CA 1
ATOM 4707 C C . ARG G 1 25 ? -5.61522 8.77061 -16.26226 1.000 13.08662 373 ARG G C 1
ATOM 4708 O O . ARG G 1 25 ? -4.89757 8.88690 -15.25078 1.000 14.44324 373 ARG G O 1
ATOM 4729 N N . SER G 1 26 ? -5.94747 7.57999 -16.76010 1.000 13.53339 374 SER G N 1
ATOM 4730 C CA . SER G 1 26 ? -5.52777 6.37259 -16.06429 1.000 13.86542 374 SER G CA 1
ATOM 4731 C C . SER G 1 26 ? -4.01632 6.22457 -16.10634 1.000 13.75516 374 SER G C 1
ATOM 4732 O O . SER G 1 26 ? -3.41212 5.82345 -15.09462 1.000 14.49887 374 SER G O 1
ATOM 4740 N N . LEU G 1 27 ? -3.36900 6.54222 -17.22112 1.000 13.17244 375 LEU G N 1
ATOM 4741 C CA . LEU G 1 27 ? -1.92162 6.37870 -17.34102 1.000 13.79255 375 LEU G CA 1
ATOM 4742 C C . LEU G 1 27 ? -1.17167 7.36051 -16.45640 1.000 16.76853 375 LEU G C 1
ATOM 4743 O O . LEU G 1 27 ? -0.15396 7.00342 -15.83582 1.000 17.62711 375 LEU G O 1
ATOM 4759 N N . GLU G 1 28 ? -1.64007 8.60079 -16.37907 1.000 15.47222 376 GLU G N 1
ATOM 4760 C CA . GLU G 1 28 ? -0.99423 9.58874 -15.52932 1.000 15.84051 376 GLU G CA 1
ATOM 4761 C C . GLU G 1 28 ? -1.26600 9.31740 -14.05248 1.000 17.83350 376 GLU G C 1
ATOM 4762 O O . GLU G 1 28 ? -0.35523 9.44710 -13.21051 1.000 19.33310 376 GLU G O 1
ATOM 4774 N N . LEU G 1 29 ? -2.48663 8.92185 -13.70434 1.000 13.53013 377 LEU G N 1
ATOM 4775 C CA . LEU G 1 29 ? -2.78440 8.63837 -12.30199 1.000 16.56601 377 LEU G CA 1
ATOM 4776 C C . LEU G 1 29 ? -2.05372 7.40210 -11.80945 1.000 18.62100 377 LEU G C 1
ATOM 4777 O O . LEU G 1 29 ? -1.66175 7.34192 -10.62841 1.000 15.88079 377 LEU G O 1
ATOM 4793 N N . MET G 1 30 ? -1.87217 6.39351 -12.66871 1.000 18.26440 378 MET G N 1
ATOM 4794 C CA . MET G 1 30 ? -1.23523 5.15986 -12.21029 1.000 20.01964 378 MET G CA 1
ATOM 4795 C C . MET G 1 30 ? 0.13105 5.44834 -11.62638 1.000 19.76971 378 MET G C 1
ATOM 4796 O O . MET G 1 30 ? 0.56163 4.76979 -10.67233 1.000 18.13615 378 MET G O 1
ATOM 4810 N N . GLU G 1 31 ? 0.81262 6.47057 -12.13709 1.000 19.99992 379 GLU G N 1
ATOM 4811 C CA . GLU G 1 31 ? 2.14031 6.80777 -11.66147 1.000 19.28845 379 GLU G CA 1
ATOM 4812 C C . GLU G 1 31 ? 2.12552 7.29451 -10.21617 1.000 20.43007 379 GLU G C 1
ATOM 4813 O O . GLU G 1 31 ? 3.18233 7.36720 -9.58730 1.000 22.36895 379 GLU G O 1
ATOM 4817 N N . LEU G 1 32 ? 0.96048 7.66525 -9.69607 1.000 17.05532 380 LEU G N 1
ATOM 4818 C CA . LEU G 1 32 ? 0.84149 8.18696 -8.34823 1.000 19.54083 380 LEU G CA 1
ATOM 4819 C C . LEU G 1 32 ? 0.50185 7.10767 -7.33652 1.000 18.36839 380 LEU G C 1
ATOM 4820 O O . LEU G 1 32 ? 0.50069 7.39939 -6.13976 1.000 19.04395 380 LEU G O 1
ATOM 4836 N N . VAL G 1 33 ? 0.21825 5.88513 -7.76522 1.000 14.75252 381 VAL G N 1
ATOM 4837 C CA . VAL G 1 33 ? -0.13066 4.82304 -6.82603 1.000 17.67285 381 VAL G CA 1
ATOM 4838 C C . VAL G 1 33 ? 1.08964 4.46848 -5.98653 1.000 16.60675 381 VAL G C 1
ATOM 4839 O O . VAL G 1 33 ? 2.12582 4.10144 -6.54653 1.000 15.63927 381 VAL G O 1
ATOM 4852 N N . PRO G 1 34 ? 1.00073 4.52141 -4.65184 1.000 16.71907 382 PRO G N 1
ATOM 4853 C CA . PRO G 1 34 ? 2.12277 4.06809 -3.82938 1.000 17.94675 382 PRO G CA 1
ATOM 4854 C C . PRO G 1 34 ? 2.52871 2.64148 -4.16912 1.000 17.89281 382 PRO G C 1
ATOM 4855 O O . PRO G 1 34 ? 1.69474 1.75417 -4.39744 1.000 17.77114 382 PRO G O 1
ATOM 4866 N N . GLN G 1 35 ? 3.83265 2.41962 -4.20514 1.000 18.19274 383 GLN G N 1
ATOM 4867 C CA . GLN G 1 35 ? 4.33536 1.11672 -4.60680 1.000 18.10388 383 GLN G CA 1
ATOM 4868 C C . GLN G 1 35 ? 3.77036 -0.04471 -3.78258 1.000 18.11362 383 GLN G C 1
ATOM 4869 O O . GLN G 1 35 ? 3.52624 -1.11479 -4.36405 1.000 19.12670 383 GLN G O 1
ATOM 4883 N N . PRO G 1 36 ? 3.56306 0.06837 -2.46316 1.000 19.09926 384 PRO G N 1
ATOM 4884 C CA . PRO G 1 36 ? 3.01141 -1.08933 -1.73677 1.000 20.05355 384 PRO G CA 1
ATOM 4885 C C . PRO G 1 36 ? 1.64552 -1.50437 -2.23918 1.000 15.79213 384 PRO G C 1
ATOM 4886 O O . PRO G 1 36 ? 1.29529 -2.69795 -2.18859 1.000 17.10620 384 PRO G O 1
ATOM 4897 N N . LEU G 1 37 ? 0.87844 -0.55770 -2.77152 1.000 16.59851 385 LEU G N 1
ATOM 4898 C CA . LEU G 1 37 ? -0.44112 -0.86497 -3.29680 1.000 16.08735 385 LEU G CA 1
ATOM 4899 C C . LEU G 1 37 ? -0.32817 -1.49572 -4.67653 1.000 15.93240 385 LEU G C 1
ATOM 4900 O O . LEU G 1 37 ? -1.07828 -2.42159 -5.01497 1.000 15.56543 385 LEU G O 1
ATOM 4916 N N . VAL G 1 38 ? 0.61128 -1.00446 -5.47895 1.000 16.42793 386 VAL G N 1
ATOM 4917 C CA . VAL G 1 38 ? 0.86366 -1.65090 -6.75628 1.000 18.54487 386 VAL G CA 1
ATOM 4918 C C . VAL G 1 38 ? 1.21835 -3.11127 -6.51638 1.000 17.78766 386 VAL G C 1
ATOM 4919 O O . VAL G 1 38 ? 0.67833 -4.02129 -7.15103 1.000 17.74199 386 VAL G O 1
ATOM 4932 N N . ASP G 1 39 ? 2.07505 -3.35478 -5.51460 1.000 17.48315 387 ASP G N 1
ATOM 4933 C CA . ASP G 1 39 ? 2.49437 -4.72336 -5.22824 1.000 20.88568 387 ASP G CA 1
ATOM 4934 C C . ASP G 1 39 ? 1.31550 -5.61657 -4.84534 1.000 18.03309 387 ASP G C 1
ATOM 4935 O O . ASP G 1 39 ? 1.25131 -6.77888 -5.25731 1.000 19.94967 387 ASP G O 1
ATOM 4944 N N . SER G 1 40 ? 0.36071 -5.10090 -4.06681 1.000 16.09520 388 SER G N 1
ATOM 4945 C CA . SER G 1 40 ? -0.77886 -5.91921 -3.66705 1.000 16.81018 388 SER G CA 1
ATOM 4946 C C . SER G 1 40 ? -1.68388 -6.19781 -4.85802 1.000 16.15781 388 SER G C 1
ATOM 4947 O O . SER G 1 40 ? -2.20649 -7.30882 -5.01664 1.000 16.77084 388 SER G O 1
ATOM 4955 N N . TYR G 1 41 ? -1.91618 -5.16801 -5.67541 1.000 14.79338 389 TYR G N 1
ATOM 4956 C CA . TYR G 1 41 ? -2.67748 -5.35014 -6.89766 1.000 17.28454 389 TYR G CA 1
ATOM 4957 C C . TYR G 1 41 ? -2.05423 -6.43219 -7.76762 1.000 17.31975 389 TYR G C 1
ATOM 4958 O O . TYR G 1 41 ? -2.76400 -7.30751 -8.27738 1.000 17.04689 389 TYR G O 1
ATOM 4976 N N . GLU G 1 42 ? -0.73467 -6.37531 -7.95407 1.000 17.24931 390 GLU G N 1
ATOM 4977 C CA . GLU G 1 42 ? -0.08346 -7.35384 -8.82062 1.000 22.76065 390 GLU G CA 1
ATOM 4978 C C . GLU G 1 42 ? -0.09511 -8.73647 -8.20800 1.000 23.86045 390 GLU G C 1
ATOM 4979 O O . GLU G 1 42 ? -0.20457 -9.73167 -8.93753 1.000 26.21886 390 GLU G O 1
ATOM 4991 N N . GLN G 1 43 ? 0.01052 -8.82295 -6.87988 1.000 22.82682 391 GLN G N 1
ATOM 4992 C CA . GLN G 1 43 ? -0.15882 -10.10840 -6.21029 1.000 23.58077 391 GLN G CA 1
ATOM 4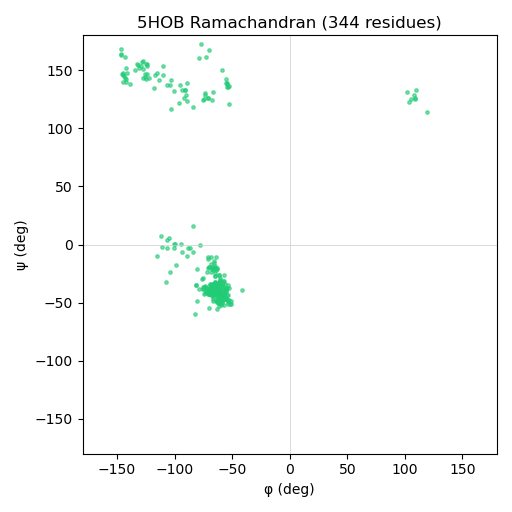993 C C . GLN G 1 43 ? -1.48117 -10.73351 -6.60657 1.000 23.43437 391 GLN G C 1
ATOM 4994 O O . GLN G 1 43 ? -1.53884 -11.90573 -7.00222 1.000 24.30033 391 GLN G O 1
ATOM 5008 N N . GLN G 1 44 ? -2.57153 -9.96849 -6.49691 1.000 19.71075 392 GLN G N 1
ATOM 5009 C CA . GLN G 1 44 ? -3.87272 -10.51109 -6.84061 1.000 22.03893 392 GLN G CA 1
ATOM 5010 C C . GLN G 1 44 ? -3.92366 -10.91357 -8.30646 1.000 23.35970 392 GLN G C 1
ATOM 5011 O O . GLN G 1 44 ? -4.47617 -11.96439 -8.64675 1.000 24.89893 392 GLN G O 1
ATOM 5025 N N . GLN G 1 45 ? -3.35001 -10.09711 -9.19382 1.000 20.36563 393 GLN G N 1
ATOM 5026 C CA . GLN G 1 45 ? -3.40009 -10.45258 -10.60722 1.000 20.69932 393 GLN G CA 1
ATOM 5027 C C . GLN G 1 45 ? -2.63611 -11.74653 -10.86098 1.000 24.21471 393 GLN G C 1
ATOM 5028 O O . GLN G 1 45 ? -3.08736 -12.59384 -11.63759 1.000 27.17573 393 GLN G O 1
ATOM 5042 N N . GLN G 1 46 ? -1.50640 -11.94308 -10.17457 1.000 25.57532 394 GLN G N 1
ATOM 5043 C CA . GLN G 1 46 ? -0.76696 -13.19601 -10.31767 1.000 28.78420 394 GLN G CA 1
ATOM 5044 C C . GLN G 1 46 ? -1.59111 -14.38024 -9.82639 1.000 36.37237 394 GLN G C 1
ATOM 5045 O O . GLN G 1 46 ? -1.50077 -15.48143 -10.38169 1.000 35.98697 394 GLN G O 1
ATOM 5049 N N . LEU G 1 47 ? -2.40609 -14.17410 -8.78773 1.000 29.81889 395 LEU G N 1
ATOM 5050 C CA . LEU G 1 47 ? -3.25176 -15.24588 -8.27762 1.000 36.20505 395 LEU G CA 1
ATOM 5051 C C . LEU G 1 47 ? -4.39581 -15.57976 -9.21938 1.000 39.24986 395 LEU G C 1
ATOM 5052 O O . LEU G 1 47 ? -4.91744 -16.69705 -9.16415 1.000 43.75335 395 LEU G O 1
ATOM 5068 N N . LEU G 1 48 ? -4.79615 -14.64561 -10.07742 1.000 33.90022 396 LEU G N 1
ATOM 5069 C CA . LEU G 1 48 ? -5.94232 -14.85740 -10.95565 1.000 43.21886 396 LEU G CA 1
ATOM 5070 C C . LEU G 1 48 ? -5.56184 -15.74302 -12.13212 1.000 45.04300 396 LEU G C 1
ATOM 5071 O O . LEU G 1 48 ? -6.39832 -16.04278 -12.98002 1.000 49.53839 396 LEU G O 1
ATOM 5087 N N . GLN G 1 49 ? -4.30009 -16.16533 -12.17266 1.000 43.39435 397 GLN G N 1
ATOM 5088 C CA . GLN G 1 49 ? -3.80153 -17.00064 -13.26052 1.000 40.42682 397 GLN G CA 1
ATOM 5094 C C . GLY H 1 1 ? -19.96640 18.24092 -34.53186 1.000 41.47411 349 GLY H C 1
ATOM 5095 O O . GLY H 1 1 ? -18.87087 17.89498 -34.98249 1.000 37.15064 349 GLY H O 1
ATOM 5096 N N . SER H 1 2 ? -20.13569 18.72448 -33.30276 1.000 35.94889 350 SER H N 1
ATOM 5097 C CA . SER H 1 2 ? -19.14287 18.54006 -32.24460 1.000 35.22529 350 SER H CA 1
ATOM 5098 C C . SER H 1 2 ? -18.56148 17.13147 -32.25511 1.000 30.48664 350 SER H C 1
ATOM 5099 O O . SER H 1 2 ? -17.36343 16.95215 -32.02368 1.000 24.21760 350 SER H O 1
ATOM 5107 N N . ASP H 1 3 ? -19.40009 16.12526 -32.51194 1.000 28.37071 351 ASP H N 1
ATOM 5108 C CA . ASP H 1 3 ? -18.91674 14.74861 -32.47505 1.000 28.49644 351 ASP H CA 1
ATOM 5109 C C . ASP H 1 3 ? -17.94146 14.43255 -33.60522 1.000 29.55981 351 ASP H C 1
ATOM 5110 O O . ASP H 1 3 ? -17.21770 13.43787 -33.51300 1.000 25.06302 351 ASP H O 1
ATOM 5119 N N . GLU H 1 4 ? -17.88086 15.24950 -34.65579 1.000 24.54132 352 GLU H N 1
ATOM 5120 C CA . GLU H 1 4 ? -16.97589 14.98706 -35.76713 1.000 28.69162 352 GLU H CA 1
ATOM 5121 C C . GLU H 1 4 ? -15.76943 15.92205 -35.80714 1.000 25.84937 352 GLU H C 1
ATOM 5122 O O . GLU H 1 4 ? -14.98707 15.85405 -36.75693 1.000 29.27823 352 GLU H O 1
ATOM 5129 N N . ASP H 1 5 ? -15.60653 16.79646 -34.82327 1.000 25.88233 353 ASP H N 1
ATOM 5130 C CA . ASP H 1 5 ? -14.51950 17.75806 -34.81754 1.000 23.02826 353 ASP H CA 1
ATOM 5131 C C . ASP H 1 5 ? -13.19218 17.09941 -34.42390 1.000 23.07040 353 ASP H C 1
ATOM 5132 O O . ASP H 1 5 ? -13.12516 15.92398 -34.05114 1.000 22.50001 353 ASP H O 1
ATOM 5141 N N . THR H 1 6 ? -12.12983 17.87780 -34.54998 1.000 22.23024 354 THR H N 1
ATOM 5142 C CA . THR H 1 6 ? -10.79706 17.47408 -34.13332 1.000 19.23398 354 THR H CA 1
ATOM 5143 C C . THR H 1 6 ? -10.57543 18.01220 -32.73259 1.000 19.77992 354 THR H C 1
ATOM 5144 O O . THR H 1 6 ? -10.93902 19.15220 -32.41802 1.000 21.97741 354 THR H O 1
ATOM 5155 N N . TYR H 1 7 ? -9.99600 17.16967 -31.87622 1.000 18.97589 355 TYR H N 1
ATOM 5156 C CA . TYR H 1 7 ? -9.73823 17.49534 -30.48150 1.000 19.46643 355 TYR H CA 1
ATOM 5157 C C . TYR H 1 7 ? -8.25170 17.32935 -30.15527 1.000 16.04265 355 TYR H C 1
ATOM 5158 O O . TYR H 1 7 ? -7.54008 16.57384 -30.82365 1.000 19.34216 355 TYR H O 1
ATOM 5176 N N . TYR H 1 8 ? -7.79246 18.04824 -29.13086 1.000 19.40705 356 TYR H N 1
ATOM 5177 C CA . TYR H 1 8 ? -6.37623 18.13109 -28.78506 1.000 20.67432 356 TYR H CA 1
ATOM 5178 C C . TYR H 1 8 ? -6.16590 17.73529 -27.33860 1.000 19.54891 356 TYR H C 1
ATOM 5179 O O . TYR H 1 8 ? -6.95430 18.09263 -26.46144 1.000 19.69786 356 TYR H O 1
ATOM 5197 N N . LEU H 1 9 ? -5.07071 17.03725 -27.07229 1.000 19.05227 357 LEU H N 1
ATOM 5198 C CA . LEU H 1 9 ? -4.73246 16.72404 -25.69968 1.000 18.63350 357 LEU H CA 1
ATOM 5199 C C . LEU H 1 9 ? -3.21947 16.70953 -25.54398 1.000 18.81427 357 LEU H C 1
ATOM 5200 O O . LEU H 1 9 ? -2.46699 16.68188 -26.51765 1.000 17.62321 357 LEU H O 1
ATOM 5216 N N . GLN H 1 10 ? -2.78619 16.68340 -24.30232 1.000 18.48289 358 GLN H N 1
ATOM 5217 C CA . GLN H 1 10 ? -1.37567 16.54119 -23.99984 1.000 16.30854 358 GLN H CA 1
ATOM 5218 C C . GLN H 1 10 ? -1.23662 15.47098 -22.93689 1.000 18.42837 358 GLN H C 1
ATOM 5219 O O . GLN H 1 10 ? -2.16270 15.21982 -22.17347 1.000 17.28993 358 GLN H O 1
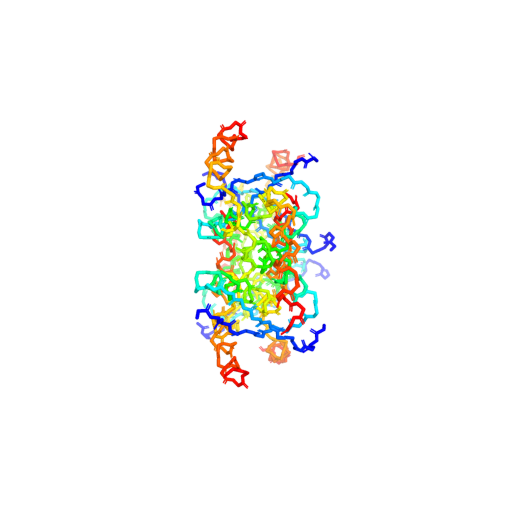ATOM 5233 N N . VAL H 1 11 ? -0.07152 14.84281 -22.89183 1.000 16.45212 359 VAL H N 1
ATOM 5234 C CA . VAL H 1 11 ? 0.17883 13.78726 -21.92515 1.000 16.55873 359 VAL H CA 1
ATOM 5235 C C . VAL H 1 11 ? 1.63580 13.87550 -21.49192 1.000 16.06913 359 VAL H C 1
ATOM 5236 O O . VAL H 1 11 ? 2.51074 14.21549 -22.28691 1.000 16.66367 359 VAL H O 1
ATOM 5249 N N . ARG H 1 12 ? 1.89342 13.52201 -20.24571 1.000 18.06159 360 ARG H N 1
ATOM 5250 C CA . ARG H 1 12 ? 3.25323 13.45127 -19.72365 1.000 17.66684 360 ARG H CA 1
ATOM 5251 C C . ARG H 1 12 ? 3.78018 12.02949 -19.86422 1.000 17.32317 360 ARG H C 1
ATOM 5252 O O . ARG H 1 12 ? 3.11117 11.05762 -19.47250 1.000 18.73880 360 ARG H O 1
ATOM 5256 N N . GLY H 1 13 ? 5.00824 11.90997 -20.38079 1.000 17.22816 361 GLY H N 1
ATOM 5257 C CA . GLY H 1 13 ? 5.66351 10.62378 -20.46408 1.000 18.11788 361 GLY H CA 1
ATOM 5258 C C . GLY H 1 13 ? 5.69741 10.04753 -21.86038 1.000 20.54766 361 GLY H C 1
ATOM 5259 O O . GLY H 1 13 ? 4.64867 9.89971 -22.49436 1.000 16.23288 361 GLY H O 1
ATOM 5263 N N . ARG H 1 14 ? 6.89425 9.70539 -22.34513 1.000 16.72527 362 ARG H N 1
ATOM 5264 C CA . ARG H 1 14 ? 7.06159 9.15995 -23.68418 1.000 15.90471 362 ARG H CA 1
ATOM 5265 C C . ARG H 1 14 ? 6.28278 7.86522 -23.85724 1.000 15.62662 362 ARG H C 1
ATOM 5266 O O . ARG H 1 14 ? 5.60398 7.67245 -24.86826 1.000 15.95506 362 ARG H O 1
ATOM 5287 N N . LYS H 1 15 ? 6.38313 6.93810 -22.90577 1.000 15.51303 363 LYS H N 1
ATOM 5288 C CA . LYS H 1 15 ? 5.68638 5.67115 -23.07986 1.000 15.60440 363 LYS H CA 1
ATOM 5289 C C . LYS H 1 15 ? 4.17786 5.88555 -23.09382 1.000 14.44381 363 LYS H C 1
ATOM 5290 O O . LYS H 1 15 ? 3.47435 5.29759 -23.91828 1.000 14.97281 363 LYS H O 1
ATOM 5309 N N . ASN H 1 16 ? 3.68047 6.77857 -22.24334 1.000 15.83455 364 ASN H N 1
ATOM 5310 C CA . ASN H 1 16 ? 2.24788 7.08567 -22.26027 1.000 14.45153 364 ASN H CA 1
ATOM 5311 C C . ASN H 1 16 ? 1.83858 7.67510 -23.59860 1.000 14.29959 364 ASN H C 1
ATOM 5312 O O . ASN H 1 16 ? 0.78377 7.31816 -24.14649 1.000 13.97964 364 ASN H O 1
ATOM 5323 N N . PHE H 1 17 ? 2.64902 8.58619 -24.13179 1.000 12.96346 365 PHE H N 1
ATOM 5324 C CA . PHE H 1 17 ? 2.37993 9.15387 -25.43835 1.000 12.08363 365 PHE H CA 1
ATOM 5325 C C . PHE H 1 17 ? 2.33289 8.07183 -26.50032 1.000 14.64285 365 PHE H C 1
ATOM 5326 O O . PHE H 1 17 ? 1.42992 8.06167 -27.33912 1.000 13.34569 365 PHE H O 1
ATOM 5343 N N . GLU H 1 18 ? 3.30746 7.16476 -26.50079 1.000 14.22068 366 GLU H N 1
ATOM 5344 C CA . GLU H 1 18 ? 3.33297 6.10779 -27.50014 1.000 15.09254 366 GLU H CA 1
ATOM 5345 C C . GLU H 1 18 ? 2.09495 5.23498 -27.42755 1.000 14.30174 366 GLU H C 1
ATOM 5346 O O . GLU H 1 18 ? 1.55396 4.82211 -28.45381 1.000 15.87885 366 GLU H O 1
ATOM 5358 N N . ILE H 1 19 ? 1.63643 4.93548 -26.22830 1.000 14.41916 367 ILE H N 1
ATOM 5359 C CA . ILE H 1 19 ? 0.42410 4.14348 -26.07275 1.000 14.64912 367 ILE H CA 1
ATOM 5360 C C . ILE H 1 19 ? -0.76252 4.87470 -26.68043 1.000 14.44400 367 ILE H C 1
ATOM 5361 O O . ILE H 1 19 ? -1.55282 4.30220 -27.44889 1.000 15.36896 367 ILE H O 1
ATOM 5377 N N . LEU H 1 20 ? -0.93060 6.14159 -26.30403 1.000 12.72522 368 LEU H N 1
ATOM 5378 C CA . LEU H 1 20 ? -2.05046 6.90930 -26.82595 1.000 13.12978 368 LEU H CA 1
ATOM 5379 C C . LEU H 1 20 ? -1.96154 7.08306 -28.33655 1.000 13.41001 368 LEU H C 1
ATOM 5380 O O . LEU H 1 20 ? -2.98072 7.02297 -29.02405 1.000 13.80738 368 LEU H O 1
ATOM 5396 N N . MET H 1 21 ? -0.75941 7.25893 -28.88706 1.000 13.41849 369 MET H N 1
ATOM 5397 C CA . MET H 1 21 ? -0.64338 7.43557 -30.33124 1.000 13.33084 369 MET H CA 1
ATOM 5398 C C . MET H 1 21 ? -1.01622 6.16727 -31.06217 1.000 14.32704 369 MET H C 1
ATOM 5399 O O . MET H 1 21 ? -1.60234 6.23317 -32.14485 1.000 14.88245 369 MET H O 1
ATOM 5413 N N . GLU H 1 22 ? -0.68312 5.00275 -30.51637 1.000 15.71301 370 GLU H N 1
ATOM 5414 C CA . GLU H 1 22 ? -1.04199 3.75260 -31.17591 1.000 15.85190 370 GLU H CA 1
ATOM 5415 C C . GLU H 1 22 ? -2.55165 3.60151 -31.23029 1.000 15.53123 370 GLU H C 1
ATOM 5416 O O . GLU H 1 22 ? -3.11412 3.15678 -32.24401 1.000 16.48584 370 GLU H O 1
ATOM 5423 N N . LEU H 1 23 ? -3.24092 3.97259 -30.15590 1.000 14.47649 371 LEU H N 1
ATOM 5424 C CA . LEU H 1 23 ? -4.69062 3.86190 -30.12627 1.000 14.25733 371 LEU H CA 1
ATOM 5425 C C . LEU H 1 23 ? -5.36578 4.95256 -30.94436 1.000 14.45271 371 LEU H C 1
ATOM 5426 O O . LEU H 1 23 ? -6.40903 4.69741 -31.57287 1.000 14.65356 371 LEU H O 1
ATOM 5442 N N . LYS H 1 24 ? -4.84044 6.17945 -30.92455 1.000 13.32205 372 LYS H N 1
ATOM 5443 C CA . LYS H 1 24 ? -5.31594 7.21276 -31.84197 1.000 14.28597 372 LYS H CA 1
ATOM 5444 C C . LYS H 1 24 ? -5.32171 6.68898 -33.26578 1.000 16.76345 372 LYS H C 1
ATOM 5445 O O . LYS H 1 24 ? -6.31385 6.82702 -33.98643 1.000 15.57367 372 LYS H O 1
ATOM 5464 N N . ARG H 1 25 ? -4.21219 6.08461 -33.67538 1.000 15.13684 373 ARG H N 1
ATOM 5465 C CA . ARG H 1 25 ? -4.07437 5.58552 -35.04288 1.000 14.21374 373 ARG H CA 1
ATOM 5466 C C . ARG H 1 25 ? -5.11607 4.51602 -35.33420 1.000 16.78497 373 ARG H C 1
ATOM 5467 O O . ARG H 1 25 ? -5.75868 4.53483 -36.39121 1.000 15.86896 373 ARG H O 1
ATOM 5488 N N . SER H 1 26 ? -5.30687 3.56458 -34.42154 1.000 16.62026 374 SER H N 1
ATOM 5489 C CA . SER H 1 26 ? -6.28728 2.51945 -34.66324 1.000 16.15121 374 SER H CA 1
ATOM 5490 C C . SER H 1 26 ? -7.69715 3.09328 -34.69429 1.000 16.64254 374 SER H C 1
ATOM 5491 O O . SER H 1 26 ? -8.51386 2.71705 -35.55080 1.000 16.46405 374 SER H O 1
ATOM 5499 N N . LEU H 1 27 ? -8.01057 4.00867 -33.78096 1.000 15.39237 375 LEU H N 1
ATOM 5500 C CA . LEU H 1 27 ? -9.34726 4.58396 -33.76349 1.000 16.56641 375 LEU H CA 1
ATOM 5501 C C . LEU H 1 27 ? -9.62635 5.37166 -35.03084 1.000 19.15026 375 LEU H C 1
ATOM 5502 O O . LEU H 1 27 ? -10.74448 5.32874 -35.55158 1.000 18.95040 375 LEU H O 1
ATOM 5518 N N . GLU H 1 28 ? -8.63670 6.10032 -35.53199 1.000 15.60379 376 GLU H N 1
ATOM 5519 C CA . GLU H 1 28 ? -8.83776 6.87974 -36.74655 1.000 17.04595 376 GLU H CA 1
ATOM 5520 C C . GLU H 1 28 ? -8.86359 5.99038 -37.98938 1.000 19.15330 376 GLU H C 1
ATOM 5521 O O . GLU H 1 28 ? -9.72013 6.17616 -38.86936 1.000 20.29930 376 GLU H O 1
ATOM 5533 N N . LEU H 1 29 ? -7.95960 5.01121 -38.07363 1.000 17.00586 377 LEU H N 1
ATOM 5534 C CA . LEU H 1 29 ? -7.92073 4.13796 -39.24211 1.000 18.13531 377 LEU H CA 1
ATOM 5535 C C . LEU H 1 29 ? -9.17560 3.30105 -39.35722 1.000 21.13443 377 LEU H C 1
ATOM 5536 O O . LEU H 1 29 ? -9.51319 2.84955 -40.46991 1.000 21.58262 377 LEU H O 1
ATOM 5552 N N . MET H 1 30 ? -9.93635 3.11757 -38.28495 1.000 19.19211 378 MET H N 1
ATOM 5553 C CA . MET H 1 30 ? -11.10114 2.27409 -38.45806 1.000 21.74443 378 MET H CA 1
ATOM 5554 C C . MET H 1 30 ? -12.16940 2.94635 -39.32497 1.000 22.51767 378 MET H C 1
ATOM 5555 O O . MET H 1 30 ? -13.02872 2.24821 -39.88241 1.000 21.70544 378 MET H O 1
ATOM 5569 N N . GLU H 1 31 ? -12.13117 4.27009 -39.47447 1.000 19.54402 379 GLU H N 1
ATOM 5570 C CA . GLU H 1 31 ? -13.01937 4.94573 -40.41600 1.000 21.21167 379 GLU H CA 1
ATOM 5571 C C . GLU H 1 31 ? -12.73260 4.59774 -41.87162 1.000 23.09461 379 GLU H C 1
ATOM 5572 O O . GLU H 1 31 ? -13.56614 4.91214 -42.72917 1.000 24.03734 379 GLU H O 1
ATOM 5579 N N . LEU H 1 32 ? -11.59217 3.98046 -42.17641 1.000 18.67662 380 LEU H N 1
ATOM 5580 C CA . LEU H 1 32 ? -11.21241 3.69483 -43.55816 1.000 20.93899 380 LEU H CA 1
ATOM 5581 C C . LEU H 1 32 ? -11.37793 2.22998 -43.91207 1.000 32.86913 380 LEU H C 1
ATOM 5582 O O . LEU H 1 32 ? -10.98329 1.81731 -45.01503 1.000 30.13016 380 LEU H O 1
ATOM 5598 N N . VAL H 1 33 ? -11.93385 1.43487 -43.01194 1.000 26.51848 381 VAL H N 1
ATOM 5599 C CA . VAL H 1 33 ? -12.05270 0.00223 -43.28035 1.000 36.87552 381 VAL H CA 1
ATOM 5600 C C . VAL H 1 33 ? -13.10128 -0.20788 -44.36320 1.000 34.56811 381 VAL H C 1
ATOM 5601 O O . VAL H 1 33 ? -14.23253 0.28393 -44.21849 1.000 40.91872 381 VAL H O 1
ATOM 5614 N N . PRO H 1 34 ? -12.78382 -0.92011 -45.46274 1.000 41.95005 382 PRO H N 1
ATOM 5615 C CA . PRO H 1 34 ? -13.84328 -1.31481 -46.40206 1.000 52.64258 382 PRO H CA 1
ATOM 5616 C C . PRO H 1 34 ? -14.96765 -2.03259 -45.67089 1.000 49.24962 382 PRO H C 1
ATOM 5617 O O . PRO H 1 34 ? -14.73733 -3.06189 -45.02650 1.000 43.22234 382 PRO H O 1
ATOM 5628 N N . GLN H 1 35 ? -16.18268 -1.49471 -45.75788 1.000 50.45526 383 GLN H N 1
ATOM 5629 C CA . GLN H 1 35 ? -17.29056 -2.02839 -44.96799 1.000 50.73915 383 GLN H CA 1
ATOM 5630 C C . GLN H 1 35 ? -17.49380 -3.53446 -45.12766 1.000 53.04368 383 GLN H C 1
ATOM 5631 O O . GLN H 1 35 ? -17.82194 -4.18954 -44.12081 1.000 44.59722 383 GLN H O 1
ATOM 5645 N N . PRO H 1 36 ? -17.32527 -4.14619 -46.31032 1.000 52.40194 384 PRO H N 1
ATOM 5646 C CA . PRO H 1 36 ? -17.37850 -5.61862 -46.35512 1.000 51.81807 384 PRO H CA 1
ATOM 5647 C C . PRO H 1 36 ? -16.39430 -6.24686 -45.39165 1.000 52.14270 384 PRO H C 1
ATOM 5648 O O . PRO H 1 36 ? -16.69390 -7.27231 -44.76808 1.000 49.76301 384 PRO H O 1
ATOM 5659 N N . LEU H 1 37 ? -15.21470 -5.64234 -45.24991 1.000 47.12557 385 LEU H N 1
ATOM 5660 C CA . LEU H 1 37 ? -14.25575 -6.12722 -44.27261 1.000 38.14509 385 LEU H CA 1
ATOM 5661 C C . LEU H 1 37 ? -14.76808 -5.92192 -42.85303 1.000 43.15164 385 LEU H C 1
ATOM 5662 O O . LEU H 1 37 ? -14.49390 -6.74717 -41.97598 1.000 46.30378 385 LEU H O 1
ATOM 5666 N N . VAL H 1 38 ? -15.52160 -4.84404 -42.60677 1.000 45.76496 386 VAL H N 1
ATOM 5667 C CA . VAL H 1 38 ? -16.13402 -4.65219 -41.29076 1.000 48.09870 386 VAL H CA 1
ATOM 5668 C C . VAL H 1 38 ? -17.12297 -5.77033 -41.01466 1.000 45.98054 386 VAL H C 1
ATOM 5669 O O . VAL H 1 38 ? -17.02816 -6.47334 -40.00136 1.000 43.91928 386 VAL H O 1
ATOM 5682 N N . ASP H 1 39 ? -18.08245 -5.95293 -41.92804 1.000 51.48778 387 ASP H N 1
ATOM 5683 C CA . ASP H 1 39 ? -19.14147 -6.94072 -41.74683 1.000 46.77271 387 ASP H CA 1
ATOM 5684 C C . ASP H 1 39 ? -18.57037 -8.30962 -41.39146 1.000 47.90377 387 ASP H C 1
ATOM 5685 O O . ASP H 1 39 ? -18.99417 -8.93991 -40.41366 1.000 40.04276 387 ASP H O 1
ATOM 5689 N N . SER H 1 40 ? -17.60533 -8.78682 -42.18364 1.000 45.63952 388 SER H N 1
ATOM 5690 C CA . SER H 1 40 ? -16.95269 -10.05872 -41.88650 1.000 50.92713 388 SER H CA 1
ATOM 5691 C C . SER H 1 40 ? -16.43832 -10.08294 -40.45218 1.000 56.02081 388 SER H C 1
ATOM 5692 O O . SER H 1 40 ? -16.71140 -11.02338 -39.69658 1.000 58.21490 388 SER H O 1
ATOM 5700 N N . TYR H 1 41 ? -15.68755 -9.04934 -40.05894 1.000 51.40721 389 TYR H N 1
ATOM 5701 C CA . TYR H 1 41 ? -15.19308 -8.97246 -38.68753 1.000 51.12673 389 TYR H CA 1
ATOM 5702 C C . TYR H 1 41 ? -16.34508 -8.91378 -37.69263 1.000 46.78169 389 TYR H C 1
ATOM 5703 O O . TYR H 1 41 ? -16.37921 -9.67355 -36.71781 1.000 50.30475 389 TYR H O 1
ATOM 5721 N N . GLU H 1 42 ? -17.29633 -8.00683 -37.91791 1.000 42.03325 390 GLU H N 1
ATOM 5722 C CA . GLU H 1 42 ? -18.44236 -7.90604 -37.02405 1.000 50.17535 390 GLU H CA 1
ATOM 5723 C C . GLU H 1 42 ? -19.18323 -9.23378 -36.92183 1.000 58.62111 390 GLU H C 1
ATOM 5724 O O . GLU H 1 42 ? -19.83240 -9.50520 -35.90368 1.000 59.67256 390 GLU H O 1
ATOM 5731 N N . GLN H 1 43 ? -19.09527 -10.07279 -37.95971 1.000 54.05097 391 GLN H N 1
ATOM 5732 C CA . GLN H 1 43 ? -19.72315 -11.39080 -37.92381 1.000 60.87842 391 GLN H CA 1
ATOM 5733 C C . GLN H 1 43 ? -18.86777 -12.39666 -37.15742 1.000 59.20009 391 GLN H C 1
ATOM 5734 O O . GLN H 1 43 ? -19.37465 -13.11328 -36.28839 1.000 62.60869 391 GLN H O 1
ATOM 5738 N N . GLN H 1 44 ? -17.57039 -12.47237 -37.46880 1.000 58.00139 392 GLN H N 1
ATOM 5739 C CA . GLN H 1 44 ? -16.69034 -13.38196 -36.73837 1.000 61.48803 392 GLN H CA 1
ATOM 5740 C C . GLN H 1 44 ? -16.74790 -13.11610 -35.24076 1.000 63.68666 392 GLN H C 1
ATOM 5741 O O . GLN H 1 44 ? -16.73237 -14.05382 -34.43343 1.000 64.39775 392 GLN H O 1
ATOM 5755 N N . GLN H 1 45 ? -16.80666 -11.84252 -34.84937 1.000 66.33566 393 GLN H N 1
ATOM 5756 C CA . GLN H 1 45 ? -16.96483 -11.49885 -33.44019 1.000 67.41905 393 GLN H CA 1
ATOM 5757 C C . GLN H 1 45 ? -18.43250 -11.57658 -33.02638 1.000 58.96299 393 GLN H C 1
ATOM 5758 O O . GLN H 1 45 ? -18.80015 -12.35479 -32.14029 1.000 59.43737 393 GLN H O 1
ATOM 5762 N N . GLN H 1 46 ? -19.28616 -10.79088 -33.67479 1.000 59.68590 394 GLN H N 1
ATOM 5763 C CA . GLN H 1 46 ? -20.70794 -10.76386 -33.35360 1.000 55.42399 394 GLN H CA 1
ATOM 5764 C C . GLN H 1 46 ? -21.51052 -11.58490 -34.36133 1.000 60.17412 394 GLN H C 1
ATOM 5765 O O . GLN H 1 46 ? -22.73215 -11.45456 -34.45502 1.000 54.73856 394 GLN H O 1
#

B-factor: mean 27.53, std 11.61, range [10.64, 87.6]

InterPro domains:
  IPR001660 Sterile alpha motif domain [PF07647] (487-548)
  IPR001660 Sterile alpha motif domain [SM00454] (485-551)
  IPR002117 p53 tumour suppressor family [PR00386] (134-160)
  IPR002117 p53 tumour suppressor family [PR00386] (176-197)
  IPR002117 p53 tumour suppressor family [PR00386] (233-254)
  IPR002117 p53 tumour suppressor family [PR00386] (256-278)
  IPR002117 p53 tumour suppressor family [PR00386] (284-306)
  IPR002117 p53 tumour suppressor family [PR00386] (353-377)
  IPR002117 p53 tumour suppressor family [PTHR11447] (3-598)
  IPR008967 p53-like transcription factor, DNA-binding domain superfamily [SSF49417] (115-306)
  IPR010991 p53, tetramerisation domain [PF07710] (345-384)
  IPR011615 p53, DNA-binding domain [PF00870] (118-308)
  IPR011615 p53, DNA-binding domain [cd08367] (127-306)
  IPR012346 p53/RUNT-type transcription factor, DNA-binding domain superfamily [G3DSA:2.60.40.720] (111-318)
  IPR013761 Sterile alpha motif/pointed domain superfamily [G3DSA:1.10.150.50] (486-548)
  IPR013761 Sterile alpha motif/pointed domain superfamily [SSF47769] (487-553)
  IPR036674 p53-like tetramerisation domain superfamily [G3DSA:4.10.170.10] (349-399)
  IPR036674 p53-like tetramerisation domain superfamily [SSF47719] (346-386)
  IPR037612 Tumour protein p73, SAM domain [cd09571] (487-551)
  IPR057064 p53, central conserved site [PS00348] (257-269)

Organism: Homo sapiens (NCBI:txid9606)

GO terms:
  GO:0005634 nucleus (C, IDA)
  GO:0008285 negative regulation of cell population proliferation (P, IMP)
  GO:0005515 protein binding (F, IPI)
  GO:0001222 transcription corepressor binding (F, IPI)
  GO:0061629 RNA polymerase II-specific DNA-binding transcription factor binding (F, IPI)
  GO:0140297 DNA-binding transcription factor binding (F, IPI)
  GO:0045944 positive regulation of transcription by RNA polymerase II (P, IDA)
  GO:0051726 regulation of cell cycle (P, IDA)
  GO:0001228 DNA-binding transcription activator activity, RNA polymerase II-specific (F, IGI)
  GO:0003700 DNA-binding transcription factor activity (F, IDA)
  GO:0045893 positive regulation of DNA-templated transcription (P, IDA)
  GO:0010468 regulation of gene expression (P, IMP)
  GO:0060044 negative regulation of cardiac muscle cell proliferation (P, IMP)
  GO:0007346 regulation of mitotic cell cycle (P, IMP)
  GO:0000978 RNA polymerase II cis-regulatory region sequence-specific DNA binding (F, IDA)
  GO:0001228 DNA-binding transcription activator activity, RNA polymerase II-specific (F, IDA)
  GO:0000981 DNA-binding transcription factor activity, RNA polymerase II-specific (F, IDA)
  GO:0042771 intrinsic apoptotic signaling pathway in response to DNA damage by p53 class mediator (P, IDA)
  GO:0006974 DNA damage response (P, IDA)
  GO:0005634 nucleus (C, EXP)